Protein AF-A0AAV7JVF6-F1 (afdb_monomer_lite)

InterPro domains:
  IPR007255 Conserved oligomeric Golgi complex subunit 8 [PF04124] (149-486)
  IPR007255 Conserved oligomeric Golgi complex subunit 8 [PTHR21311] (121-719)
  IPR016159 Cullin repeat-like-containing domain superfamily [SSF74788] (249-475)

Secondary structure (DSSP, 8-state):
--------S-S-SS-PPPPTT-S-HHHHHHHHHHHHHHHHHHHHHHHHHHHHHHHHHHHHHHHHHHHHHHHHHHHHHHHHHTT---S-----TTTTS----------------S-S--GGG-HHHHHHHH-SS--TTTTT-HHHHHHHHHHTTS-HHHHHHHHHHHHHHHHHHHHHHHHHHHHSHHHHHHHHHHHHHHHHHHHHHHHHHHHHHHHHHHHHHHHHHHHHHHHHHHHHHHHHHHHHHTHHHHHHHHHHHHHHHHHHHHT-HHHHHHHHHHHHHHHHHHTT-HHHHHHHHHHHHHHHHHHHHHHHHHTSS--HHHHHHHHHHHHHTT-S-HHHHHHHHHHHHHHHHHHHHHTS--S-HHHHHHHHHHHHHHHHHHHHHHHHHH-GGG-HHHHTT---S-TTS---THHHHHHHHHHHHHHHHHHHHHHHHHS--S-HHHHHHHHHHHHHHHHTTT---HHHHHHHHHHHHHHHHHHHHHHHHHHHHHHHHT------S---S-GGGS-------SS-----GGGGGSHHHHHHHHHHHHHHHHHHHS--GGGHHHHHHHHHHHHHHHHHHHHHHHHHHTTT--HHHHHHHHHHHHHIIIIIHHHHHHHHHHHS-HHHHHHHHHT-GGGSS------TTGGGGS-----HHHHHHHHHGGGHHHHHHHHHHHHHHHHHTTS-------------------------------------------------

Organism: NCBI:txid111878

pLDDT: mean 71.83, std 20.31, range [23.53, 94.5]

Foldseek 3Di:
DPDPPQDQPPPDLQPDDDDPPDPCPPVVSVVSSVVRVLSRVLSVLVVVLVVLVVVLVVLVVVLVVLVVVLVVLVVVLVVLVVVDPPDPDDDPPPPPPPDDDDDDDDDDDDDDDPPDDDPVPDVVVVCVVPDVDDDPCCPPDPVSVVVVVVLVVDDPVVNVCVVVVVVVVVVVVVVVVVVVCVVCVVVVVVVVVVSVVVSVVSVVVSVVSVVSSVVSVVSSVVSVVSSVVSVVSVVVVVVVVVCVVCVVVVVVLVCLLVVLLVCLVVVVLVVNLVSLVVLVVVCVVVVVDVVSVVSNVSSVVSVVVSVVVLLVVLLDPDALVVLLVSLVSVVSVVPDDPLRSLVSSLVSLVVSLVVVLVPQDPPDLQSNLLCNLVSLLVSVVRSLVSSCSNPVVQDPVVVVPPPDDDPPPDPNSNCVVVVSVVVSVVVNLVVVLVSLVPDDDPLVLVSLVSNQVSLVSCVVVVRRPNVVSLVSSLVSLLVVLLVLLVVLLVQLLVCLVPDDLDFPPPPPDPPVVLLDPPPPDDDDLDARSVCVRPVSLVSSLVSVVVSLVRCLSPVDLVCLLVSVVSVLVSLLSSLVSLVVSCVVCVVPDDPVSVLSSLSVLLCSLPPVQVSVLVSSCVSPPQVVSQVVLVPDCPPPPDPDDDDPPPPVSGSDTRHSCVSSVSVCVVPVPSNVVVVVVSVVVVVVVVVPDDDDDDDDDDDDDDDDDDDDDDDDDDDDYDDDDDDDDDDDDDDDDDDD

Structure (mmCIF, N/CA/C/O backbone):
data_AF-A0AAV7JVF6-F1
#
_entry.id   AF-A0AAV7JVF6-F1
#
loop_
_atom_site.group_PDB
_atom_site.id
_atom_site.type_symbol
_atom_site.label_atom_id
_atom_site.label_alt_id
_atom_site.label_comp_id
_atom_site.label_asym_id
_atom_site.label_entity_id
_atom_site.label_seq_id
_atom_site.pdbx_PDB_ins_code
_atom_site.Cartn_x
_atom_site.Cartn_y
_atom_site.Cartn_z
_atom_site.occupancy
_atom_site.B_iso_or_equiv
_atom_site.auth_seq_id
_atom_site.auth_comp_id
_atom_site.auth_asym_id
_atom_site.auth_atom_id
_atom_site.pdbx_PDB_model_num
ATOM 1 N N . MET A 1 1 ? -54.254 -16.047 67.445 1.00 41.94 1 MET A N 1
ATOM 2 C CA . MET A 1 1 ? -53.057 -15.401 66.864 1.00 41.94 1 MET A CA 1
ATOM 3 C C . MET A 1 1 ? -52.682 -16.140 65.589 1.00 41.94 1 MET A C 1
ATOM 5 O O . MET A 1 1 ? -52.399 -17.329 65.693 1.00 41.94 1 MET A O 1
ATOM 9 N N . PRO A 1 2 ? -52.722 -15.524 64.397 1.00 50.47 2 PRO A N 1
ATOM 10 C CA . PRO A 1 2 ? -52.171 -16.166 63.213 1.00 50.47 2 PRO A CA 1
ATOM 11 C C . PRO A 1 2 ? -50.643 -16.109 63.317 1.00 50.47 2 PRO A C 1
ATOM 13 O O . PRO A 1 2 ? -50.061 -15.031 63.408 1.00 50.47 2 PRO A O 1
ATOM 16 N N . ILE A 1 3 ? -49.985 -17.266 63.356 1.00 51.94 3 ILE A N 1
ATOM 17 C CA . ILE A 1 3 ? -48.526 -17.342 63.250 1.00 51.94 3 ILE A CA 1
ATOM 18 C C . ILE A 1 3 ? -48.177 -16.854 61.841 1.00 51.94 3 ILE A C 1
ATOM 20 O O . ILE A 1 3 ? -48.548 -17.502 60.859 1.00 51.94 3 ILE A O 1
ATOM 24 N N . VAL A 1 4 ? -47.517 -15.700 61.729 1.00 61.78 4 VAL A N 1
ATOM 25 C CA . VAL A 1 4 ? -47.058 -15.161 60.442 1.00 61.78 4 VAL A CA 1
ATOM 26 C C . VAL A 1 4 ? -46.060 -16.159 59.852 1.00 61.78 4 VAL A C 1
ATOM 28 O O . VAL A 1 4 ? -44.928 -16.276 60.322 1.00 61.78 4 VAL A O 1
ATOM 31 N N . LYS A 1 5 ? -46.484 -16.928 58.842 1.00 59.25 5 LYS A N 1
ATOM 32 C CA . LYS A 1 5 ? -45.595 -17.830 58.101 1.00 59.25 5 LYS A CA 1
ATOM 33 C C . LYS A 1 5 ? -44.668 -16.980 57.233 1.00 59.25 5 LYS A C 1
ATOM 35 O O . LYS A 1 5 ? -45.056 -16.535 56.161 1.00 59.25 5 LYS A O 1
ATOM 40 N N . ARG A 1 6 ? -43.450 -16.745 57.718 1.00 68.62 6 ARG A N 1
ATOM 41 C CA . ARG A 1 6 ? -42.361 -16.121 56.958 1.00 68.62 6 ARG A CA 1
ATOM 42 C C . ARG A 1 6 ? -41.716 -17.181 56.060 1.00 68.62 6 ARG A C 1
ATOM 44 O O . ARG A 1 6 ? -41.157 -18.151 56.568 1.00 68.62 6 ARG A O 1
ATOM 51 N N . SER A 1 7 ? -41.842 -17.042 54.743 1.00 72.81 7 SER A N 1
ATOM 52 C CA . SER A 1 7 ? -41.213 -17.943 53.772 1.00 72.81 7 SER A CA 1
ATOM 53 C C . SER A 1 7 ? -39.757 -17.542 53.546 1.00 72.81 7 SER A C 1
ATOM 55 O O . SER A 1 7 ? -39.467 -16.401 53.197 1.00 72.81 7 SER A O 1
ATOM 57 N N . ILE A 1 8 ? -38.835 -18.484 53.743 1.00 77.25 8 ILE A N 1
ATOM 58 C CA . ILE A 1 8 ? -37.411 -18.280 53.468 1.00 77.25 8 ILE A CA 1
ATOM 59 C C . ILE A 1 8 ? -37.138 -18.740 52.033 1.00 77.25 8 ILE A C 1
ATOM 61 O O . ILE A 1 8 ? -37.405 -19.894 51.695 1.00 77.25 8 ILE A O 1
ATOM 65 N N . GLU A 1 9 ? -36.610 -17.848 51.199 1.00 75.69 9 GLU A N 1
ATOM 66 C CA . GLU A 1 9 ? -36.305 -18.133 49.795 1.00 75.69 9 GLU A CA 1
ATOM 67 C C . GLU A 1 9 ? -34.789 -18.187 49.552 1.00 75.69 9 GLU A C 1
ATOM 69 O O . GLU A 1 9 ? -34.070 -17.328 50.067 1.00 75.69 9 GLU A O 1
ATOM 74 N N . PRO A 1 10 ? -34.285 -19.141 48.744 1.00 74.25 10 PRO A N 1
ATOM 75 C CA . PRO A 1 10 ? -35.008 -20.213 48.054 1.00 74.25 10 PRO A CA 1
ATOM 76 C C . PRO A 1 10 ? -35.354 -21.399 48.975 1.00 74.25 10 PRO A C 1
ATOM 78 O O . PRO A 1 10 ? -34.589 -21.770 49.863 1.00 74.25 10 PRO A O 1
ATOM 81 N N . ILE A 1 11 ? -36.506 -22.032 48.727 1.00 74.31 11 ILE A N 1
ATOM 82 C CA . ILE A 1 11 ? -36.974 -23.218 49.476 1.00 74.31 11 ILE A CA 1
ATOM 83 C C . ILE A 1 11 ? -36.131 -24.455 49.126 1.00 74.31 11 ILE A C 1
ATOM 85 O O . ILE A 1 11 ? -35.854 -25.295 49.982 1.00 74.31 11 ILE A O 1
ATOM 89 N N . TYR A 1 12 ? -35.702 -24.560 47.866 1.00 77.25 12 TYR A N 1
ATOM 90 C CA . TYR A 1 12 ? -34.869 -25.652 47.376 1.00 77.25 12 TYR A CA 1
ATOM 91 C C . TYR A 1 12 ? -33.472 -25.145 47.050 1.00 77.25 12 TYR A C 1
ATOM 93 O O . TYR A 1 12 ? -33.264 -24.414 46.088 1.00 77.25 12 TYR A O 1
ATOM 101 N N . VAL A 1 13 ? -32.512 -25.576 47.856 1.00 74.94 13 VAL A N 1
ATOM 102 C CA . VAL A 1 13 ? -31.123 -25.131 47.750 1.00 74.94 13 VAL A CA 1
ATOM 103 C C . VAL A 1 13 ? -30.351 -25.912 46.677 1.00 74.94 13 VAL A C 1
ATOM 105 O O . VAL A 1 13 ? -29.579 -25.322 45.934 1.00 74.94 13 VAL A O 1
ATOM 108 N N . SER A 1 14 ? -30.603 -27.218 46.537 1.00 73.25 14 SER A N 1
ATOM 109 C CA . SER A 1 14 ? -29.859 -28.116 45.633 1.00 73.25 14 SER A CA 1
ATOM 110 C C . SER A 1 14 ? -30.665 -28.675 44.453 1.00 73.25 14 SER A C 1
ATOM 112 O O . SER A 1 14 ? -30.100 -29.323 43.579 1.00 73.25 14 SER A O 1
ATOM 114 N N . ARG A 1 15 ? -31.988 -28.460 44.399 1.00 68.62 15 ARG A N 1
ATOM 115 C CA . ARG A 1 15 ? -32.883 -29.099 43.403 1.00 68.62 15 ARG A CA 1
ATOM 116 C C . ARG A 1 15 ? -33.174 -28.227 42.176 1.00 68.62 15 ARG A C 1
ATOM 118 O O . ARG A 1 15 ? -34.242 -28.342 41.575 1.00 68.62 15 ARG A O 1
ATOM 125 N N . ASN A 1 16 ? -32.247 -27.347 41.814 1.00 69.06 16 ASN A N 1
ATOM 126 C CA . ASN A 1 16 ? -32.392 -26.477 40.648 1.00 69.06 16 ASN A CA 1
ATOM 127 C C . ASN A 1 16 ? -31.996 -27.230 39.366 1.00 69.06 16 ASN A C 1
ATOM 129 O O . ASN A 1 16 ? -31.076 -28.046 39.382 1.00 69.06 16 ASN A O 1
ATOM 133 N N . LYS A 1 17 ? -32.710 -26.989 38.256 1.00 71.75 17 LYS A N 1
ATOM 134 C CA . LYS A 1 17 ? -32.409 -27.631 36.964 1.00 71.75 17 LYS A CA 1
ATOM 135 C C . LYS A 1 17 ? -31.035 -27.177 36.465 1.00 71.75 17 LYS A C 1
ATOM 137 O O . LYS A 1 17 ? -30.795 -25.978 36.357 1.00 71.75 17 LYS A O 1
ATOM 142 N N . LEU A 1 18 ? -30.175 -28.137 36.131 1.00 73.56 18 LEU A N 1
ATOM 143 C CA . LEU A 1 18 ? -28.871 -27.876 35.525 1.00 73.56 18 LEU A CA 1
ATOM 144 C C . LEU A 1 18 ? -29.030 -27.499 34.037 1.00 73.56 18 LEU A C 1
ATOM 146 O O . LEU A 1 18 ? -29.903 -28.057 33.361 1.00 73.56 18 LEU A O 1
ATOM 150 N N . PRO A 1 19 ? -28.205 -26.578 33.507 1.00 75.06 19 PRO A N 1
ATOM 151 C CA . PRO A 1 19 ? -28.120 -26.312 32.073 1.00 75.06 19 PRO A CA 1
ATOM 152 C C . PRO A 1 19 ? -27.712 -27.571 31.295 1.00 75.06 19 PRO A C 1
ATOM 154 O O . PRO A 1 19 ? -26.908 -28.374 31.774 1.00 75.06 19 PRO A O 1
ATOM 157 N N . LYS A 1 20 ? -28.244 -27.737 30.077 1.00 67.12 20 LYS A N 1
ATOM 158 C CA . LYS A 1 20 ? -28.090 -28.964 29.272 1.00 67.12 20 LYS A CA 1
ATOM 159 C C . LYS A 1 20 ? -26.652 -29.245 28.786 1.00 67.12 20 LYS A C 1
ATOM 161 O O . LYS A 1 20 ? -26.395 -30.371 28.384 1.00 67.12 20 LYS A O 1
ATOM 166 N N . ASP A 1 21 ? -25.731 -28.282 28.896 1.00 66.81 21 ASP A N 1
ATOM 167 C CA . ASP A 1 21 ? -24.351 -28.362 28.373 1.00 66.81 21 ASP A CA 1
ATOM 168 C C . ASP A 1 21 ? -23.256 -28.439 29.463 1.00 66.81 21 ASP A C 1
ATOM 170 O O . ASP A 1 21 ? -22.098 -28.071 29.249 1.00 66.81 21 ASP A O 1
ATOM 174 N N . THR A 1 22 ? -23.594 -28.904 30.668 1.00 66.31 22 THR A N 1
ATOM 175 C CA . THR A 1 22 ? -22.672 -28.857 31.817 1.00 66.31 22 THR A CA 1
ATOM 176 C C . THR A 1 22 ? -21.709 -30.057 31.837 1.00 66.31 22 THR A C 1
ATOM 178 O O . THR A 1 22 ? -22.118 -31.172 32.137 1.00 66.31 22 THR A O 1
ATOM 181 N N . LYS A 1 23 ? -20.409 -29.847 31.569 1.00 70.44 23 LYS A N 1
ATOM 182 C CA . LYS A 1 23 ? -19.385 -30.925 31.560 1.00 70.44 23 LYS A CA 1
ATOM 183 C C . LYS A 1 23 ? -18.998 -31.455 32.954 1.00 70.44 23 LYS A C 1
ATOM 185 O O . LYS A 1 23 ? -18.592 -32.605 33.071 1.00 70.44 23 LYS A O 1
ATOM 190 N N . LEU A 1 24 ? -19.100 -30.622 33.995 1.00 79.00 24 LEU A N 1
ATOM 191 C CA . LEU A 1 24 ? -18.809 -30.961 35.397 1.00 79.00 24 LEU A CA 1
ATOM 192 C C . LEU A 1 24 ? -20.053 -30.731 36.262 1.00 79.00 24 LEU A C 1
ATOM 194 O O . LEU A 1 24 ? -20.211 -29.706 36.925 1.00 79.00 24 LEU A O 1
ATOM 198 N N . GLU A 1 25 ? -20.959 -31.706 36.249 1.00 80.12 25 GLU A N 1
ATOM 199 C CA . GLU A 1 25 ? -22.236 -31.636 36.970 1.00 80.12 25 GLU A CA 1
ATOM 200 C C . GLU A 1 25 ? -22.055 -31.514 38.494 1.00 80.12 25 GLU A C 1
ATOM 202 O O . GLU A 1 25 ? -22.796 -30.782 39.150 1.00 80.12 25 GLU A O 1
ATOM 207 N N . LEU A 1 26 ? -21.045 -32.180 39.069 1.00 82.38 26 LEU A N 1
ATOM 208 C CA . LEU A 1 26 ? -20.788 -32.167 40.517 1.00 82.38 26 LEU A CA 1
ATOM 209 C C . LEU A 1 26 ? -20.314 -30.793 41.016 1.00 82.38 26 LEU A C 1
ATOM 211 O O . LEU A 1 26 ? -20.716 -30.328 42.080 1.00 82.38 26 LEU A O 1
ATOM 215 N N . GLU A 1 27 ? -19.466 -30.129 40.234 1.00 78.94 27 GLU A N 1
ATOM 216 C CA . GLU A 1 27 ? -18.975 -28.792 40.563 1.00 78.94 27 GLU A CA 1
ATOM 217 C C . GLU A 1 27 ? -20.107 -27.771 40.424 1.00 78.94 27 GLU A C 1
ATOM 219 O O . GLU A 1 27 ? -20.388 -27.034 41.364 1.00 78.94 27 GLU A O 1
ATOM 224 N N . CYS A 1 28 ? -20.851 -27.820 39.313 1.00 78.00 28 CYS A N 1
ATOM 225 C CA . CYS A 1 28 ? -21.987 -26.933 39.074 1.00 78.00 28 CYS A CA 1
ATOM 226 C C . CYS A 1 28 ? -23.076 -27.076 40.149 1.00 78.00 28 CYS A C 1
ATOM 228 O O . CYS A 1 28 ? -23.564 -26.074 40.674 1.00 78.00 28 CYS A O 1
ATOM 230 N N . THR A 1 29 ? -23.421 -28.310 40.538 1.00 80.44 29 THR A N 1
ATOM 231 C CA . THR A 1 29 ? -24.366 -28.558 41.638 1.00 80.44 29 THR A CA 1
ATOM 232 C C . THR A 1 29 ? -23.836 -28.049 42.972 1.00 80.44 29 THR A C 1
ATOM 234 O O . THR A 1 29 ? -24.604 -27.439 43.713 1.00 80.44 29 THR A O 1
ATOM 237 N N . SER A 1 30 ? -22.548 -28.226 43.278 1.00 82.00 30 SER A N 1
ATOM 238 C CA . SER A 1 30 ? -21.943 -27.699 44.507 1.00 82.00 30 SER A CA 1
ATOM 239 C C . SER A 1 30 ? -22.001 -26.168 44.559 1.00 82.00 30 SER A C 1
ATOM 241 O O . SER A 1 30 ? -22.476 -25.600 45.545 1.00 82.00 30 SER A O 1
ATOM 243 N N . THR A 1 31 ? -21.638 -25.485 43.470 1.00 81.25 31 THR A N 1
ATOM 244 C CA . THR A 1 31 ? -21.677 -24.018 43.380 1.00 81.25 31 THR A CA 1
ATOM 245 C C . THR A 1 31 ? -23.105 -23.470 43.444 1.00 81.25 31 THR A C 1
ATOM 247 O O . THR A 1 31 ? -23.359 -22.507 44.167 1.00 81.25 31 THR A O 1
ATOM 250 N N . LEU A 1 32 ? -24.064 -24.099 42.752 1.00 79.81 32 LEU A N 1
ATOM 251 C CA . LEU A 1 32 ? -25.489 -23.743 42.823 1.00 79.81 32 LEU A CA 1
ATOM 252 C C . LEU A 1 32 ? -26.064 -23.957 44.224 1.00 79.81 32 LEU A C 1
ATOM 254 O O . LEU A 1 32 ? -26.825 -23.121 44.708 1.00 79.81 32 LEU A O 1
ATOM 258 N N . THR A 1 33 ? -25.678 -25.049 44.884 1.00 83.00 33 THR A N 1
ATOM 259 C CA . THR A 1 33 ? -26.092 -25.344 46.260 1.00 83.00 33 THR A CA 1
ATOM 260 C C . THR A 1 33 ? -25.524 -24.297 47.212 1.00 83.00 33 THR A C 1
ATOM 262 O O . THR A 1 33 ? -26.268 -23.746 48.018 1.00 83.00 33 THR A O 1
ATOM 265 N N . LEU A 1 34 ? -24.243 -23.938 47.081 1.00 82.00 34 LEU A N 1
ATOM 266 C CA . LEU A 1 34 ? -23.619 -22.878 47.874 1.00 82.00 34 LEU A CA 1
ATOM 267 C C . LEU A 1 34 ? -24.322 -21.527 47.665 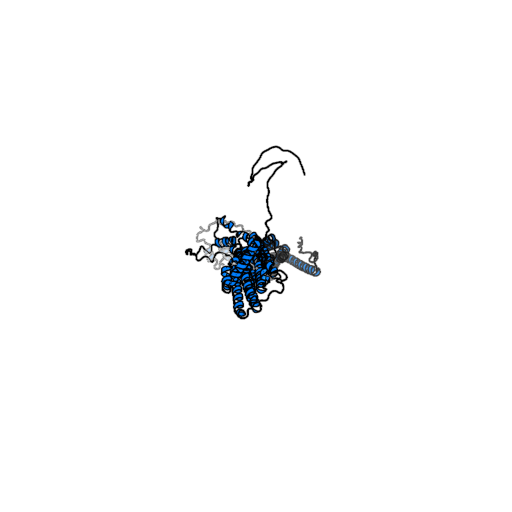1.00 82.00 34 LEU A C 1
ATOM 269 O O . LEU A 1 34 ? -24.669 -20.857 48.638 1.00 82.00 34 LEU A O 1
ATOM 273 N N . ALA A 1 35 ? -24.597 -21.149 46.414 1.00 78.69 35 ALA A N 1
ATOM 274 C CA . ALA A 1 35 ? -25.338 -19.931 46.092 1.00 78.69 35 ALA A CA 1
ATOM 275 C C . ALA A 1 35 ? -26.759 -19.951 46.685 1.00 78.69 35 ALA A C 1
ATOM 277 O O . ALA A 1 35 ? -27.207 -18.959 47.261 1.00 78.69 35 ALA A O 1
ATOM 278 N N . GLY A 1 36 ? -27.445 -21.096 46.617 1.00 80.25 36 GLY A N 1
ATOM 279 C CA . GLY A 1 36 ? -28.752 -21.299 47.236 1.00 80.25 36 GLY A CA 1
ATOM 280 C C . GLY A 1 36 ? -28.722 -21.156 48.762 1.00 80.25 36 GLY A C 1
ATOM 281 O O . GLY A 1 36 ? -29.598 -20.491 49.312 1.00 80.25 36 GLY A O 1
ATOM 282 N N . VAL A 1 37 ? -27.705 -21.706 49.445 1.00 81.62 37 VAL A N 1
ATOM 283 C CA . VAL A 1 37 ? -27.516 -21.554 50.903 1.00 81.62 37 VAL A CA 1
ATOM 284 C C . VAL A 1 37 ? -27.312 -20.083 51.253 1.00 81.62 37 VAL A C 1
ATOM 286 O O . VAL A 1 37 ? -27.944 -19.578 52.177 1.00 81.62 37 VAL A O 1
ATOM 289 N N . ILE A 1 38 ? -26.458 -19.376 50.508 1.00 77.69 38 ILE A N 1
ATOM 290 C CA . ILE A 1 38 ? -26.168 -17.956 50.750 1.00 77.69 38 ILE A CA 1
ATOM 291 C C . ILE A 1 38 ? -27.439 -17.109 50.601 1.00 77.69 38 ILE A C 1
ATOM 293 O O . ILE A 1 38 ? -27.721 -16.265 51.454 1.00 77.69 38 ILE A O 1
ATOM 297 N N . LEU A 1 39 ? -28.243 -17.356 49.562 1.00 76.12 39 LEU A N 1
ATOM 298 C CA . LEU A 1 39 ? -29.520 -16.664 49.365 1.00 76.12 39 LEU A CA 1
ATOM 299 C C . LEU A 1 39 ? -30.516 -16.968 50.492 1.00 76.12 39 LEU A C 1
ATOM 301 O O . LEU A 1 39 ? -31.176 -16.054 50.986 1.00 76.12 39 LEU A O 1
ATOM 305 N N . GLN A 1 40 ? -30.573 -18.222 50.943 1.00 81.88 40 GLN A N 1
ATOM 306 C CA . GLN A 1 40 ? -31.464 -18.652 52.017 1.00 81.88 40 GLN A CA 1
ATOM 307 C C . GLN A 1 40 ? -31.079 -18.014 53.362 1.00 81.88 40 GLN A C 1
ATOM 309 O O . GLN A 1 40 ? -31.944 -17.499 54.073 1.00 81.88 40 GLN A O 1
ATOM 314 N N . LEU A 1 41 ? -29.782 -17.980 53.688 1.00 76.81 41 LEU A N 1
ATOM 315 C CA . LEU A 1 41 ? -29.247 -17.302 54.874 1.00 76.81 41 LEU A CA 1
ATOM 316 C C . LEU A 1 41 ? -29.497 -15.791 54.827 1.00 76.81 41 LEU A C 1
ATOM 318 O O . LEU A 1 41 ? -29.842 -15.194 55.843 1.00 76.81 41 LEU A O 1
ATOM 322 N N . SER A 1 42 ? -29.389 -15.172 53.652 1.00 72.31 42 SER A N 1
ATOM 323 C CA . SER A 1 42 ? -29.708 -13.754 53.470 1.00 72.31 42 SER A CA 1
ATOM 324 C C . SER A 1 42 ? -31.207 -13.474 53.637 1.00 72.31 42 SER A C 1
ATOM 326 O O . SER A 1 42 ? -31.587 -12.536 54.336 1.00 72.31 42 SER A O 1
ATOM 328 N N . SER A 1 43 ? -32.081 -14.319 53.080 1.00 78.69 43 SER A N 1
ATOM 329 C CA . SER A 1 43 ? -33.524 -14.234 53.322 1.00 78.69 43 SER A CA 1
ATOM 330 C C . SER A 1 43 ? -33.847 -14.385 54.809 1.00 78.69 43 SER A C 1
ATOM 332 O O . SER A 1 43 ? -34.693 -13.661 55.329 1.00 78.69 43 SER A O 1
ATOM 334 N N . LEU A 1 44 ? -33.176 -15.297 55.515 1.00 80.38 44 LEU A N 1
ATOM 335 C CA . LEU A 1 44 ? -33.310 -15.442 56.963 1.00 80.38 44 LEU A CA 1
ATOM 336 C C . LEU A 1 44 ? -32.828 -14.187 57.708 1.00 80.38 44 LEU A C 1
ATOM 338 O O . LEU A 1 44 ? -33.528 -13.733 58.610 1.00 80.38 44 LEU A O 1
ATOM 342 N N . SER A 1 45 ? -31.700 -13.593 57.298 1.00 75.94 45 SER A N 1
ATOM 343 C CA . SER A 1 45 ? -31.173 -12.342 57.866 1.00 75.94 45 SER A CA 1
ATOM 344 C C . SER A 1 45 ? -32.189 -11.207 57.772 1.00 75.94 45 SER A C 1
ATOM 346 O O . SER A 1 45 ? -32.466 -10.567 58.777 1.00 75.94 45 SER A O 1
ATOM 348 N N . LYS A 1 46 ? -32.841 -11.024 56.618 1.00 74.56 46 LYS A N 1
ATOM 349 C CA . LYS A 1 46 ? -33.880 -9.996 56.435 1.00 74.56 46 LYS A CA 1
ATOM 350 C C . LYS A 1 46 ? -35.083 -10.186 57.367 1.00 74.56 46 LYS A C 1
ATOM 352 O O . LYS A 1 46 ? -35.616 -9.236 57.943 1.00 74.56 46 LYS A O 1
ATOM 357 N N . HIS A 1 47 ? -35.533 -11.430 57.531 1.00 78.50 47 HIS A N 1
ATOM 358 C CA . HIS A 1 47 ? -36.617 -11.738 58.466 1.00 78.50 47 HIS A CA 1
ATOM 359 C C . HIS A 1 47 ? -36.191 -11.520 59.920 1.00 78.50 47 HIS A C 1
ATOM 361 O O . HIS A 1 47 ? -36.992 -11.033 60.720 1.00 78.50 47 HIS A O 1
ATOM 367 N N . ALA A 1 48 ? -34.944 -11.857 60.251 1.00 77.94 48 ALA A N 1
ATOM 368 C CA . ALA A 1 48 ? -34.353 -11.575 61.546 1.00 77.94 48 ALA A CA 1
ATOM 369 C C . ALA A 1 48 ? -34.234 -10.061 61.782 1.00 77.94 48 ALA A C 1
ATOM 371 O O . ALA A 1 48 ? -34.562 -9.611 62.867 1.00 77.94 48 ALA A O 1
ATOM 372 N N . GLU A 1 49 ? -33.874 -9.258 60.782 1.00 77.44 49 GLU A N 1
ATOM 373 C CA . GLU A 1 49 ? -33.814 -7.794 60.894 1.00 77.44 49 GLU A CA 1
ATOM 374 C C . GLU A 1 49 ? -35.174 -7.193 61.211 1.00 77.44 49 GLU A C 1
ATOM 376 O O . GLU A 1 49 ? -35.291 -6.386 62.126 1.00 77.44 49 GLU A O 1
ATOM 381 N N . THR A 1 50 ? -36.216 -7.650 60.514 1.00 79.56 50 THR A N 1
ATOM 382 C CA . THR A 1 50 ? -37.589 -7.204 60.785 1.00 79.56 50 THR A CA 1
ATOM 383 C C . THR A 1 50 ? -37.994 -7.564 62.219 1.00 79.56 50 THR A C 1
ATOM 385 O O . THR A 1 50 ? -38.494 -6.723 62.958 1.00 79.56 50 THR A O 1
ATOM 388 N N . LEU A 1 51 ? -37.712 -8.800 62.646 1.00 80.25 51 LEU A N 1
ATOM 389 C CA . LEU A 1 51 ? -37.994 -9.287 64.000 1.00 80.25 51 LEU A CA 1
ATOM 390 C C . LEU A 1 51 ? -37.229 -8.537 65.092 1.00 80.25 51 LEU A C 1
ATOM 392 O O . LEU A 1 51 ? -37.815 -8.129 66.090 1.00 80.25 51 LEU A O 1
ATOM 396 N N . PHE A 1 52 ? -35.917 -8.388 64.938 1.00 78.38 52 PHE A N 1
ATOM 397 C CA . PHE A 1 52 ? -35.064 -7.728 65.921 1.00 78.38 52 PHE A CA 1
ATOM 398 C C . PHE A 1 52 ? -35.257 -6.210 65.908 1.00 78.38 52 PHE A C 1
ATOM 400 O O . PHE A 1 52 ? -35.097 -5.581 66.950 1.00 78.38 52 PHE A O 1
ATOM 407 N N . GLY A 1 53 ? -35.672 -5.629 64.780 1.00 77.69 53 GLY A N 1
ATOM 408 C CA . GLY A 1 53 ? -36.149 -4.252 64.692 1.00 77.69 53 GLY A CA 1
ATOM 409 C C . GLY A 1 53 ? -37.438 -4.043 65.488 1.00 77.69 53 GLY A C 1
ATOM 410 O O . GLY A 1 53 ? -37.497 -3.146 66.327 1.00 77.69 53 GLY A O 1
ATOM 411 N N . GLU A 1 54 ? -38.437 -4.914 65.311 1.00 81.50 54 GLU A N 1
ATOM 412 C CA . GLU A 1 54 ? -39.666 -4.909 66.122 1.00 81.50 54 GLU A CA 1
ATOM 413 C C . GLU A 1 54 ? -39.342 -5.087 67.620 1.00 81.50 54 GLU A C 1
ATOM 415 O O . GLU A 1 54 ? -39.775 -4.289 68.455 1.00 81.50 54 GLU A O 1
ATOM 420 N N . LEU A 1 55 ? -38.496 -6.062 67.973 1.00 81.12 55 LEU A N 1
ATOM 421 C CA . LEU A 1 55 ? -38.051 -6.286 69.355 1.00 81.12 55 LEU A CA 1
ATOM 422 C C . LEU A 1 55 ? -37.283 -5.095 69.934 1.00 81.12 55 LEU A C 1
ATOM 424 O O . LEU A 1 55 ? -37.441 -4.791 71.112 1.00 81.12 55 LEU A O 1
ATOM 428 N N . PHE A 1 56 ? -36.473 -4.402 69.133 1.00 77.88 56 PHE A N 1
ATOM 429 C CA . PHE A 1 56 ? -35.788 -3.182 69.556 1.00 77.88 56 PHE A CA 1
ATOM 430 C C . PHE A 1 56 ? -36.787 -2.076 69.896 1.00 77.88 56 PHE A C 1
ATOM 432 O O . PHE A 1 56 ? -36.638 -1.414 70.926 1.00 77.88 56 PHE A O 1
ATOM 439 N N . THR A 1 57 ? -37.806 -1.879 69.052 1.00 80.25 57 THR A N 1
ATOM 440 C CA . THR A 1 57 ? -38.840 -0.869 69.307 1.00 80.25 57 THR A CA 1
ATOM 441 C C . THR A 1 57 ? -39.623 -1.181 70.578 1.00 80.25 57 THR A C 1
ATOM 443 O O . THR A 1 57 ? -39.769 -0.300 71.427 1.00 80.25 57 THR A O 1
ATOM 446 N N . GLU A 1 58 ? -40.010 -2.443 70.774 1.00 82.38 58 GLU A N 1
ATOM 447 C CA . GLU A 1 58 ? -40.741 -2.884 71.962 1.00 82.38 58 GLU A CA 1
ATOM 448 C C . GLU A 1 58 ? -39.873 -2.790 73.228 1.00 82.38 58 GLU A C 1
ATOM 450 O O . GLU A 1 58 ? -40.308 -2.244 74.238 1.00 82.38 58 GLU A O 1
ATOM 455 N N . ALA A 1 59 ? -38.609 -3.229 73.176 1.00 79.06 59 ALA A N 1
ATOM 456 C CA . ALA A 1 59 ? -37.669 -3.105 74.292 1.00 79.06 59 ALA A CA 1
ATOM 457 C C . ALA A 1 59 ? -37.381 -1.637 74.649 1.00 79.06 59 ALA A C 1
ATOM 459 O O . ALA A 1 59 ? -37.183 -1.305 75.819 1.00 79.06 59 ALA A O 1
ATOM 460 N N . SER A 1 60 ? -37.373 -0.738 73.660 1.00 78.69 60 SER A N 1
ATOM 461 C CA . SER A 1 60 ? -37.210 0.692 73.915 1.00 78.69 60 SER A CA 1
ATOM 462 C C . SER A 1 60 ? -38.449 1.303 74.575 1.00 78.69 60 SER A C 1
ATOM 464 O O . SER A 1 60 ? -38.285 2.129 75.472 1.00 78.69 60 SER A O 1
ATOM 466 N N . ASP A 1 61 ? -39.664 0.911 74.180 1.00 82.62 61 ASP A N 1
ATOM 467 C CA . ASP A 1 61 ? -40.896 1.366 74.844 1.00 82.62 61 ASP A CA 1
ATOM 468 C C . ASP A 1 61 ? -40.997 0.813 76.274 1.00 82.62 61 ASP A C 1
ATOM 470 O O . ASP A 1 61 ? -41.290 1.547 77.220 1.00 82.62 61 ASP A O 1
ATOM 474 N N . LEU A 1 62 ? -40.646 -0.462 76.459 1.00 80.81 62 LEU A N 1
ATOM 475 C CA . LEU A 1 62 ? -40.573 -1.118 77.761 1.00 80.81 62 LEU A CA 1
ATOM 476 C C . LEU A 1 62 ? -39.594 -0.394 78.702 1.00 80.81 62 LEU A C 1
ATOM 478 O O . LEU A 1 62 ? -39.942 -0.103 79.846 1.00 80.81 62 LEU A O 1
ATOM 482 N N . GLY A 1 63 ? -38.409 -0.023 78.208 1.00 77.38 63 GLY A N 1
ATOM 483 C CA . GLY A 1 63 ? -37.433 0.765 78.964 1.00 77.38 63 GLY A CA 1
ATOM 484 C C . GLY A 1 63 ? -37.970 2.134 79.399 1.00 77.38 63 GLY A C 1
ATOM 485 O O . GLY A 1 63 ? -37.784 2.530 80.548 1.00 77.38 63 GLY A O 1
ATOM 486 N N . VAL A 1 64 ? -38.707 2.837 78.529 1.00 81.75 64 VAL A N 1
ATOM 487 C CA . VAL A 1 64 ? -39.358 4.117 78.876 1.00 81.75 64 VAL A CA 1
ATOM 488 C C . VAL A 1 64 ? -40.442 3.921 79.938 1.00 81.75 64 VAL A C 1
ATOM 490 O O . VAL A 1 64 ? -40.574 4.740 80.851 1.00 81.75 64 VAL A O 1
ATOM 493 N N . ARG A 1 65 ? -41.224 2.840 79.849 1.00 83.81 65 ARG A N 1
ATOM 494 C CA . ARG A 1 65 ? -42.244 2.506 80.854 1.00 83.81 65 ARG A CA 1
ATOM 495 C C . ARG A 1 65 ? -41.621 2.171 82.208 1.00 83.81 65 ARG A C 1
ATOM 497 O O . ARG A 1 65 ? -42.135 2.642 83.220 1.00 83.81 65 ARG A O 1
ATOM 504 N N . PHE A 1 66 ? -40.519 1.420 82.234 1.00 81.50 66 PHE A N 1
ATOM 505 C CA . PHE A 1 66 ? -39.797 1.124 83.472 1.00 81.50 66 PHE A CA 1
ATOM 506 C C . PHE A 1 66 ? -39.164 2.368 84.086 1.00 81.50 66 PHE A C 1
ATOM 508 O O . PHE A 1 66 ? -39.319 2.558 85.286 1.00 81.50 66 PHE A O 1
ATOM 515 N N . GLY A 1 67 ? -38.579 3.265 83.287 1.00 79.38 67 GLY A N 1
ATOM 516 C CA . GLY A 1 67 ? -38.088 4.556 83.783 1.00 79.38 67 GLY A CA 1
ATOM 517 C C . GLY A 1 67 ? -39.190 5.364 84.477 1.00 79.38 67 GLY A C 1
ATOM 518 O O . GLY A 1 67 ? -39.048 5.748 85.631 1.00 79.38 67 GLY A O 1
ATOM 519 N N . LYS A 1 68 ? -40.366 5.488 83.844 1.00 82.94 68 LYS A N 1
ATOM 520 C CA . LYS A 1 68 ? -41.535 6.136 84.472 1.00 82.94 68 LYS A CA 1
ATOM 521 C C . LYS A 1 68 ? -41.999 5.430 85.750 1.00 82.94 68 LYS A C 1
ATOM 523 O O . LYS A 1 68 ? -42.551 6.072 86.641 1.00 82.94 68 LYS A O 1
ATOM 528 N N . MET A 1 69 ? -41.863 4.105 85.822 1.00 81.12 69 MET A N 1
ATOM 529 C CA . MET A 1 69 ? -42.219 3.335 87.013 1.00 81.12 69 MET A CA 1
ATOM 530 C C . MET A 1 69 ? -41.216 3.572 88.145 1.00 81.12 69 MET A C 1
ATOM 532 O O . MET A 1 69 ? -41.654 3.762 89.276 1.00 81.12 69 MET A O 1
ATOM 536 N N . LYS A 1 70 ? -39.918 3.664 87.828 1.00 80.56 70 LYS A N 1
ATOM 537 C CA . LYS A 1 70 ? -38.857 4.052 88.763 1.00 80.56 70 LYS A CA 1
ATOM 538 C C . LYS A 1 70 ? -39.107 5.441 89.346 1.00 80.56 70 LYS A C 1
ATOM 540 O O . LYS A 1 70 ? -39.204 5.571 90.559 1.00 80.56 70 LYS A O 1
ATOM 545 N N . ASP A 1 71 ? -39.372 6.435 88.496 1.00 81.56 71 ASP A N 1
ATOM 546 C CA . ASP A 1 71 ? -39.660 7.808 88.936 1.00 81.56 71 ASP A CA 1
ATOM 547 C C . ASP A 1 71 ? -40.865 7.860 89.889 1.00 81.56 71 ASP A C 1
ATOM 549 O O . ASP A 1 71 ? -40.887 8.581 90.889 1.00 81.56 71 ASP A O 1
ATOM 553 N N . ARG A 1 72 ? -41.918 7.087 89.589 1.00 82.56 72 ARG A N 1
ATOM 554 C CA . ARG A 1 72 ? -43.102 6.992 90.456 1.00 82.56 72 ARG A CA 1
ATOM 555 C C . ARG A 1 72 ? -42.786 6.316 91.784 1.00 82.56 72 ARG A C 1
ATOM 557 O O . ARG A 1 72 ? -43.393 6.678 92.788 1.00 82.56 72 ARG A O 1
ATOM 564 N N . MET A 1 73 ? -41.884 5.347 91.775 1.00 79.75 73 MET A N 1
ATOM 565 C CA . MET A 1 73 ? -41.501 4.578 92.946 1.00 79.75 73 MET A CA 1
ATOM 566 C C . MET A 1 73 ? -40.580 5.371 93.877 1.00 79.75 73 MET A C 1
ATOM 568 O O . MET A 1 73 ? -40.827 5.394 95.077 1.00 79.75 73 MET A O 1
ATOM 572 N N . GLU A 1 74 ? -39.633 6.140 93.340 1.00 78.94 74 GLU A N 1
ATOM 573 C CA . GLU A 1 74 ? -38.805 7.093 94.099 1.00 78.94 74 GLU A CA 1
ATOM 574 C C . GLU A 1 74 ? -39.652 8.211 94.738 1.00 78.94 74 GLU A C 1
ATOM 576 O O . GLU A 1 74 ? -39.475 8.576 95.905 1.00 78.94 74 GLU A O 1
ATOM 581 N N . ASN A 1 75 ? -40.654 8.718 94.012 1.00 80.75 75 ASN A N 1
ATOM 582 C CA . ASN A 1 75 ? -41.623 9.672 94.560 1.00 80.75 75 ASN A CA 1
ATOM 583 C C . ASN A 1 75 ? -42.485 9.070 95.680 1.00 80.75 75 ASN A C 1
ATOM 585 O O . ASN A 1 75 ? -42.910 9.788 96.585 1.00 80.75 75 ASN A O 1
ATOM 589 N N . LEU A 1 76 ? -42.782 7.770 95.612 1.00 77.25 76 LEU A N 1
ATOM 590 C CA . LEU A 1 76 ? -43.531 7.089 96.662 1.00 77.25 76 LEU A CA 1
ATOM 591 C C . LEU A 1 76 ? -42.648 6.835 97.890 1.00 77.25 76 LEU A C 1
ATOM 593 O O . LEU A 1 76 ? -43.094 7.108 99.002 1.00 77.25 76 LEU A O 1
ATOM 597 N N . ASN A 1 77 ? -41.397 6.414 97.681 1.00 75.94 77 ASN A N 1
ATOM 598 C CA . ASN A 1 77 ? -40.414 6.201 98.741 1.00 75.94 77 ASN A CA 1
ATOM 599 C C . ASN A 1 77 ? -40.151 7.494 99.526 1.00 75.94 77 ASN A C 1
ATOM 601 O O . ASN A 1 77 ? -40.366 7.546 100.730 1.00 75.94 77 ASN A O 1
ATOM 605 N N . SER A 1 78 ? -39.855 8.596 98.829 1.00 74.75 78 SER A N 1
ATOM 606 C CA . SER A 1 78 ? -39.641 9.910 99.463 1.00 74.75 78 SER A CA 1
ATOM 607 C C . SER A 1 78 ? -40.870 10.459 100.197 1.00 74.75 78 SER A C 1
ATOM 609 O O . SER A 1 78 ? -40.752 11.313 101.076 1.00 74.75 78 SER A O 1
ATOM 611 N N . ARG A 1 79 ? -42.079 10.016 99.835 1.00 72.38 79 ARG A N 1
ATOM 612 C CA . ARG A 1 79 ? -43.317 10.394 100.527 1.00 72.38 79 ARG A CA 1
ATOM 613 C C . ARG A 1 79 ? -43.589 9.510 101.742 1.00 72.38 79 ARG A C 1
ATOM 615 O O . ARG A 1 79 ? -44.198 9.999 102.687 1.00 72.38 79 ARG A O 1
ATOM 622 N N . MET A 1 80 ? -43.148 8.256 101.713 1.00 66.50 80 MET A N 1
ATOM 623 C CA . MET A 1 80 ? -43.208 7.330 102.841 1.00 66.50 80 MET A CA 1
ATOM 624 C C . MET A 1 80 ? -42.156 7.668 103.902 1.00 66.50 80 MET A C 1
ATOM 626 O O . MET A 1 80 ? -42.507 7.740 105.072 1.00 66.50 80 MET A O 1
ATOM 630 N N . GLU A 1 81 ? -40.925 7.998 103.504 1.00 66.56 81 GLU A N 1
ATOM 631 C CA . GLU A 1 81 ? -39.880 8.494 104.416 1.00 66.56 81 GLU A CA 1
ATOM 632 C C . GLU A 1 81 ? -40.334 9.757 105.163 1.00 66.56 81 GLU A C 1
ATOM 634 O O . GLU A 1 81 ? -40.160 9.870 106.369 1.00 66.56 81 GLU A O 1
ATOM 639 N N . LYS A 1 82 ? -41.028 10.682 104.483 1.00 66.12 82 LYS A N 1
ATOM 640 C CA . LYS A 1 82 ? -41.622 11.873 105.125 1.00 66.12 82 LYS A CA 1
ATOM 641 C C . LYS A 1 82 ? -42.730 11.560 106.135 1.00 66.12 82 LYS A C 1
ATOM 643 O O . LYS A 1 82 ? -43.063 12.433 106.927 1.00 66.12 82 LYS A O 1
ATOM 648 N N . MET A 1 83 ? -43.338 10.375 106.074 1.00 58.34 83 MET A N 1
ATOM 649 C CA . MET A 1 83 ? -44.352 9.930 107.036 1.00 58.34 83 MET A CA 1
ATOM 650 C C . MET A 1 83 ? -43.748 9.172 108.224 1.00 58.34 83 MET A C 1
ATOM 652 O O . MET A 1 83 ? -44.487 8.861 109.153 1.00 58.34 83 MET A O 1
ATOM 656 N N . ASN A 1 84 ? -42.442 8.894 108.215 1.00 57.16 84 ASN A N 1
ATOM 657 C CA . ASN A 1 84 ? -41.759 8.166 109.277 1.00 57.16 84 ASN A CA 1
ATOM 658 C C . ASN A 1 84 ? -40.632 9.035 109.872 1.00 57.16 84 ASN A C 1
ATOM 660 O O . ASN A 1 84 ? -39.489 8.946 109.424 1.00 57.16 84 ASN A O 1
ATOM 664 N N . PRO A 1 85 ? -40.920 9.931 110.836 1.00 51.41 85 PRO A N 1
ATOM 665 C CA . PRO A 1 85 ? -39.874 10.684 111.512 1.00 51.41 85 PRO A CA 1
ATOM 666 C C . PRO A 1 85 ? -39.183 9.790 112.554 1.00 51.41 85 PRO A C 1
ATOM 668 O O . PRO A 1 85 ? -39.674 9.623 113.664 1.00 51.41 85 PRO A O 1
ATOM 671 N N . GLU A 1 86 ? -38.013 9.238 112.226 1.00 46.94 86 GLU A N 1
ATOM 672 C CA . GLU A 1 86 ? -37.086 8.620 113.199 1.00 46.94 86 GLU A CA 1
ATOM 673 C C . GLU A 1 86 ? -36.344 9.671 114.064 1.00 46.94 86 GLU A C 1
ATOM 675 O O . GLU A 1 86 ? -35.177 9.506 114.414 1.00 46.94 86 GLU A O 1
ATOM 680 N N . GLY A 1 87 ? -36.988 10.789 114.406 1.00 41.50 87 GLY A N 1
ATOM 681 C CA . GLY A 1 87 ? -36.391 11.856 115.209 1.00 41.50 87 GLY A CA 1
ATOM 682 C C . GLY A 1 87 ? -37.312 12.267 116.348 1.00 41.50 87 GLY A C 1
ATOM 683 O O . GLY A 1 87 ? -38.466 12.595 116.094 1.00 41.50 87 GLY A O 1
ATOM 684 N N . ASP A 1 88 ? -36.778 12.247 117.572 1.00 37.62 88 ASP A N 1
ATOM 685 C CA . ASP A 1 88 ? -37.387 12.630 118.856 1.00 37.62 88 ASP A CA 1
ATOM 686 C C . ASP A 1 88 ? -37.938 14.078 118.893 1.00 37.62 88 ASP A C 1
ATOM 688 O O . ASP A 1 88 ? -37.458 14.928 119.644 1.00 37.62 88 ASP A O 1
ATOM 692 N N . GLU A 1 89 ? -38.976 14.379 118.119 1.00 37.47 89 GLU A N 1
ATOM 693 C CA . GLU A 1 89 ? -39.841 15.534 118.357 1.00 37.47 89 GLU A CA 1
ATOM 694 C C . GLU A 1 89 ? -41.255 15.038 118.679 1.00 37.47 89 GLU A C 1
ATOM 696 O O . GLU A 1 89 ? -41.885 14.325 117.897 1.00 37.47 89 GLU A O 1
ATOM 701 N N . GLU A 1 90 ? -41.744 15.389 119.872 1.00 38.81 90 GLU A N 1
ATOM 702 C CA . GLU A 1 90 ? -43.108 15.121 120.331 1.00 38.81 90 GLU A CA 1
ATOM 703 C C . GLU A 1 90 ? -44.124 15.742 119.359 1.00 38.81 90 GLU A C 1
ATOM 705 O O . GLU A 1 90 ? -44.451 16.926 119.443 1.00 38.81 90 GLU A O 1
ATOM 710 N N . VAL A 1 91 ? -44.660 14.942 118.436 1.00 41.78 91 VAL A N 1
ATOM 711 C CA . VAL A 1 91 ? -45.780 15.363 117.589 1.00 41.78 91 VAL A CA 1
ATOM 712 C C . VAL A 1 91 ? -47.067 14.774 118.151 1.00 41.78 91 VAL A C 1
ATOM 714 O O . VAL A 1 91 ? -47.296 13.564 118.134 1.00 41.78 91 VAL A O 1
ATOM 717 N N . GLY A 1 92 ? -47.921 15.661 118.668 1.00 39.59 92 GLY A N 1
ATOM 718 C CA . GLY A 1 92 ? -49.257 15.328 119.144 1.00 39.59 92 GLY A CA 1
ATOM 719 C C . GLY A 1 92 ? -50.067 14.582 118.082 1.00 39.59 92 GLY A C 1
ATOM 720 O O . GLY A 1 92 ? -50.008 14.891 116.893 1.00 39.59 92 GLY A O 1
ATOM 721 N N . ALA A 1 93 ? -50.866 13.613 118.528 1.00 43.41 93 ALA A N 1
ATOM 722 C CA . ALA A 1 93 ? -51.688 12.710 117.720 1.00 43.41 93 ALA A CA 1
ATOM 723 C C . ALA A 1 93 ? -52.841 13.389 116.932 1.00 43.41 93 ALA A C 1
ATOM 725 O O . ALA A 1 93 ? -53.896 12.791 116.729 1.00 43.41 93 ALA A O 1
ATOM 726 N N . HIS A 1 94 ? -52.675 14.636 116.484 1.00 45.28 94 HIS A N 1
ATOM 727 C CA . HIS A 1 94 ? -53.658 15.382 115.698 1.00 45.28 94 HIS A CA 1
ATOM 728 C C . HIS A 1 94 ? -53.527 15.186 114.178 1.00 45.28 94 HIS A C 1
ATOM 730 O O . HIS A 1 94 ? -54.484 15.462 113.457 1.00 45.28 94 HIS A O 1
ATOM 736 N N . GLU A 1 95 ? -52.422 14.635 113.662 1.00 39.47 95 GLU A N 1
ATOM 737 C CA . GLU A 1 95 ? -52.250 14.455 112.206 1.00 39.47 95 GLU A CA 1
ATOM 738 C C . GLU A 1 95 ? -52.710 13.093 111.647 1.00 39.47 95 GLU A C 1
ATOM 740 O O . GLU A 1 95 ? -52.739 12.904 110.431 1.00 39.47 95 GLU A O 1
ATOM 745 N N . ILE A 1 96 ? -53.188 12.165 112.488 1.00 43.38 96 ILE A N 1
ATOM 746 C CA . ILE A 1 96 ? -53.693 10.842 112.045 1.00 43.38 96 ILE A CA 1
ATOM 747 C C . ILE A 1 96 ? -55.185 10.894 111.629 1.00 43.38 96 ILE A C 1
ATOM 749 O O . ILE A 1 96 ? -55.792 9.889 111.254 1.00 43.38 96 ILE A O 1
ATOM 753 N N . THR A 1 97 ? -55.811 12.076 111.583 1.00 40.00 97 THR A N 1
ATOM 754 C CA . THR A 1 97 ? -57.116 12.225 110.916 1.00 40.00 97 THR A CA 1
ATOM 755 C C . THR A 1 97 ? -56.938 12.297 109.398 1.00 40.00 97 THR A C 1
ATOM 757 O O . THR A 1 97 ? -56.795 13.357 108.790 1.00 40.00 97 THR A O 1
ATOM 760 N N . LEU A 1 98 ? -56.992 11.122 108.765 1.00 39.31 98 LEU A N 1
ATOM 761 C CA . LEU A 1 98 ? -57.135 10.924 107.321 1.00 39.31 98 LEU A CA 1
ATOM 762 C C . LEU A 1 98 ? -58.088 11.965 106.697 1.00 39.31 98 LEU A C 1
ATOM 764 O O . LEU A 1 98 ? -59.312 11.891 106.850 1.00 39.31 98 LEU A O 1
ATOM 768 N N . LYS A 1 99 ? -57.539 12.921 105.933 1.00 35.72 99 LYS A N 1
ATOM 769 C CA . LYS A 1 99 ? -58.332 13.827 105.089 1.00 35.72 99 LYS A CA 1
ATOM 770 C C . LYS A 1 99 ? -59.083 13.002 104.041 1.00 35.72 99 LYS A C 1
ATOM 772 O O . LYS A 1 99 ? -58.507 12.563 103.047 1.00 35.72 99 LYS A O 1
ATOM 777 N N . LYS A 1 100 ? -60.394 12.826 104.241 1.00 35.62 100 LYS A N 1
ATOM 778 C CA . LYS A 1 100 ? -61.320 12.331 103.210 1.00 35.62 100 LYS A CA 1
ATOM 779 C C . LYS A 1 100 ? -61.205 13.212 101.961 1.00 35.62 100 LYS A C 1
ATOM 781 O O . LYS A 1 100 ? -61.221 14.440 102.050 1.00 35.62 100 LYS A O 1
ATOM 786 N N . PHE A 1 101 ? -61.096 12.566 100.802 1.00 31.42 101 PHE A N 1
ATOM 787 C CA . PHE A 1 101 ? -61.041 13.186 99.479 1.00 31.42 101 PHE A CA 1
ATOM 788 C C . PHE A 1 101 ? -62.154 14.238 99.321 1.00 31.42 101 PHE A C 1
ATOM 790 O O . PHE A 1 101 ? -63.338 13.910 99.405 1.00 31.42 101 PHE A O 1
ATOM 797 N N . ARG A 1 102 ? -61.784 15.509 99.110 1.00 33.78 102 ARG A N 1
ATOM 798 C CA . ARG A 1 102 ? -62.730 16.618 98.901 1.00 33.78 102 ARG A CA 1
ATOM 799 C C . ARG A 1 102 ? -62.462 17.263 97.543 1.00 33.78 102 ARG A C 1
ATOM 801 O O . ARG A 1 102 ? -61.393 17.822 97.311 1.00 33.78 102 ARG A O 1
ATOM 808 N N . SER A 1 103 ? -63.449 17.171 96.654 1.00 31.17 103 SER A N 1
ATOM 809 C CA . SER A 1 103 ? -63.486 17.877 95.371 1.00 31.17 103 SER A CA 1
ATOM 810 C C . SER A 1 103 ? -63.464 19.391 95.611 1.00 31.17 103 SER A C 1
ATOM 812 O O . SER A 1 103 ? -64.279 19.909 96.377 1.00 31.17 103 SER A O 1
ATOM 814 N N . ARG A 1 104 ? -62.515 20.108 94.995 1.00 31.17 104 ARG A N 1
ATOM 815 C CA . ARG A 1 104 ? -62.453 21.577 95.030 1.00 31.17 104 ARG A CA 1
ATOM 816 C C . ARG A 1 104 ? -63.369 22.151 93.947 1.00 31.17 104 ARG A C 1
ATOM 818 O O . ARG A 1 104 ? -63.048 22.063 92.767 1.00 31.17 104 ARG A O 1
ATOM 825 N N . GLN A 1 105 ? -64.439 22.826 94.359 1.00 31.88 105 GLN A N 1
ATOM 826 C CA . GLN A 1 105 ? -65.049 23.904 93.579 1.00 31.88 105 GLN A CA 1
ATOM 827 C C . GLN A 1 105 ? -64.771 25.229 94.293 1.00 31.88 105 GLN A C 1
ATOM 829 O O . GLN A 1 105 ? -65.126 25.409 95.455 1.00 31.88 105 GLN A O 1
ATOM 834 N N . ASN A 1 106 ? -64.089 26.142 93.601 1.00 29.91 106 ASN A N 1
ATOM 835 C CA . ASN A 1 106 ? -63.839 27.496 94.082 1.00 29.91 106 ASN A CA 1
ATOM 836 C C . ASN A 1 106 ? -65.085 28.356 93.844 1.00 29.91 106 ASN A C 1
ATOM 838 O O . ASN A 1 106 ? -65.432 28.612 92.692 1.00 29.91 106 ASN A O 1
ATOM 842 N N . ALA A 1 107 ? -65.687 28.877 94.911 1.00 29.64 107 ALA A N 1
ATOM 843 C CA . ALA A 1 107 ? -66.617 29.998 94.834 1.00 29.64 107 ALA A CA 1
ATOM 844 C C . ALA A 1 107 ? -66.161 31.102 95.799 1.00 29.64 107 ALA A C 1
ATOM 846 O O . ALA A 1 107 ? -66.026 30.891 97.001 1.00 29.64 107 ALA A O 1
ATOM 847 N N . LYS A 1 108 ? -65.866 32.276 95.231 1.00 37.53 108 LYS A N 1
ATOM 848 C CA . LYS A 1 108 ? -65.551 33.522 95.938 1.00 37.53 108 LYS A CA 1
ATOM 849 C C . LYS A 1 108 ? -66.833 34.102 96.528 1.00 37.53 108 LYS A C 1
ATOM 851 O O . LYS A 1 108 ? -67.789 34.232 95.775 1.00 37.53 108 LYS A O 1
ATOM 856 N N . GLN A 1 109 ? -66.795 34.563 97.779 1.00 38.31 109 GLN A N 1
ATOM 857 C CA . GLN A 1 109 ? -67.528 35.750 98.250 1.00 38.31 109 GLN A CA 1
ATOM 858 C C . GLN A 1 109 ? -67.092 36.100 99.685 1.00 38.31 109 GLN A C 1
ATOM 860 O O . GLN A 1 109 ? -67.425 35.407 100.638 1.00 38.31 109 GLN A O 1
ATOM 865 N N . GLN A 1 110 ? -66.315 37.178 99.821 1.00 40.25 110 GLN A N 1
ATOM 866 C CA . GLN A 1 110 ? -66.093 37.890 101.082 1.00 40.25 110 GLN A CA 1
ATOM 867 C C . GLN A 1 110 ? -67.061 39.074 101.128 1.00 40.25 110 GLN A C 1
ATOM 869 O O . GLN A 1 110 ? -67.034 39.903 100.220 1.00 40.25 110 GLN A O 1
ATOM 874 N N . ILE A 1 111 ? -67.869 39.183 102.183 1.00 34.06 111 ILE A N 1
ATOM 875 C CA . ILE A 1 111 ? -68.623 40.396 102.519 1.00 34.06 111 ILE A CA 1
ATOM 876 C C . ILE A 1 111 ? -68.611 40.507 104.043 1.00 34.06 111 ILE A C 1
ATOM 878 O O . ILE A 1 111 ? -69.276 39.721 104.703 1.00 34.06 111 ILE A O 1
ATOM 882 N N . LEU A 1 112 ? -67.787 41.417 104.572 1.00 37.00 112 LEU A N 1
ATOM 883 C CA . LEU A 1 112 ? -68.032 42.311 105.719 1.00 37.00 112 LEU A CA 1
ATOM 884 C C . LEU A 1 112 ? -66.683 42.947 106.112 1.00 37.00 112 LEU A C 1
ATOM 886 O O . LEU A 1 112 ? -65.770 42.303 106.622 1.00 37.00 112 LEU A O 1
ATOM 890 N N . SER A 1 113 ? -66.528 44.224 105.767 1.00 40.09 113 SER A N 1
ATOM 891 C CA . SER A 1 113 ? -65.291 45.004 105.847 1.00 40.09 113 SER A CA 1
ATOM 892 C C . SER A 1 113 ? -64.901 45.378 107.283 1.00 40.09 113 SER A C 1
ATOM 894 O O . SER A 1 113 ? -65.646 46.055 107.983 1.00 40.09 113 SER A O 1
ATOM 896 N N . ARG A 1 114 ? -63.665 45.031 107.661 1.00 48.56 114 ARG A N 1
ATOM 897 C CA . ARG A 1 114 ? -62.972 45.258 108.949 1.00 48.56 114 ARG A CA 1
ATOM 898 C C . ARG A 1 114 ? -62.555 46.727 109.209 1.00 48.56 114 ARG A C 1
ATOM 900 O O . ARG A 1 114 ? -61.661 46.982 110.005 1.00 48.56 114 ARG A O 1
ATOM 907 N N . ALA A 1 115 ? -63.158 47.698 108.521 1.00 43.16 115 ALA A N 1
ATOM 908 C CA . ALA A 1 115 ? -62.632 49.066 108.410 1.00 43.16 115 ALA A CA 1
ATOM 909 C C . ALA A 1 115 ? -63.335 50.122 109.290 1.00 43.16 115 ALA A C 1
ATOM 911 O O . ALA A 1 115 ? -63.097 51.311 109.104 1.00 43.16 115 ALA A O 1
ATOM 912 N N . THR A 1 116 ? -64.200 49.734 110.234 1.00 41.97 116 THR A N 1
ATOM 913 C CA . THR A 1 116 ? -65.017 50.711 110.993 1.00 41.97 116 THR A CA 1
ATOM 914 C C . THR A 1 116 ? -65.151 50.437 112.497 1.00 41.97 116 THR A C 1
ATOM 916 O O . THR A 1 116 ? -66.036 50.992 113.140 1.00 41.97 116 THR A O 1
ATOM 919 N N . LEU A 1 117 ? -64.272 49.621 113.093 1.00 42.88 117 LEU A N 1
ATOM 920 C CA . LEU A 1 117 ? -64.294 49.335 114.537 1.00 42.88 117 LEU A CA 1
ATOM 921 C C . LEU A 1 117 ? -63.280 50.206 115.322 1.00 42.88 117 LEU A C 1
ATOM 923 O O . LEU A 1 117 ? -62.123 50.286 114.902 1.00 42.88 117 LEU A O 1
ATOM 927 N N . PRO A 1 118 ? -63.679 50.857 116.442 1.00 43.84 118 PRO A N 1
ATOM 928 C CA . PRO A 1 118 ? -62.822 51.771 117.210 1.00 43.84 118 PRO A CA 1
ATOM 929 C C . PRO A 1 118 ? -61.555 51.118 117.815 1.00 43.84 118 PRO A C 1
ATOM 931 O O . PRO A 1 118 ? -61.614 49.958 118.228 1.00 43.84 118 PRO A O 1
ATOM 934 N N . PRO A 1 119 ? -60.425 51.851 117.960 1.00 47.00 119 PRO A N 1
ATOM 935 C CA . PRO A 1 119 ? -59.120 51.289 118.357 1.00 47.00 119 PRO A CA 1
ATOM 936 C C . PRO A 1 119 ? -59.031 50.722 119.784 1.00 47.00 119 PRO A C 1
ATOM 938 O O . PRO A 1 119 ? -58.122 49.956 120.082 1.00 47.00 119 PRO A O 1
ATOM 941 N N . THR A 1 120 ? -59.957 51.067 120.680 1.00 46.22 120 THR A N 1
ATOM 942 C CA . THR A 1 120 ? -59.963 50.600 122.080 1.00 46.22 120 THR A CA 1
ATOM 943 C C . THR A 1 120 ? -60.553 49.197 122.271 1.00 46.22 120 THR A C 1
ATOM 945 O O . THR A 1 120 ? -60.470 48.659 123.369 1.00 46.22 120 THR A O 1
ATOM 948 N N . LEU A 1 121 ? -61.113 48.584 121.219 1.00 47.59 121 LEU A N 1
ATOM 949 C CA . LEU A 1 121 ? -61.715 47.240 121.233 1.00 47.59 121 LEU A CA 1
ATOM 950 C C . LEU A 1 121 ? -60.958 46.232 120.340 1.00 47.59 121 LEU A C 1
ATOM 952 O O . LEU A 1 121 ? -61.526 45.242 119.880 1.00 47.59 121 LEU A O 1
ATOM 956 N N . GLN A 1 122 ? -59.672 46.473 120.064 1.00 52.75 122 GLN A N 1
ATOM 957 C CA . GLN A 1 122 ? -58.833 45.538 119.308 1.00 52.75 122 GLN A CA 1
ATOM 958 C C . GLN A 1 122 ? -58.311 44.413 120.226 1.00 52.75 122 GLN A C 1
ATOM 960 O O . GLN A 1 122 ? -57.547 44.661 121.158 1.00 52.75 122 GLN A O 1
ATOM 965 N N . LEU A 1 123 ? -58.727 43.169 119.936 1.00 53.06 123 LEU A N 1
ATOM 966 C CA . LEU A 1 123 ? -58.413 41.924 120.670 1.00 53.06 123 LEU A CA 1
ATOM 967 C C . LEU A 1 123 ? -56.912 41.672 120.917 1.00 53.06 123 LEU A C 1
ATOM 969 O O . LEU A 1 123 ? -56.562 40.924 121.827 1.00 53.06 123 LEU A O 1
ATOM 973 N N . GLU A 1 124 ? -56.017 42.298 120.151 1.00 52.97 124 GLU A N 1
ATOM 974 C CA . GLU A 1 124 ? -54.568 42.163 120.338 1.00 52.97 124 GLU A CA 1
ATOM 975 C C . GLU A 1 124 ? -54.094 42.733 121.684 1.00 52.97 124 GLU A C 1
ATOM 977 O O . GLU A 1 124 ? -53.291 42.093 122.364 1.00 52.97 124 GLU A O 1
ATOM 982 N N . SER A 1 125 ? -54.648 43.863 122.133 1.00 51.94 125 SER A N 1
ATOM 983 C CA . SER A 1 125 ? -54.247 44.497 123.398 1.00 51.94 125 SER A CA 1
ATOM 984 C C . SER A 1 125 ? -54.711 43.708 124.630 1.00 51.94 125 SER A C 1
ATOM 986 O O . SER A 1 125 ? -54.007 43.670 125.635 1.00 51.94 125 SER A O 1
ATOM 988 N N . ILE A 1 126 ? -55.865 43.034 124.542 1.00 53.56 126 ILE A N 1
ATOM 989 C CA . ILE A 1 126 ? -56.407 42.178 125.614 1.00 53.56 126 ILE A CA 1
ATOM 990 C C . ILE A 1 126 ? -55.635 40.846 125.669 1.00 53.56 126 ILE A C 1
ATOM 992 O O . ILE A 1 126 ? -55.298 40.376 126.755 1.00 53.56 126 ILE A O 1
ATOM 996 N N . SER A 1 127 ? -55.255 40.282 124.512 1.00 53.38 127 SER A N 1
ATOM 997 C CA . SER A 1 127 ? -54.462 39.042 124.439 1.00 53.38 127 SER A CA 1
ATOM 998 C C . SER A 1 127 ? -53.062 39.170 125.058 1.00 53.38 127 SER A C 1
ATOM 1000 O O . SER A 1 127 ? -52.574 38.230 125.678 1.00 53.38 127 SER A O 1
ATOM 1002 N N . SER A 1 128 ? -52.440 40.353 124.962 1.00 52.22 128 SER A N 1
ATOM 1003 C CA . SER A 1 128 ? -51.102 40.611 125.512 1.00 52.22 128 SER A CA 1
ATOM 1004 C C . SER A 1 128 ? -51.065 40.703 127.041 1.00 52.22 128 SER A C 1
ATOM 1006 O O . SER A 1 128 ? -49.984 40.594 127.613 1.00 52.22 128 SER A O 1
ATOM 1008 N N . TRP A 1 129 ? -52.204 40.945 127.697 1.00 51.12 129 TRP A N 1
ATOM 1009 C CA . TRP A 1 129 ? -52.290 41.049 129.159 1.00 51.12 129 TRP A CA 1
ATOM 1010 C C . TRP A 1 129 ? -52.707 39.724 129.813 1.00 51.12 129 TRP A C 1
ATOM 1012 O O . TRP A 1 129 ? -52.340 39.463 130.954 1.00 51.12 129 TRP A O 1
ATOM 1022 N N . LEU A 1 130 ? -53.451 38.880 129.087 1.00 56.84 130 LEU A N 1
ATOM 1023 C CA . LEU A 1 130 ? -54.011 37.629 129.607 1.00 56.84 130 LEU A CA 1
ATOM 1024 C C . LEU A 1 130 ? -53.098 36.402 129.387 1.00 56.84 130 LEU A C 1
ATOM 1026 O O . LEU A 1 130 ? -53.227 35.430 130.126 1.00 56.84 130 LEU A O 1
ATOM 1030 N N . MET A 1 131 ? -52.183 36.423 128.403 1.00 57.72 131 MET A N 1
ATOM 1031 C CA . MET A 1 131 ? -51.312 35.279 128.066 1.00 57.72 131 MET A CA 1
ATOM 1032 C C . MET A 1 131 ? -49.881 35.711 127.668 1.00 57.72 131 MET A C 1
ATOM 1034 O O . MET A 1 131 ? -49.671 36.141 126.531 1.00 57.72 131 MET A O 1
ATOM 1038 N N . PRO A 1 132 ? -48.884 35.603 128.570 1.00 50.50 132 PRO A N 1
ATOM 1039 C CA . PRO A 1 132 ? -47.509 36.037 128.295 1.00 50.50 132 PRO A CA 1
ATOM 1040 C C . PRO A 1 132 ? -46.704 35.118 127.349 1.00 50.50 132 PRO A C 1
ATOM 1042 O O . PRO A 1 132 ? -45.817 35.627 126.669 1.00 50.50 132 PRO A O 1
ATOM 1045 N N . ASP A 1 133 ? -47.048 33.829 127.213 1.00 52.62 133 ASP A N 1
ATOM 1046 C CA . ASP A 1 133 ? -46.388 32.887 126.288 1.00 52.62 133 ASP A CA 1
ATOM 1047 C C . ASP A 1 133 ? -47.345 32.453 125.165 1.00 52.62 133 ASP A C 1
ATOM 1049 O O . ASP A 1 133 ? -48.217 31.607 125.368 1.00 52.62 133 ASP A O 1
ATOM 1053 N N . LYS A 1 134 ? -47.206 33.034 123.964 1.00 52.62 134 LYS A N 1
ATOM 1054 C CA . LYS A 1 134 ? -48.076 32.733 122.808 1.00 52.62 134 LYS A CA 1
ATOM 1055 C C . LYS A 1 134 ? -47.338 31.988 121.679 1.00 52.62 134 LYS A C 1
ATOM 1057 O O . LYS A 1 134 ? -46.290 32.470 121.244 1.00 52.62 134 LYS A O 1
ATOM 1062 N N . PRO A 1 135 ? -47.881 30.876 121.136 1.00 55.47 135 PRO A N 1
ATOM 1063 C CA . PRO A 1 135 ? -47.353 30.239 119.929 1.00 55.47 135 PRO A CA 1
ATOM 1064 C C . PRO A 1 135 ? -47.633 31.096 118.684 1.00 55.47 135 PRO A C 1
ATOM 1066 O O . PRO A 1 135 ? -48.680 31.732 118.559 1.00 55.47 135 PRO A O 1
ATOM 1069 N N . THR A 1 136 ? -46.691 31.120 117.740 1.00 50.66 136 THR A N 1
ATOM 1070 C CA . THR A 1 136 ? -46.625 32.072 116.610 1.00 50.66 136 THR A CA 1
ATOM 1071 C C . THR A 1 136 ? -47.808 31.996 115.627 1.00 50.66 136 THR A C 1
ATOM 1073 O O . THR A 1 136 ? -47.991 32.899 114.813 1.00 50.66 136 THR A O 1
ATOM 1076 N N . SER A 1 137 ? -48.631 30.948 115.703 1.00 53.41 137 SER A N 1
ATOM 1077 C CA . SER A 1 137 ? -49.715 30.612 114.767 1.00 53.41 137 SER A CA 1
ATOM 1078 C C . SER A 1 137 ? -51.131 30.680 115.364 1.00 53.41 137 SER A C 1
ATOM 1080 O O . SER A 1 137 ? -52.069 30.181 114.747 1.00 53.41 137 SER A O 1
ATOM 1082 N N . TRP A 1 138 ? -51.338 31.333 116.513 1.00 54.94 138 TRP A N 1
ATOM 1083 C CA . TRP A 1 138 ? -52.661 31.409 117.167 1.00 54.94 138 TRP A CA 1
ATOM 1084 C C . TRP A 1 138 ? -53.769 32.075 116.324 1.00 54.94 138 TRP A C 1
ATOM 1086 O O . TRP A 1 138 ? -54.953 31.864 116.564 1.00 54.94 138 TRP A O 1
ATOM 1096 N N . HIS A 1 139 ? -53.405 32.870 115.313 1.00 54.88 139 HIS A N 1
ATOM 1097 C CA . HIS A 1 139 ? -54.355 33.553 114.427 1.00 54.88 139 HIS A CA 1
ATOM 1098 C C . HIS A 1 139 ? -54.954 32.665 113.321 1.00 54.88 139 HIS A C 1
ATOM 1100 O O . HIS A 1 139 ? -55.837 33.126 112.596 1.00 54.88 139 HIS A O 1
ATOM 1106 N N . VAL A 1 140 ? -54.429 31.451 113.113 1.00 54.53 140 VAL A N 1
ATOM 1107 C CA . VAL A 1 140 ? -54.734 30.636 111.921 1.00 54.53 140 VAL A CA 1
ATOM 1108 C C . VAL A 1 140 ? -55.819 29.591 112.190 1.00 54.53 140 VAL A C 1
ATOM 1110 O O . VAL A 1 140 ? -56.531 29.208 111.262 1.00 54.53 140 VAL A O 1
ATOM 1113 N N . GLU A 1 141 ? -56.008 29.175 113.441 1.00 57.53 141 GLU A N 1
ATOM 1114 C CA . GLU A 1 141 ? -57.037 28.201 113.808 1.00 57.53 141 GLU A CA 1
ATOM 1115 C C . GLU A 1 141 ? -58.330 28.892 114.288 1.00 57.53 141 GLU A C 1
ATOM 1117 O O . GLU A 1 141 ? -58.311 29.618 115.285 1.00 57.53 141 GLU A O 1
ATOM 1122 N N . PRO A 1 142 ? -59.472 28.695 113.594 1.00 59.72 142 PRO A N 1
ATOM 1123 C CA . PRO A 1 142 ? -60.740 29.360 113.918 1.00 59.72 142 PRO A CA 1
ATOM 1124 C C . PRO A 1 142 ? -61.305 28.966 115.293 1.00 59.72 142 PRO A C 1
ATOM 1126 O O . PRO A 1 142 ? -62.048 29.743 115.903 1.00 59.72 142 PRO A O 1
ATOM 1129 N N . ASP A 1 143 ? -60.911 27.803 115.807 1.00 59.16 143 ASP A N 1
ATOM 1130 C CA . ASP A 1 143 ? -61.362 27.282 117.098 1.00 59.16 143 ASP A CA 1
ATOM 1131 C C . ASP A 1 143 ? -60.742 28.069 118.267 1.00 59.16 143 ASP A C 1
ATOM 1133 O O . ASP A 1 143 ? -61.425 28.376 119.244 1.00 59.16 143 ASP A O 1
ATOM 1137 N N . TYR A 1 144 ? -59.495 28.534 118.114 1.00 63.06 144 TYR A N 1
ATOM 1138 C CA . TYR A 1 144 ? -58.805 29.367 119.108 1.00 63.06 144 TYR A CA 1
ATOM 1139 C C . TYR A 1 144 ? -59.481 30.733 119.307 1.00 63.06 144 TYR A C 1
ATOM 1141 O O . TYR A 1 144 ? -59.598 31.227 120.428 1.00 63.06 144 TYR A O 1
ATOM 1149 N N . ILE A 1 145 ? -59.955 31.350 118.220 1.00 63.09 145 ILE A N 1
ATOM 1150 C CA . ILE A 1 145 ? -60.633 32.657 118.260 1.00 63.09 145 ILE A CA 1
ATOM 1151 C C . ILE A 1 145 ? -62.019 32.530 118.905 1.00 63.09 145 ILE A C 1
ATOM 1153 O O . ILE A 1 145 ? -62.431 33.418 119.652 1.00 63.09 145 ILE A O 1
ATOM 1157 N N . SER A 1 146 ? -62.711 31.420 118.644 1.00 62.62 146 SER A N 1
ATOM 1158 C CA . SER A 1 146 ? -64.025 31.124 119.225 1.00 62.62 146 SER A CA 1
ATOM 1159 C C . SER A 1 146 ? -63.924 30.917 120.740 1.00 62.62 146 SER A C 1
ATOM 1161 O O . SER A 1 146 ? -64.704 31.493 121.495 1.00 62.62 146 SER A O 1
ATOM 1163 N N . TYR A 1 147 ? -62.888 30.208 121.195 1.00 67.81 147 TYR A N 1
ATOM 1164 C CA . TYR A 1 147 ? -62.636 29.990 122.619 1.00 67.81 147 TYR A CA 1
ATOM 1165 C C . TYR A 1 147 ? -62.294 31.288 123.375 1.00 67.81 147 TYR A C 1
ATOM 1167 O O . TYR A 1 147 ? -62.796 31.529 124.471 1.00 67.81 147 TYR A O 1
ATOM 1175 N N . LEU A 1 148 ? -61.506 32.189 122.773 1.00 65.38 148 LEU A N 1
ATOM 1176 C CA . LEU A 1 148 ? -61.219 33.508 123.360 1.00 65.38 148 LEU A CA 1
ATOM 1177 C C . LEU A 1 148 ? -62.470 34.398 123.480 1.00 65.38 148 LEU A C 1
ATOM 1179 O O . LEU A 1 148 ? -62.556 35.211 124.402 1.00 65.38 148 LEU A O 1
ATOM 1183 N N . GLN A 1 149 ? -63.439 34.253 122.569 1.00 64.56 149 GLN A N 1
ATOM 1184 C CA . GLN A 1 149 ? -64.730 34.943 122.657 1.00 64.56 149 GLN A CA 1
ATOM 1185 C C . GLN A 1 149 ? -65.613 34.378 123.777 1.00 64.56 149 GLN A C 1
ATOM 1187 O O . GLN A 1 149 ? -66.259 35.159 124.475 1.00 64.56 149 GLN A O 1
ATOM 1192 N N . GLU A 1 150 ? -65.605 33.059 123.992 1.00 66.25 150 GLU A N 1
ATOM 1193 C CA . GLU A 1 150 ? -66.282 32.436 125.136 1.00 66.25 150 GLU A CA 1
ATOM 1194 C C . GLU A 1 150 ? -65.663 32.887 126.466 1.00 66.25 150 GLU A C 1
ATOM 1196 O O . GLU A 1 150 ? -66.392 33.302 127.368 1.00 66.25 150 GLU A O 1
ATOM 1201 N N . LEU A 1 151 ? -64.332 32.947 126.558 1.00 64.44 151 LEU A N 1
ATOM 1202 C CA . LEU A 1 151 ? -63.614 33.402 127.757 1.00 64.44 151 LEU A CA 1
ATOM 1203 C C . LEU A 1 151 ? -63.950 34.852 128.139 1.00 64.44 151 LEU A C 1
ATOM 1205 O O . LEU A 1 151 ? -64.092 35.175 129.317 1.00 64.44 151 LEU A O 1
ATOM 1209 N N . ALA A 1 152 ? -64.131 35.725 127.143 1.00 61.16 152 ALA A N 1
ATOM 1210 C CA . ALA A 1 152 ? -64.527 37.118 127.349 1.00 61.16 152 ALA A CA 1
ATOM 1211 C C . ALA A 1 152 ? -65.977 37.283 127.856 1.00 61.16 152 ALA A C 1
ATOM 1213 O O . ALA A 1 152 ? -66.349 38.375 128.287 1.00 61.16 152 ALA A O 1
ATOM 1214 N N . SER A 1 153 ? -66.795 36.225 127.805 1.00 66.88 153 SER A N 1
ATOM 1215 C CA . SER A 1 153 ? -68.194 36.230 128.255 1.00 66.88 153 SER A CA 1
ATOM 1216 C C . SER A 1 153 ? -68.399 35.708 129.686 1.00 66.88 153 SER A C 1
ATOM 1218 O O . SER A 1 153 ? -69.515 35.771 130.205 1.00 66.88 153 SER A O 1
ATOM 1220 N N . TYR A 1 154 ? -67.344 35.216 130.346 1.00 69.38 154 TYR A N 1
ATOM 1221 C CA . TYR A 1 154 ? -67.434 34.600 131.673 1.00 69.38 154 TYR A CA 1
ATOM 1222 C C . TYR A 1 154 ? -67.432 35.624 132.816 1.00 69.38 154 TYR A C 1
ATOM 1224 O O . TYR A 1 154 ? -66.802 36.679 132.754 1.00 69.38 154 TYR A O 1
ATOM 1232 N N . SER A 1 155 ? -68.136 35.298 133.905 1.00 63.19 155 SER A N 1
ATOM 1233 C CA . SER A 1 155 ? -68.107 36.103 135.135 1.00 63.19 155 SER A CA 1
ATOM 1234 C C . SER A 1 155 ? -66.822 35.844 135.941 1.00 63.19 155 SER A C 1
ATOM 1236 O O . SER A 1 155 ? -66.226 34.773 135.832 1.00 63.19 155 SER A O 1
ATOM 1238 N N . LEU A 1 156 ? -66.378 36.807 136.765 1.00 60.88 156 LEU A N 1
ATOM 1239 C CA . LEU A 1 156 ? -65.076 36.760 137.464 1.00 60.88 156 LEU A CA 1
ATOM 1240 C C . LEU A 1 156 ? -64.865 35.471 138.287 1.00 60.88 156 LEU A C 1
ATOM 1242 O O . LEU A 1 156 ? -63.749 34.972 138.370 1.00 60.88 156 LEU A O 1
ATOM 1246 N N . SER A 1 157 ? -65.938 34.910 138.852 1.00 62.44 157 SER A N 1
ATOM 1247 C CA . SER A 1 157 ? -65.918 33.644 139.596 1.00 62.44 157 SER A CA 1
ATOM 1248 C C . SER A 1 157 ? -65.630 32.437 138.694 1.00 62.44 157 SER A C 1
ATOM 1250 O O . SER A 1 157 ? -64.865 31.559 139.071 1.00 62.44 157 SER A O 1
ATOM 1252 N N . GLN A 1 158 ? -66.196 32.417 137.482 1.00 60.06 158 GLN A N 1
ATOM 1253 C CA . GLN A 1 158 ? -66.012 31.336 136.504 1.00 60.06 158 GLN A CA 1
ATOM 1254 C C . GLN A 1 158 ? -64.628 31.384 135.849 1.00 60.06 158 GLN A C 1
ATOM 1256 O O . GLN A 1 158 ? -64.016 30.348 135.616 1.00 60.06 158 GLN A O 1
ATOM 1261 N N . MET A 1 159 ? -64.086 32.583 135.618 1.00 62.66 159 MET A N 1
ATOM 1262 C CA . MET A 1 159 ? -62.739 32.741 135.057 1.00 62.66 159 MET A CA 1
ATOM 1263 C C . MET A 1 159 ? -61.635 32.262 136.018 1.00 62.66 159 MET A C 1
ATOM 1265 O O . MET A 1 159 ? -60.534 31.942 135.578 1.00 62.66 159 MET A O 1
ATOM 1269 N N . GLN A 1 160 ? -61.920 32.205 137.324 1.00 65.75 160 GLN A N 1
ATOM 1270 C CA . GLN A 1 160 ? -60.977 31.739 138.342 1.00 65.75 160 GLN A CA 1
ATOM 1271 C C . GLN A 1 160 ? -60.904 30.202 138.431 1.00 65.75 160 GLN A C 1
ATOM 1273 O O . GLN A 1 160 ? -59.852 29.675 138.784 1.00 65.75 160 GLN A O 1
ATOM 1278 N N . GLU A 1 161 ? -61.982 29.488 138.079 1.00 68.25 161 GLU A N 1
ATOM 1279 C CA . GLU A 1 161 ? -62.036 28.014 138.048 1.00 68.25 161 GLU A CA 1
ATOM 1280 C C . GLU A 1 161 ? -61.605 27.417 136.692 1.00 68.25 161 GLU A C 1
ATOM 1282 O O . GLU A 1 161 ? -61.162 26.268 136.633 1.00 68.25 161 GLU A O 1
ATOM 1287 N N . GLU A 1 162 ? -61.663 28.193 135.603 1.00 71.88 162 GLU A N 1
ATOM 1288 C CA . GLU A 1 162 ? -61.350 27.719 134.244 1.00 71.88 162 GLU A CA 1
ATOM 1289 C C . GLU A 1 162 ? -59.918 27.166 134.046 1.00 71.88 162 GLU A C 1
ATOM 1291 O O . GLU A 1 162 ? -59.777 26.147 133.366 1.00 71.88 162 GLU A O 1
ATOM 1296 N N . PRO A 1 163 ? -58.840 27.730 134.638 1.00 71.88 163 PRO A N 1
ATOM 1297 C CA . PRO A 1 163 ? -57.496 27.155 134.523 1.00 71.88 163 PRO A CA 1
ATOM 1298 C C . PRO A 1 163 ? -57.407 25.750 135.122 1.00 71.88 163 PRO A C 1
ATOM 1300 O O . PRO A 1 163 ? -56.680 24.895 134.614 1.00 71.88 163 PRO A O 1
ATOM 1303 N N . GLU A 1 164 ? -58.160 25.510 136.192 1.00 71.38 164 GLU A N 1
ATOM 1304 C CA . GLU A 1 164 ? -58.164 24.239 136.907 1.00 71.38 164 GLU A CA 1
ATOM 1305 C C . GLU A 1 164 ? -58.998 23.199 136.162 1.00 71.38 164 GLU A C 1
ATOM 1307 O O . GLU A 1 164 ? -58.572 2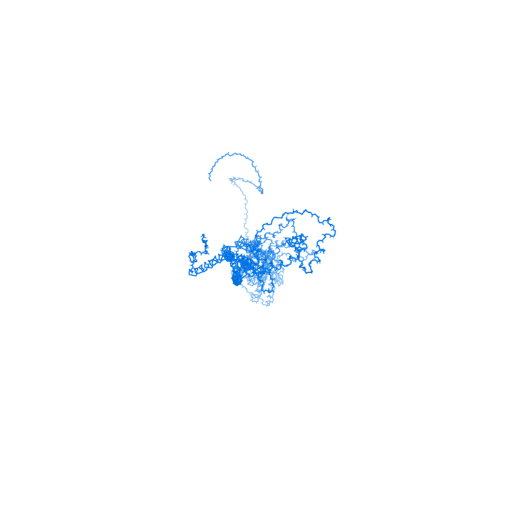2.048 136.045 1.00 71.38 164 GLU A O 1
ATOM 1312 N N . ARG A 1 165 ? -60.106 23.629 135.546 1.00 77.50 165 ARG A N 1
ATOM 1313 C CA . ARG A 1 165 ? -60.882 22.806 134.614 1.00 77.50 165 ARG A CA 1
ATOM 1314 C C . ARG A 1 165 ? -60.063 22.420 133.382 1.00 77.50 165 ARG A C 1
ATOM 1316 O O . ARG A 1 165 ? -60.013 21.246 133.047 1.00 77.50 165 ARG A O 1
ATOM 1323 N N . LEU A 1 166 ? -59.357 23.363 132.753 1.00 74.12 166 LEU A N 1
ATOM 1324 C CA . LEU A 1 166 ? -58.478 23.071 131.612 1.00 74.12 166 LEU A CA 1
ATOM 1325 C C . LEU A 1 166 ? -57.328 22.134 131.984 1.00 74.12 166 LEU A C 1
ATOM 1327 O O . LEU A 1 166 ? -56.932 21.292 131.181 1.00 74.12 166 LEU A O 1
ATOM 1331 N N . ARG A 1 167 ? -56.778 22.262 133.197 1.00 75.00 167 ARG A N 1
ATOM 1332 C CA . ARG A 1 167 ? -55.734 21.347 133.672 1.00 75.00 167 ARG A CA 1
ATOM 1333 C C . ARG A 1 167 ? -56.294 19.942 133.906 1.00 75.00 167 ARG A C 1
ATOM 1335 O O . ARG A 1 167 ? -55.605 18.977 133.587 1.00 75.00 167 ARG A O 1
ATOM 1342 N N . GLN A 1 168 ? -57.527 19.825 134.406 1.00 77.44 168 GLN A N 1
ATOM 1343 C CA . GLN A 1 168 ? -58.235 18.545 134.508 1.00 77.44 168 GLN A CA 1
ATOM 1344 C C . GLN A 1 168 ? -58.563 17.951 133.136 1.00 77.44 168 GLN A C 1
ATOM 1346 O O . GLN A 1 168 ? -58.231 16.792 132.914 1.00 77.44 168 GLN A O 1
ATOM 1351 N N . ASP A 1 169 ? -59.114 18.730 132.204 1.00 76.62 169 ASP A N 1
ATOM 1352 C CA . ASP A 1 169 ? -59.423 18.271 130.844 1.00 76.62 169 ASP A CA 1
ATOM 1353 C C . ASP A 1 169 ? -58.155 17.845 130.101 1.00 76.62 169 ASP A C 1
ATOM 1355 O O . ASP A 1 169 ? -58.153 16.809 129.444 1.00 76.62 169 ASP A O 1
ATOM 1359 N N . ARG A 1 170 ? -57.043 18.581 130.246 1.00 76.62 170 ARG A N 1
ATOM 1360 C CA . ARG A 1 170 ? -55.751 18.179 129.675 1.00 76.62 170 ARG A CA 1
ATOM 1361 C C . ARG A 1 170 ? -55.242 16.884 130.294 1.00 76.62 170 ARG A C 1
ATOM 1363 O O . ARG A 1 170 ? -54.864 15.984 129.559 1.00 76.62 170 ARG A O 1
ATOM 1370 N N . ALA A 1 171 ? -55.254 16.767 131.621 1.00 76.19 171 ALA A N 1
ATOM 1371 C CA . ALA A 1 171 ? -54.830 15.539 132.288 1.00 76.19 171 ALA A CA 1
ATOM 1372 C C . ALA A 1 171 ? -55.720 14.345 131.903 1.00 76.19 171 ALA A C 1
ATOM 1374 O O . ALA A 1 171 ? -55.228 13.225 131.787 1.00 76.19 171 ALA A O 1
ATOM 1375 N N . GLN A 1 172 ? -57.012 14.582 131.671 1.00 76.50 172 GLN A N 1
ATOM 1376 C CA . GLN A 1 172 ? -57.952 13.567 131.217 1.00 76.50 172 GLN A CA 1
ATOM 1377 C C . GLN A 1 172 ? -57.727 13.193 129.749 1.00 76.50 172 GLN A C 1
ATOM 1379 O O . GLN A 1 172 ? -57.680 12.010 129.440 1.00 76.50 172 GLN A O 1
ATOM 1384 N N . LEU A 1 173 ? -57.480 14.160 128.865 1.00 77.38 173 LEU A N 1
ATOM 1385 C CA . LEU A 1 173 ? -57.088 13.918 127.474 1.00 77.38 173 LEU A CA 1
ATOM 1386 C C . LEU A 1 173 ? -55.753 13.182 127.368 1.00 77.38 173 LEU A C 1
ATOM 1388 O O . LEU A 1 173 ? -55.629 12.280 126.543 1.00 77.38 173 LEU A O 1
ATOM 1392 N N . ASP A 1 174 ? -54.777 13.522 128.207 1.00 75.81 174 ASP A N 1
ATOM 1393 C CA . ASP A 1 174 ? -53.490 12.829 128.278 1.00 75.81 174 ASP A CA 1
ATOM 1394 C C . ASP A 1 174 ? -53.691 11.394 128.787 1.00 75.81 174 ASP A C 1
ATOM 1396 O O . ASP A 1 174 ? -53.149 10.450 128.217 1.00 75.81 174 ASP A O 1
ATOM 1400 N N . ALA A 1 175 ? -54.542 11.189 129.798 1.00 74.56 175 ALA A N 1
ATOM 1401 C CA . ALA A 1 175 ? -54.893 9.854 130.277 1.00 74.56 175 ALA A CA 1
ATOM 1402 C C . ALA A 1 175 ? -55.677 9.039 129.233 1.00 74.56 175 ALA A C 1
ATOM 1404 O O . ALA A 1 175 ? -55.446 7.836 129.105 1.00 74.56 175 ALA A O 1
ATOM 1405 N N . ASP A 1 176 ? -56.565 9.671 128.464 1.00 76.12 176 ASP A N 1
ATOM 1406 C CA . ASP A 1 176 ? -57.371 9.039 127.416 1.00 76.12 176 ASP A CA 1
ATOM 1407 C C . ASP A 1 176 ? -56.527 8.708 126.181 1.00 76.12 176 ASP A C 1
ATOM 1409 O O . ASP A 1 176 ? -56.663 7.622 125.619 1.00 76.12 176 ASP A O 1
ATOM 1413 N N . THR A 1 177 ? -55.601 9.582 125.780 1.00 71.62 177 THR A N 1
ATOM 1414 C CA . THR A 1 177 ? -54.645 9.294 124.698 1.00 71.62 177 THR A CA 1
ATOM 1415 C C . THR A 1 177 ? -53.623 8.250 125.118 1.00 71.62 177 THR A C 1
ATOM 1417 O O . THR A 1 177 ? -53.333 7.357 124.324 1.00 71.62 177 THR A O 1
ATOM 1420 N N . GLN A 1 178 ? -53.142 8.271 126.365 1.00 72.56 178 GLN A N 1
ATOM 1421 C CA . GLN A 1 178 ? -52.314 7.193 126.904 1.00 72.56 178 GLN A CA 1
ATOM 1422 C C . GLN A 1 178 ? -53.087 5.876 126.962 1.00 72.56 178 GLN A C 1
ATOM 1424 O O . GLN A 1 178 ? -52.543 4.856 126.552 1.00 72.56 178 GLN A O 1
ATOM 1429 N N . ASN A 1 179 ? -54.356 5.873 127.383 1.00 76.06 179 ASN A N 1
ATOM 1430 C CA . ASN A 1 179 ? -55.201 4.678 127.337 1.00 76.06 179 ASN A CA 1
ATOM 1431 C C . ASN A 1 179 ? -55.434 4.198 125.904 1.00 76.06 179 ASN A C 1
ATOM 1433 O O . ASN A 1 179 ? -55.372 3.000 125.655 1.00 76.06 179 ASN A O 1
ATOM 1437 N N . LEU A 1 180 ? -55.666 5.096 124.946 1.00 72.62 180 LEU A N 1
ATOM 1438 C CA . LEU A 1 180 ? -55.867 4.738 123.544 1.00 72.62 180 LEU A CA 1
ATOM 1439 C C . LEU A 1 180 ? -54.585 4.170 122.923 1.00 72.62 180 LEU A C 1
ATOM 1441 O O . LEU A 1 180 ? -54.647 3.162 122.213 1.00 72.62 180 LEU A O 1
ATOM 1445 N N . ALA A 1 181 ? -53.435 4.773 123.232 1.00 68.62 181 ALA A N 1
ATOM 1446 C CA . ALA A 1 181 ? -52.116 4.292 122.850 1.00 68.62 181 ALA A CA 1
ATOM 1447 C C . ALA A 1 181 ? -51.808 2.940 123.508 1.00 68.62 181 ALA A C 1
ATOM 1449 O O . ALA A 1 181 ? -51.344 2.046 122.816 1.00 68.62 181 ALA A O 1
ATOM 1450 N N . TYR A 1 182 ? -52.142 2.732 124.787 1.00 70.50 182 TYR A N 1
ATOM 1451 C CA . TYR A 1 182 ? -51.963 1.452 125.487 1.00 70.50 182 TYR A CA 1
ATOM 1452 C C . TYR A 1 182 ? -52.943 0.366 125.036 1.00 70.50 182 TYR A C 1
ATOM 1454 O O . TYR A 1 182 ? -52.571 -0.801 124.980 1.00 70.50 182 TYR A O 1
ATOM 1462 N N . GLN A 1 183 ? -54.188 0.703 124.704 1.00 72.00 183 GLN A N 1
ATOM 1463 C CA . GLN A 1 183 ? -55.171 -0.267 124.213 1.00 72.00 183 GLN A CA 1
ATOM 1464 C C . GLN A 1 183 ? -54.857 -0.692 122.776 1.00 72.00 183 GLN A C 1
ATOM 1466 O O . GLN A 1 183 ? -55.050 -1.854 122.420 1.00 72.00 183 GLN A O 1
ATOM 1471 N N . ASN A 1 184 ? -54.320 0.225 121.966 1.00 71.75 184 ASN A N 1
ATOM 1472 C CA . ASN A 1 184 ? -54.024 -0.005 120.553 1.00 71.75 184 ASN A CA 1
ATOM 1473 C C . ASN A 1 184 ? -52.521 -0.036 120.235 1.00 71.75 184 ASN A C 1
ATOM 1475 O O . ASN A 1 184 ? -52.152 0.065 119.065 1.00 71.75 184 ASN A O 1
ATOM 1479 N N . TYR A 1 185 ? -51.645 -0.231 121.230 1.00 76.56 185 TYR A N 1
ATOM 1480 C CA . TYR A 1 185 ? -50.188 -0.234 121.018 1.00 76.56 185 TYR A CA 1
ATOM 1481 C C . TYR A 1 185 ? -49.767 -1.308 120.010 1.00 76.56 185 TYR A C 1
ATOM 1483 O O . TYR A 1 185 ? -48.880 -1.084 119.193 1.00 76.56 185 TYR A O 1
ATOM 1491 N N . ARG A 1 186 ? -50.467 -2.454 120.000 1.00 73.81 186 ARG A N 1
ATOM 1492 C CA . ARG A 1 186 ? -50.278 -3.503 118.991 1.00 73.81 186 ARG A CA 1
ATOM 1493 C C . ARG A 1 186 ? -50.541 -2.999 117.579 1.00 73.81 186 ARG A C 1
ATOM 1495 O O . ARG A 1 186 ? -49.806 -3.374 116.684 1.00 73.81 186 ARG A O 1
ATOM 1502 N N . THR A 1 187 ? -51.551 -2.161 117.370 1.00 73.44 187 THR A N 1
ATOM 1503 C CA . THR A 1 187 ? -51.861 -1.603 116.048 1.00 73.44 187 THR A CA 1
ATOM 1504 C C . THR A 1 187 ? -50.775 -0.629 115.603 1.00 73.44 187 THR A C 1
ATOM 1506 O O . THR A 1 187 ? -50.404 -0.645 114.436 1.00 73.44 187 THR A O 1
ATOM 1509 N N . PHE A 1 188 ? -50.212 0.166 116.518 1.00 71.00 188 PHE A N 1
ATOM 1510 C CA . PHE A 1 188 ? -49.090 1.057 116.212 1.00 71.00 188 PHE A CA 1
ATOM 1511 C C . PHE A 1 188 ? -47.800 0.294 115.905 1.00 71.00 188 PHE A C 1
ATOM 1513 O O . PHE A 1 188 ? -47.179 0.577 114.887 1.00 71.00 188 PHE A O 1
ATOM 1520 N N . ILE A 1 189 ? -47.450 -0.717 116.710 1.00 74.00 189 ILE A N 1
ATOM 1521 C CA . ILE A 1 189 ? -46.295 -1.589 116.445 1.00 74.00 189 ILE A CA 1
ATOM 1522 C C . ILE A 1 189 ? -46.488 -2.323 115.118 1.00 74.00 189 ILE A C 1
ATOM 1524 O O . ILE A 1 189 ? -45.618 -2.255 114.267 1.00 74.00 189 ILE A O 1
ATOM 1528 N N . LEU A 1 190 ? -47.661 -2.917 114.874 1.00 75.25 190 LEU A N 1
ATOM 1529 C CA . LEU A 1 190 ? -47.955 -3.572 113.596 1.00 75.25 190 LEU A CA 1
ATOM 1530 C C . LEU A 1 190 ? -47.911 -2.596 112.414 1.00 75.25 190 LEU A C 1
ATOM 1532 O O . LEU A 1 190 ? -47.516 -2.998 111.328 1.00 75.25 190 LEU A O 1
ATOM 1536 N N . THR A 1 191 ? -48.303 -1.332 112.591 1.00 76.88 191 THR A N 1
ATOM 1537 C CA . THR A 1 191 ? -48.230 -0.312 111.529 1.00 76.88 191 THR A CA 1
ATOM 1538 C C . THR A 1 191 ? -46.785 0.113 111.265 1.00 76.88 191 THR A C 1
ATOM 1540 O O . THR A 1 191 ? -46.416 0.277 110.106 1.00 76.88 191 THR A O 1
ATOM 1543 N N . ALA A 1 192 ? -45.962 0.247 112.307 1.00 71.69 192 ALA A N 1
ATOM 1544 C CA . ALA A 1 192 ? -44.536 0.542 112.188 1.00 71.69 192 ALA A CA 1
ATOM 1545 C C . ALA A 1 192 ? -43.761 -0.638 111.574 1.00 71.69 192 ALA A C 1
ATOM 1547 O O . ALA A 1 192 ? -43.006 -0.436 110.625 1.00 71.69 192 ALA A O 1
ATOM 1548 N N . ASP A 1 193 ? -44.030 -1.865 112.029 1.00 75.25 193 ASP A N 1
ATOM 1549 C CA . ASP A 1 193 ? -43.480 -3.105 111.472 1.00 75.25 193 ASP A CA 1
ATOM 1550 C C . ASP A 1 193 ? -43.900 -3.261 110.004 1.00 75.25 193 ASP A C 1
ATOM 1552 O O . ASP A 1 193 ? -43.051 -3.462 109.143 1.00 75.25 193 ASP A O 1
ATOM 1556 N N . CYS A 1 194 ? -45.185 -3.056 109.678 1.00 75.25 194 CYS A N 1
ATOM 1557 C CA . CYS A 1 194 ? -45.651 -3.061 108.289 1.00 75.25 194 CYS A CA 1
ATOM 1558 C C . CYS A 1 194 ? -45.000 -1.948 107.458 1.00 75.25 194 CYS A C 1
ATOM 1560 O O . CYS A 1 194 ? -44.717 -2.167 106.287 1.00 75.25 194 CYS A O 1
ATOM 1562 N N . SER A 1 195 ? -44.765 -0.756 108.013 1.00 73.81 195 SER A N 1
ATOM 1563 C CA . SER A 1 195 ? -44.087 0.333 107.296 1.00 73.81 195 SER A CA 1
ATOM 1564 C C . SER A 1 195 ? -42.625 -0.013 107.006 1.00 73.81 195 SER A C 1
ATOM 1566 O O . SER A 1 195 ? -42.150 0.234 105.899 1.00 73.81 195 SER A O 1
ATOM 1568 N N . SER A 1 196 ? -41.931 -0.624 107.967 1.00 74.88 196 SER A N 1
ATOM 1569 C CA . SER A 1 196 ? -40.562 -1.120 107.806 1.00 74.88 196 SER A CA 1
ATOM 1570 C C . SER A 1 196 ? -40.494 -2.255 106.776 1.00 74.88 196 SER A C 1
ATOM 1572 O O . SER A 1 196 ? -39.712 -2.198 105.827 1.00 74.88 196 SER A O 1
ATOM 1574 N N . ASP A 1 197 ? -41.400 -3.232 106.869 1.00 78.62 197 ASP A N 1
ATOM 1575 C CA . ASP A 1 197 ? -41.530 -4.320 105.896 1.00 78.62 197 ASP A CA 1
ATOM 1576 C C . ASP A 1 197 ? -41.829 -3.784 104.491 1.00 78.62 197 ASP A C 1
ATOM 1578 O O . ASP A 1 197 ? -41.260 -4.252 103.505 1.00 78.62 197 ASP A O 1
ATOM 1582 N N . ILE A 1 198 ? -42.684 -2.767 104.373 1.00 79.56 198 ILE A N 1
ATOM 1583 C CA . ILE A 1 198 ? -42.978 -2.133 103.090 1.00 79.56 198 ILE A CA 1
ATOM 1584 C C . ILE A 1 198 ? -41.733 -1.427 102.535 1.00 79.56 198 ILE A C 1
ATOM 1586 O O . ILE A 1 198 ? -41.445 -1.612 101.354 1.00 79.56 198 ILE A O 1
ATOM 1590 N N . LEU A 1 199 ? -40.969 -0.683 103.345 1.00 77.12 199 LEU A N 1
ATOM 1591 C CA . LEU A 1 199 ? -39.713 -0.050 102.911 1.00 77.12 199 LEU A CA 1
ATOM 1592 C C . LEU A 1 199 ? -38.704 -1.090 102.394 1.00 77.12 199 LEU A C 1
ATOM 1594 O O . LEU A 1 199 ? -38.175 -0.937 101.294 1.00 77.12 199 LEU A O 1
ATOM 1598 N N . THR A 1 200 ? -38.531 -2.215 103.097 1.00 79.44 200 THR A N 1
ATOM 1599 C CA . THR A 1 200 ? -37.642 -3.295 102.623 1.00 79.44 200 THR A CA 1
ATOM 1600 C C . THR A 1 200 ? -38.138 -3.955 101.329 1.00 79.44 200 THR A C 1
ATOM 1602 O O . THR A 1 200 ? -37.340 -4.297 100.451 1.00 79.44 200 THR A O 1
ATOM 1605 N N . GLN A 1 201 ? -39.456 -4.106 101.149 1.00 81.69 201 GLN A N 1
ATOM 1606 C CA . GLN A 1 201 ? -40.027 -4.578 99.884 1.00 81.69 201 GLN A CA 1
ATOM 1607 C C . GLN A 1 201 ? -39.869 -3.550 98.753 1.00 81.69 201 GLN A C 1
ATOM 1609 O O . GLN A 1 201 ? -39.644 -3.949 97.607 1.00 81.69 201 GLN A O 1
ATOM 1614 N N . PHE A 1 202 ? -39.937 -2.246 99.049 1.00 81.25 202 PHE A N 1
ATOM 1615 C CA . PHE A 1 202 ? -39.647 -1.180 98.085 1.00 81.25 202 PHE A CA 1
ATOM 1616 C C . PHE A 1 202 ? -38.205 -1.256 97.588 1.00 81.25 202 PHE A C 1
ATOM 1618 O O . PHE A 1 202 ? -37.984 -1.196 96.376 1.00 81.25 202 PHE A O 1
ATOM 1625 N N . ASP A 1 203 ? -37.246 -1.489 98.481 1.00 78.69 203 ASP A N 1
ATOM 1626 C CA . ASP A 1 203 ? -35.843 -1.688 98.111 1.00 78.69 203 ASP A CA 1
ATOM 1627 C C . ASP A 1 203 ? -35.654 -2.921 97.217 1.00 78.69 203 ASP A C 1
ATOM 1629 O O . ASP A 1 203 ? -34.967 -2.859 96.192 1.00 78.69 203 ASP A O 1
ATOM 1633 N N . GLY A 1 204 ? -36.331 -4.031 97.532 1.00 83.56 204 GLY A N 1
ATOM 1634 C CA . GLY A 1 204 ? -36.313 -5.239 96.703 1.00 83.56 204 GLY A CA 1
ATOM 1635 C C . GLY A 1 204 ? -36.874 -5.013 95.294 1.00 83.56 204 GLY A C 1
ATOM 1636 O O . GLY A 1 204 ? -36.287 -5.451 94.299 1.00 83.56 204 GLY A O 1
ATOM 1637 N N . VAL A 1 205 ? -37.993 -4.293 95.173 1.00 81.69 205 VAL A N 1
ATOM 1638 C CA . VAL A 1 205 ? -38.577 -3.967 93.864 1.00 81.69 205 VAL A CA 1
ATOM 1639 C C . VAL A 1 205 ? -37.697 -2.967 93.104 1.00 81.69 205 VAL A C 1
ATOM 1641 O O . VAL A 1 205 ? -37.546 -3.131 91.895 1.00 81.69 205 VAL A O 1
ATOM 1644 N N . ASN A 1 206 ? -37.054 -2.001 93.772 1.00 82.12 206 ASN A N 1
ATOM 1645 C CA . ASN A 1 206 ? -36.106 -1.073 93.141 1.00 82.12 206 ASN A CA 1
ATOM 1646 C C . ASN A 1 206 ? -34.908 -1.827 92.558 1.00 82.12 206 ASN A C 1
ATOM 1648 O O . ASN A 1 206 ? -34.558 -1.621 91.398 1.00 82.12 206 ASN A O 1
ATOM 1652 N N . PHE A 1 207 ? -34.356 -2.785 93.307 1.00 83.56 207 PHE A N 1
ATOM 1653 C CA . PHE A 1 207 ? -33.272 -3.640 92.829 1.00 83.56 207 PHE A CA 1
ATOM 1654 C C . PHE A 1 207 ? -33.665 -4.445 91.577 1.00 83.56 207 PHE A C 1
ATOM 1656 O O . PHE A 1 207 ? -32.909 -4.525 90.604 1.00 83.56 207 PHE A O 1
ATOM 1663 N N . HIS A 1 208 ? -34.867 -5.029 91.559 1.00 84.44 208 HIS A N 1
ATOM 1664 C CA . HIS A 1 208 ? -35.360 -5.750 90.383 1.00 84.44 208 HIS A CA 1
ATOM 1665 C C . HIS A 1 208 ? -35.626 -4.829 89.189 1.00 84.44 208 HIS A C 1
ATOM 1667 O O . HIS A 1 208 ? -35.360 -5.216 88.048 1.00 84.44 208 HIS A O 1
ATOM 1673 N N . LEU A 1 209 ? -36.125 -3.619 89.436 1.00 84.50 209 LEU A N 1
ATOM 1674 C CA . LEU A 1 209 ? -36.402 -2.623 88.407 1.00 84.50 209 LEU A CA 1
ATOM 1675 C C . LEU A 1 209 ? -35.094 -2.117 87.777 1.00 84.50 209 LEU A C 1
ATOM 1677 O O . LEU A 1 209 ? -34.995 -2.076 86.550 1.00 84.50 209 LEU A O 1
ATOM 1681 N N . ASP A 1 210 ? -34.059 -1.882 88.584 1.00 82.50 210 ASP A N 1
ATOM 1682 C CA . ASP A 1 210 ? -32.707 -1.552 88.118 1.00 82.50 210 ASP A CA 1
ATOM 1683 C C . ASP A 1 210 ? -32.088 -2.686 87.298 1.00 82.50 210 ASP A C 1
ATOM 1685 O O . ASP A 1 210 ? -31.626 -2.467 86.177 1.00 82.50 210 ASP A O 1
ATOM 1689 N N . SER A 1 211 ? -32.188 -3.931 87.775 1.00 85.56 211 SER A N 1
ATOM 1690 C CA . SER A 1 211 ? -31.698 -5.097 87.031 1.00 85.56 211 SER A CA 1
ATOM 1691 C C . SER A 1 211 ? -32.386 -5.261 85.668 1.00 85.56 211 SER A C 1
ATOM 1693 O O . SER A 1 211 ? -31.751 -5.634 84.675 1.00 85.56 211 SER A O 1
ATOM 1695 N N . ILE A 1 212 ? -33.690 -4.979 85.588 1.00 83.25 212 ILE A N 1
ATOM 1696 C CA . ILE A 1 212 ? -34.441 -5.032 84.331 1.00 83.25 212 ILE A CA 1
ATOM 1697 C C . ILE A 1 212 ? -34.053 -3.874 83.406 1.00 83.25 212 ILE A C 1
ATOM 1699 O O . ILE A 1 212 ? -33.904 -4.107 82.204 1.00 83.25 212 ILE A O 1
ATOM 1703 N N . MET A 1 213 ? -33.839 -2.661 83.922 1.00 81.75 213 MET A N 1
ATOM 1704 C CA . MET A 1 213 ? -33.350 -1.542 83.110 1.00 81.75 213 MET A CA 1
ATOM 1705 C C . MET A 1 213 ? -31.964 -1.835 82.515 1.00 81.75 213 MET A C 1
ATOM 1707 O O . MET A 1 213 ? -31.767 -1.640 81.312 1.00 81.75 213 MET A O 1
ATOM 1711 N N . ASP A 1 214 ? -31.042 -2.400 83.294 1.00 83.56 214 ASP A N 1
ATOM 1712 C CA . ASP A 1 214 ? -29.704 -2.790 82.823 1.00 83.56 214 ASP A CA 1
ATOM 1713 C C . ASP A 1 214 ? -29.756 -3.886 81.746 1.00 83.56 214 ASP A C 1
ATOM 1715 O O . ASP A 1 214 ? -29.057 -3.850 80.725 1.00 83.56 214 ASP A O 1
ATOM 1719 N N . ARG A 1 215 ? -30.644 -4.871 81.913 1.00 84.38 215 ARG A N 1
ATOM 1720 C CA . ARG A 1 215 ? -30.858 -5.906 80.890 1.00 84.38 215 ARG A CA 1
ATOM 1721 C C . ARG A 1 215 ? -31.527 -5.336 79.638 1.00 84.38 215 ARG A C 1
ATOM 1723 O O . ARG A 1 215 ? -31.148 -5.705 78.526 1.00 84.38 215 ARG A O 1
ATOM 1730 N N . SER A 1 216 ? -32.466 -4.405 79.794 1.00 79.62 216 SER A N 1
ATOM 1731 C CA . SER A 1 216 ? -33.157 -3.737 78.687 1.00 79.62 216 SER A CA 1
ATOM 1732 C C . SER A 1 216 ? -32.198 -2.909 77.827 1.00 79.62 216 SER A C 1
ATOM 1734 O O . SER A 1 216 ? -32.305 -2.929 76.599 1.00 79.62 216 SER A O 1
ATOM 1736 N N . THR A 1 217 ? -31.226 -2.217 78.430 1.00 81.38 217 THR A N 1
ATOM 1737 C CA . THR A 1 217 ? -30.197 -1.474 77.677 1.00 81.38 217 THR A CA 1
ATOM 1738 C C . THR A 1 217 ? -29.266 -2.413 76.907 1.00 81.38 217 THR A C 1
ATOM 1740 O O . THR A 1 217 ? -28.930 -2.139 75.752 1.00 81.38 217 THR A O 1
ATOM 1743 N N . THR A 1 218 ? -28.923 -3.568 77.484 1.00 83.06 218 THR A N 1
ATOM 1744 C CA . THR A 1 218 ? -28.123 -4.602 76.811 1.00 83.06 218 THR A CA 1
ATOM 1745 C C . THR A 1 218 ? -28.843 -5.174 75.586 1.00 83.06 218 THR A C 1
ATOM 1747 O O . THR A 1 218 ? -28.247 -5.265 74.510 1.00 83.06 218 THR A O 1
ATOM 1750 N N . VAL A 1 219 ? -30.135 -5.503 75.711 1.00 81.12 219 VAL A N 1
ATOM 1751 C CA . VAL A 1 219 ? -30.966 -5.980 74.588 1.00 81.12 219 VAL A CA 1
ATOM 1752 C C . VAL A 1 219 ? -31.078 -4.912 73.501 1.00 81.12 219 VAL A C 1
ATOM 1754 O O . VAL A 1 219 ? -30.891 -5.216 72.321 1.00 81.12 219 VAL A O 1
ATOM 1757 N N . LYS A 1 220 ? -31.298 -3.649 73.888 1.00 78.44 220 LYS A N 1
ATOM 1758 C CA . LYS A 1 220 ? -31.350 -2.512 72.961 1.00 78.44 220 LYS A CA 1
ATOM 1759 C C . LYS A 1 220 ? -30.050 -2.373 72.160 1.00 78.44 220 LYS A C 1
ATOM 1761 O O . LYS A 1 220 ? -30.095 -2.222 70.941 1.00 78.44 220 LYS A O 1
ATOM 1766 N N . ARG A 1 221 ? -28.892 -2.482 72.820 1.00 84.00 221 ARG A N 1
ATOM 1767 C CA . ARG A 1 221 ? -27.577 -2.415 72.165 1.00 84.00 221 ARG A CA 1
ATOM 1768 C C . ARG A 1 221 ? -27.375 -3.553 71.161 1.00 84.00 221 ARG A C 1
ATOM 1770 O O . ARG A 1 221 ? -26.988 -3.289 70.027 1.00 84.00 221 ARG A O 1
ATOM 1777 N N . LEU A 1 222 ? -27.656 -4.796 71.558 1.00 84.94 222 LEU A N 1
ATOM 1778 C CA . LEU A 1 222 ? -27.477 -5.968 70.691 1.00 84.94 222 LEU A CA 1
ATOM 1779 C C . LEU A 1 222 ? -28.399 -5.934 69.467 1.00 84.94 222 LEU A C 1
ATOM 1781 O O . LEU A 1 222 ? -27.955 -6.245 68.365 1.00 84.94 222 LEU A O 1
ATOM 1785 N N . CYS A 1 223 ? -29.656 -5.509 69.631 1.00 81.88 223 CYS A N 1
ATOM 1786 C CA . CYS A 1 223 ? -30.570 -5.374 68.497 1.00 81.88 223 CYS A CA 1
ATOM 1787 C C . CYS A 1 223 ? -30.127 -4.249 67.546 1.00 81.88 223 CYS A C 1
ATOM 1789 O O . CYS A 1 223 ? -30.203 -4.421 66.334 1.00 81.88 223 CYS A O 1
ATOM 1791 N N . SER A 1 224 ? -29.590 -3.137 68.065 1.00 80.38 224 SER A N 1
ATOM 1792 C CA . SER A 1 224 ? -29.030 -2.065 67.228 1.00 80.38 224 SER A CA 1
ATOM 1793 C C . SER A 1 224 ? -27.814 -2.527 66.417 1.00 80.38 224 SER A C 1
ATOM 1795 O O . SER A 1 224 ? -27.714 -2.212 65.234 1.00 80.38 224 SER A O 1
ATOM 1797 N N . GLU A 1 225 ? -26.898 -3.281 67.033 1.00 84.50 225 GLU A N 1
ATOM 1798 C CA . GLU A 1 225 ? -25.726 -3.848 66.349 1.00 84.50 225 GLU A CA 1
ATOM 1799 C C . GLU A 1 225 ? -26.150 -4.848 65.261 1.00 84.50 225 GLU A C 1
ATOM 1801 O O . GLU A 1 225 ? -25.592 -4.864 64.162 1.00 84.50 225 GLU A O 1
ATOM 1806 N N . PHE A 1 226 ? -27.177 -5.654 65.545 1.00 80.94 226 PHE A N 1
ATOM 1807 C CA . PHE A 1 226 ? -27.736 -6.601 64.587 1.00 80.94 226 PHE A CA 1
ATOM 1808 C C . PHE A 1 226 ? -28.377 -5.902 63.380 1.00 80.94 226 PHE A C 1
ATOM 1810 O O . PHE A 1 226 ? -28.079 -6.267 62.244 1.00 80.94 226 PHE A O 1
ATOM 1817 N N . VAL A 1 227 ? -29.213 -4.881 63.606 1.00 79.38 227 VAL A N 1
ATOM 1818 C CA . VAL A 1 227 ? -29.856 -4.104 62.528 1.00 79.38 227 VAL A CA 1
ATOM 1819 C C . VAL A 1 227 ? -28.805 -3.445 61.630 1.00 79.38 227 VAL A C 1
ATOM 1821 O O . VAL A 1 227 ? -28.912 -3.523 60.409 1.00 79.38 227 VAL A O 1
ATOM 1824 N N . GLN A 1 228 ? -27.739 -2.881 62.208 1.00 81.88 228 GLN A N 1
ATOM 1825 C CA . GLN A 1 228 ? -26.650 -2.282 61.431 1.00 81.88 228 GLN A CA 1
ATOM 1826 C C . GLN A 1 228 ? -25.931 -3.312 60.545 1.00 81.88 228 GLN A C 1
ATOM 1828 O O . GLN A 1 228 ? -25.737 -3.070 59.354 1.00 81.88 228 GLN A O 1
ATOM 1833 N N . ARG A 1 229 ? -25.567 -4.480 61.095 1.00 80.56 229 ARG A N 1
ATOM 1834 C CA . ARG A 1 229 ? -24.914 -5.542 60.310 1.00 80.56 229 ARG A CA 1
ATOM 1835 C C . ARG A 1 229 ? -25.827 -6.128 59.236 1.00 80.56 229 ARG A C 1
ATOM 1837 O O . ARG A 1 229 ? -25.341 -6.474 58.162 1.00 80.56 229 ARG A O 1
ATOM 1844 N N . SER A 1 230 ? -27.125 -6.250 59.508 1.00 74.69 230 SER A N 1
ATOM 1845 C CA . SER A 1 230 ? -28.080 -6.756 58.519 1.00 74.69 230 SER A CA 1
ATOM 1846 C C . SER A 1 230 ? -28.227 -5.796 57.335 1.00 74.69 230 SER A C 1
ATOM 1848 O O . SER A 1 230 ? -28.178 -6.246 56.192 1.00 74.69 230 SER A O 1
ATOM 1850 N N . ALA A 1 231 ? -28.256 -4.482 57.579 1.00 77.25 231 ALA A N 1
ATOM 1851 C CA . ALA A 1 231 ? -28.314 -3.477 56.516 1.00 77.25 231 ALA A CA 1
ATOM 1852 C C . ALA A 1 231 ? -27.121 -3.563 55.539 1.00 77.25 231 ALA A C 1
ATOM 1854 O O . ALA A 1 231 ? -27.304 -3.474 54.324 1.00 77.25 231 ALA A O 1
ATOM 1855 N N . GLU A 1 232 ? -25.901 -3.808 56.036 1.00 80.31 232 GLU A N 1
ATOM 1856 C CA . GLU A 1 232 ? -24.716 -4.015 55.183 1.00 80.31 232 GLU A CA 1
ATOM 1857 C C . GLU A 1 232 ? -24.832 -5.272 54.302 1.00 80.31 232 GLU A C 1
ATOM 1859 O O . GLU A 1 232 ? -24.360 -5.301 53.158 1.00 80.31 232 GLU A O 1
ATOM 1864 N N . VAL A 1 233 ? -25.431 -6.339 54.839 1.00 75.81 233 VAL A N 1
ATOM 1865 C CA . VAL A 1 233 ? -25.677 -7.589 54.104 1.00 75.81 233 VAL A CA 1
ATOM 1866 C C . VAL A 1 233 ? -26.757 -7.379 53.044 1.00 75.81 233 VAL A C 1
ATOM 1868 O O . VAL A 1 233 ? -26.594 -7.847 51.914 1.00 75.81 233 VAL A O 1
ATOM 1871 N N . ASP A 1 234 ? -27.813 -6.638 53.370 1.00 72.38 234 ASP A N 1
ATOM 1872 C CA . ASP A 1 234 ? -28.892 -6.314 52.441 1.00 72.38 234 ASP A CA 1
ATOM 1873 C C . ASP A 1 234 ? -28.412 -5.415 51.291 1.00 72.38 234 ASP A C 1
ATOM 1875 O O . ASP A 1 234 ? -28.750 -5.681 50.134 1.00 72.38 234 ASP A O 1
ATOM 1879 N N . GLU A 1 235 ? -27.529 -4.443 51.543 1.00 80.44 235 GLU A N 1
ATOM 1880 C CA . GLU A 1 235 ? -26.916 -3.630 50.482 1.00 80.44 235 GLU A CA 1
ATOM 1881 C C . GLU A 1 235 ? -26.081 -4.495 49.516 1.00 80.44 235 GLU A C 1
ATOM 1883 O O . GLU A 1 235 ? -26.191 -4.380 48.288 1.00 80.44 235 GLU A O 1
ATOM 1888 N N . LYS A 1 236 ? -25.271 -5.420 50.051 1.00 76.31 236 LYS A N 1
ATOM 1889 C CA . LYS A 1 236 ? -24.495 -6.376 49.241 1.00 76.31 236 LYS A CA 1
ATOM 1890 C C . LYS A 1 236 ? -25.407 -7.303 48.437 1.00 76.31 236 LYS A C 1
ATOM 1892 O O . LYS A 1 236 ? -25.132 -7.556 47.264 1.00 76.31 236 LYS A O 1
ATOM 1897 N N . ARG A 1 237 ? -26.510 -7.779 49.025 1.00 73.44 237 ARG A N 1
ATOM 1898 C CA . ARG A 1 237 ? -27.514 -8.597 48.330 1.00 73.44 237 ARG A CA 1
ATOM 1899 C C . ARG A 1 237 ? -28.176 -7.813 47.206 1.00 73.44 237 ARG A C 1
ATOM 1901 O O . ARG A 1 237 ? -28.337 -8.359 46.120 1.00 73.44 237 ARG A O 1
ATOM 1908 N N . GLN A 1 238 ? -28.543 -6.556 47.437 1.00 77.62 238 GLN A N 1
ATOM 1909 C CA . GLN A 1 238 ? -29.174 -5.718 46.423 1.00 77.62 238 GLN A CA 1
ATOM 1910 C C . GLN A 1 238 ? -28.246 -5.527 45.218 1.00 77.62 238 GLN A C 1
ATOM 1912 O O . GLN A 1 238 ? -28.677 -5.715 44.080 1.00 77.62 238 GLN A O 1
ATOM 1917 N N . LYS A 1 239 ? -26.954 -5.266 45.462 1.00 81.56 239 LYS A N 1
ATOM 1918 C CA . LYS A 1 239 ? -25.929 -5.204 44.408 1.00 81.56 239 LYS A CA 1
ATOM 1919 C C . LYS A 1 239 ? -25.771 -6.544 43.681 1.00 81.56 239 LYS A C 1
ATOM 1921 O O . LYS A 1 239 ? -25.847 -6.573 42.456 1.00 81.56 239 LYS A O 1
ATOM 1926 N N . ASN A 1 240 ? -25.634 -7.657 44.404 1.00 77.81 240 ASN A N 1
ATOM 1927 C CA . ASN A 1 240 ? -25.496 -8.988 43.796 1.00 77.81 240 ASN A CA 1
ATOM 1928 C C . ASN A 1 240 ? -26.738 -9.412 43.002 1.00 77.81 240 ASN A C 1
ATOM 1930 O O . ASN A 1 240 ? -26.613 -9.991 41.928 1.00 77.81 240 ASN A O 1
ATOM 1934 N N . SER A 1 241 ? -27.936 -9.107 43.498 1.00 77.75 241 SER A N 1
ATOM 1935 C CA . SER A 1 241 ? -29.192 -9.396 42.806 1.00 77.75 241 SER A CA 1
ATOM 1936 C C . SER A 1 241 ? -29.322 -8.566 41.532 1.00 77.75 241 SER A C 1
ATOM 1938 O O . SER A 1 241 ? -29.791 -9.083 40.519 1.00 77.75 241 SER A O 1
ATOM 1940 N N . LEU A 1 242 ? -28.889 -7.301 41.554 1.00 83.25 242 LEU A N 1
ATOM 1941 C CA . LEU A 1 242 ? -28.863 -6.450 40.367 1.00 83.25 242 LEU A CA 1
ATOM 1942 C C . LEU A 1 242 ? -27.887 -6.995 39.316 1.00 83.25 242 LEU A C 1
ATOM 1944 O O . LEU A 1 242 ? -28.267 -7.130 38.155 1.00 83.25 242 LEU A O 1
ATOM 1948 N N . VAL A 1 243 ? -26.673 -7.378 39.730 1.00 83.75 243 VAL A N 1
ATOM 1949 C CA . VAL A 1 243 ? -25.675 -8.008 38.849 1.00 83.75 243 VAL A CA 1
ATOM 1950 C C . VAL A 1 243 ? -26.206 -9.316 38.269 1.00 83.75 243 VAL A C 1
ATOM 1952 O O . VAL A 1 243 ? -26.091 -9.521 37.069 1.00 83.75 243 VAL A O 1
ATOM 1955 N N . LEU A 1 244 ? -26.843 -10.171 39.075 1.00 80.00 244 LEU A N 1
ATOM 1956 C CA . LEU A 1 244 ? -27.424 -11.431 38.601 1.00 80.00 244 LEU A CA 1
ATOM 1957 C C . LEU A 1 244 ? -28.540 -11.196 37.573 1.00 80.00 244 LEU A C 1
ATOM 1959 O O . LEU A 1 244 ? -28.607 -11.896 36.569 1.00 80.00 244 LEU A O 1
ATOM 1963 N N . THR A 1 245 ? -29.386 -10.188 37.799 1.00 86.06 245 THR A N 1
ATOM 1964 C CA . THR A 1 245 ? -30.484 -9.840 36.880 1.00 86.06 245 THR A CA 1
ATOM 1965 C C . THR A 1 245 ? -29.959 -9.293 35.552 1.00 86.06 245 THR A C 1
ATOM 1967 O O . THR A 1 245 ? -30.566 -9.517 34.510 1.00 86.06 245 THR A O 1
ATOM 1970 N N . LYS A 1 246 ? -28.831 -8.575 35.583 1.00 87.00 246 LYS A N 1
ATOM 1971 C CA . LYS A 1 246 ? -28.209 -7.928 34.419 1.00 87.00 246 LYS A CA 1
ATOM 1972 C C . LYS A 1 246 ? -26.973 -8.655 33.893 1.00 87.00 246 LYS A C 1
ATOM 1974 O O . LYS A 1 246 ? -26.243 -8.100 33.075 1.00 87.00 246 LYS A O 1
ATOM 1979 N N . HIS A 1 247 ? -26.729 -9.891 34.329 1.00 85.88 247 HIS A N 1
ATOM 1980 C CA . HIS A 1 247 ? -25.480 -10.578 34.009 1.00 85.88 247 HIS A CA 1
ATOM 1981 C C . HIS A 1 247 ? -25.343 -10.836 32.506 1.00 85.88 247 HIS A C 1
ATOM 1983 O O . HIS A 1 247 ? -24.222 -10.854 32.006 1.00 85.88 247 HIS A O 1
ATOM 1989 N N . SER A 1 248 ? -26.447 -11.100 31.798 1.00 87.19 248 SER A N 1
ATOM 1990 C CA . SER A 1 248 ? -26.416 -11.415 30.366 1.00 87.19 248 SER A CA 1
ATOM 1991 C C . SER A 1 248 ? -25.964 -10.204 29.556 1.00 87.19 248 SER A C 1
ATOM 1993 O O . SER A 1 248 ? -25.031 -10.308 28.773 1.00 87.19 248 SER A O 1
ATOM 1995 N N . GLU A 1 249 ? -26.540 -9.036 29.846 1.00 87.06 249 GLU A N 1
ATOM 1996 C CA . GLU A 1 249 ? -26.156 -7.757 29.234 1.00 87.06 249 GLU A CA 1
ATOM 1997 C C . GLU A 1 249 ? -24.689 -7.404 29.554 1.00 87.06 249 GLU A C 1
ATOM 1999 O O . GLU A 1 249 ? -23.970 -6.879 28.710 1.00 87.06 249 GLU A O 1
ATOM 2004 N N . LEU A 1 250 ? -24.210 -7.719 30.766 1.00 86.38 250 LEU A N 1
ATOM 2005 C CA . LEU A 1 250 ? -22.801 -7.530 31.133 1.00 86.38 250 LEU A CA 1
ATOM 2006 C C . LEU A 1 250 ? -21.867 -8.477 30.372 1.00 86.38 250 LEU A C 1
ATOM 2008 O O . LEU A 1 250 ? -20.782 -8.058 29.974 1.00 86.38 250 LEU A O 1
ATOM 2012 N N . LEU A 1 251 ? -22.276 -9.732 30.177 1.00 88.25 251 LEU A N 1
ATOM 2013 C CA . LEU A 1 251 ? -21.501 -10.719 29.432 1.00 88.25 251 LEU A CA 1
ATOM 2014 C C . LEU A 1 251 ? -21.356 -10.301 27.966 1.00 88.25 251 LEU A C 1
ATOM 2016 O O . LEU A 1 251 ? -20.242 -10.312 27.459 1.00 88.25 251 LEU A O 1
ATOM 2020 N N . GLU A 1 252 ? -22.434 -9.829 27.335 1.00 87.88 252 GLU A N 1
ATOM 2021 C CA . GLU A 1 252 ? -22.397 -9.316 25.959 1.00 87.88 252 GLU A CA 1
ATOM 2022 C C . GLU A 1 252 ? -21.346 -8.209 25.791 1.00 87.88 252 GLU A C 1
ATOM 2024 O O . GLU A 1 252 ? -20.585 -8.223 24.828 1.00 87.88 252 GLU A O 1
ATOM 2029 N N . VAL A 1 253 ? -21.242 -7.281 26.753 1.00 87.31 253 VAL A N 1
ATOM 2030 C CA . VAL A 1 253 ? -20.235 -6.206 26.713 1.00 87.31 253 VAL A CA 1
ATOM 2031 C C . VAL A 1 253 ? -18.814 -6.739 26.919 1.00 87.31 253 VAL A C 1
ATOM 2033 O O . VAL A 1 253 ? -17.877 -6.257 26.280 1.00 87.31 253 VAL A O 1
ATOM 2036 N N . LEU A 1 254 ? -18.643 -7.735 27.792 1.00 88.12 254 LEU A N 1
ATOM 2037 C CA . LEU A 1 254 ? -17.350 -8.381 28.042 1.00 88.12 254 LEU A CA 1
ATOM 2038 C C . LEU A 1 254 ? -16.882 -9.242 26.859 1.00 88.12 254 LEU A C 1
ATOM 2040 O O . LEU A 1 254 ? -15.679 -9.412 26.681 1.00 88.12 254 LEU A O 1
ATOM 2044 N N . GLU A 1 255 ? -17.805 -9.751 26.042 1.00 91.50 255 GLU A N 1
ATOM 2045 C CA . GLU A 1 255 ? -17.510 -10.551 24.850 1.00 91.50 255 GLU A CA 1
ATOM 2046 C C . GLU A 1 255 ? -17.152 -9.698 23.619 1.00 91.50 255 GLU A C 1
ATOM 2048 O O . GLU A 1 255 ? -16.582 -10.228 22.662 1.00 91.50 255 GLU A O 1
ATOM 2053 N N . ILE A 1 256 ? -17.403 -8.378 23.632 1.00 91.94 256 ILE A N 1
ATOM 2054 C CA . ILE A 1 256 ? -17.136 -7.490 22.482 1.00 91.94 256 ILE A CA 1
ATOM 2055 C C . ILE A 1 256 ? -15.703 -7.626 21.934 1.00 91.94 256 ILE A C 1
ATOM 2057 O O . ILE A 1 256 ? -15.574 -7.750 20.716 1.00 91.94 256 ILE A O 1
ATOM 2061 N N . PRO A 1 257 ? -14.623 -7.635 22.746 1.00 92.00 257 PRO A N 1
ATOM 2062 C CA . PRO A 1 257 ? -13.267 -7.815 22.222 1.00 92.00 257 PRO A CA 1
ATOM 2063 C C . PRO A 1 257 ? -13.088 -9.127 21.448 1.00 92.00 257 PRO A C 1
ATOM 2065 O O . PRO A 1 257 ? -12.478 -9.138 20.382 1.00 92.00 257 PRO A O 1
ATOM 2068 N N . GLN A 1 258 ? -13.673 -10.223 21.937 1.00 92.31 258 GLN A N 1
ATOM 2069 C CA . GLN A 1 258 ? -13.577 -11.533 21.292 1.00 92.31 258 GLN A CA 1
ATOM 2070 C C . GLN A 1 258 ? -14.378 -11.584 19.983 1.00 92.31 258 GLN A C 1
ATOM 2072 O O . GLN A 1 258 ? -13.922 -12.145 18.980 1.00 92.31 258 GLN A O 1
ATOM 2077 N N . VAL A 1 259 ? -15.565 -10.969 19.967 1.00 92.19 259 VAL A N 1
ATOM 2078 C CA . VAL A 1 259 ? -16.372 -10.818 18.748 1.00 92.19 259 VAL A CA 1
ATOM 2079 C C . VAL A 1 259 ? -15.629 -9.952 17.730 1.00 92.19 259 VAL A C 1
ATOM 2081 O O . VAL A 1 259 ? -15.527 -10.331 16.567 1.00 92.19 259 VAL A O 1
ATOM 2084 N N . MET A 1 260 ? -15.036 -8.842 18.171 1.00 92.62 260 MET A N 1
ATOM 2085 C CA . MET A 1 260 ? -14.243 -7.936 17.341 1.00 92.62 260 MET A CA 1
ATOM 2086 C C . MET A 1 260 ? -13.054 -8.650 16.685 1.00 92.62 260 MET A C 1
ATOM 2088 O O . MET A 1 260 ? -12.868 -8.549 15.472 1.00 92.62 260 MET A O 1
ATOM 2092 N N . GLU A 1 261 ? -12.286 -9.428 17.452 1.00 92.31 261 GLU A N 1
ATOM 2093 C CA . GLU A 1 261 ? -11.177 -10.233 16.924 1.00 92.31 261 GLU A CA 1
ATOM 2094 C C . GLU A 1 261 ? -11.664 -11.237 15.868 1.00 92.31 261 GLU A C 1
ATOM 2096 O O . GLU A 1 261 ? -11.063 -11.381 14.799 1.00 92.31 261 GLU A O 1
ATOM 2101 N N . THR A 1 262 ? -12.801 -11.885 16.128 1.00 92.56 262 THR A N 1
ATOM 2102 C CA . THR A 1 262 ? -13.414 -12.839 15.196 1.00 92.56 262 THR A CA 1
ATOM 2103 C C . THR A 1 262 ? -13.874 -12.157 13.903 1.00 92.56 262 THR A C 1
ATOM 2105 O O . THR A 1 262 ? -13.629 -12.688 12.817 1.00 92.56 262 THR A O 1
ATOM 2108 N N . CYS A 1 263 ? -14.487 -10.972 13.991 1.00 92.81 263 CYS A N 1
ATOM 2109 C CA . CYS A 1 263 ? -14.902 -10.181 12.831 1.00 92.81 263 CYS A CA 1
ATOM 2110 C C . CYS A 1 263 ? -13.702 -9.780 11.968 1.00 92.81 263 CYS A C 1
ATOM 2112 O O . CYS A 1 263 ? -13.707 -10.026 10.760 1.00 92.81 263 CYS A O 1
ATOM 2114 N N . VAL A 1 264 ? -12.643 -9.241 12.585 1.00 92.56 264 VAL A N 1
ATOM 2115 C CA . VAL A 1 264 ? -11.427 -8.820 11.872 1.00 92.56 264 VAL A CA 1
ATOM 2116 C C . VAL A 1 264 ? -10.735 -10.012 11.211 1.00 92.56 264 VAL A C 1
ATOM 2118 O O . VAL A 1 264 ? -10.383 -9.935 10.035 1.00 92.56 264 VAL A O 1
ATOM 2121 N N . ARG A 1 265 ? -10.601 -11.150 11.906 1.00 90.44 265 ARG A N 1
ATOM 2122 C CA . ARG A 1 265 ? -9.964 -12.356 11.350 1.00 90.44 265 ARG A CA 1
ATOM 2123 C C . ARG A 1 265 ? -10.727 -12.945 10.160 1.00 90.44 265 ARG A C 1
ATOM 2125 O O . ARG A 1 265 ? -10.103 -13.498 9.258 1.00 90.44 265 ARG A O 1
ATOM 2132 N N . ASN A 1 266 ? -12.053 -12.827 10.156 1.00 90.94 266 ASN A N 1
ATOM 2133 C CA . ASN A 1 266 ? -12.908 -13.335 9.083 1.00 90.94 266 ASN A CA 1
ATOM 2134 C C . ASN A 1 266 ? -13.126 -12.323 7.938 1.00 90.94 266 ASN A C 1
ATOM 2136 O O . ASN A 1 266 ? -13.747 -12.675 6.938 1.00 90.94 266 ASN A O 1
ATOM 2140 N N . GLY A 1 267 ? -12.627 -11.086 8.059 1.00 88.94 267 GLY A N 1
ATOM 2141 C CA . GLY A 1 267 ? -12.782 -10.038 7.042 1.00 88.94 267 GLY A CA 1
ATOM 2142 C C . GLY A 1 267 ? -14.124 -9.292 7.073 1.00 88.94 267 GLY A C 1
ATOM 2143 O O . GLY A 1 267 ? -14.437 -8.565 6.129 1.00 88.94 267 GLY A O 1
ATOM 2144 N N . TYR A 1 268 ? -14.904 -9.433 8.149 1.00 92.25 268 TYR A N 1
ATOM 2145 C CA . TYR A 1 268 ? -16.148 -8.691 8.402 1.00 92.25 268 TYR A CA 1
ATOM 2146 C C . TYR A 1 268 ? -15.830 -7.292 8.950 1.00 92.25 268 TYR A C 1
ATOM 2148 O O . TYR A 1 268 ? -15.996 -6.981 10.131 1.00 92.25 268 TYR A O 1
ATOM 2156 N N . TYR A 1 269 ? -15.248 -6.465 8.081 1.00 92.38 269 TYR A N 1
ATOM 2157 C CA . TYR A 1 269 ? -14.710 -5.152 8.436 1.00 92.38 269 TYR A CA 1
ATOM 2158 C C . TYR A 1 269 ? -15.787 -4.101 8.721 1.00 92.38 269 TYR A C 1
ATOM 2160 O O . TYR A 1 269 ? -15.529 -3.158 9.463 1.00 92.38 269 TYR A O 1
ATOM 2168 N N . GLU A 1 270 ? -16.980 -4.246 8.148 1.00 90.19 270 GLU A N 1
ATOM 2169 C CA . GLU A 1 270 ? -18.092 -3.319 8.370 1.00 90.19 270 GLU A CA 1
ATOM 2170 C C . GLU A 1 270 ? -18.608 -3.440 9.809 1.00 90.19 270 GLU A C 1
ATOM 2172 O O . GLU A 1 270 ? -18.663 -2.461 10.551 1.00 90.19 270 GLU A O 1
ATOM 2177 N N . GLU A 1 271 ? -18.871 -4.673 10.228 1.00 91.44 271 GLU A N 1
ATOM 2178 C CA . GLU A 1 271 ? -19.344 -5.041 11.555 1.00 91.44 271 GLU A CA 1
ATOM 2179 C C . GLU A 1 271 ? -18.302 -4.686 12.623 1.00 91.44 271 GLU A C 1
ATOM 2181 O O . GLU A 1 271 ? -18.638 -4.160 13.684 1.00 91.44 271 GLU A O 1
ATOM 2186 N N . ALA A 1 272 ? -17.014 -4.893 12.325 1.00 93.69 272 ALA A N 1
ATOM 2187 C CA . ALA A 1 272 ? -15.921 -4.467 13.197 1.00 93.69 272 ALA A CA 1
ATOM 2188 C C . ALA A 1 272 ? -15.923 -2.941 13.431 1.00 93.69 272 ALA A C 1
ATOM 2190 O O . ALA A 1 272 ? -15.757 -2.477 14.562 1.00 93.69 272 ALA A O 1
ATOM 2191 N N . LEU A 1 273 ? -16.164 -2.137 12.389 1.00 92.06 273 LEU A N 1
ATOM 2192 C CA . LEU A 1 273 ? -16.243 -0.676 12.518 1.00 92.06 273 LEU A CA 1
ATOM 2193 C C . LEU A 1 273 ? -17.445 -0.236 13.362 1.00 92.06 273 LEU A C 1
ATOM 2195 O O . LEU A 1 273 ? -17.317 0.681 14.179 1.00 92.06 273 LEU A O 1
ATOM 2199 N N . GLU A 1 274 ? -18.593 -0.892 13.203 1.00 91.56 274 GLU A N 1
ATOM 2200 C CA . GLU A 1 274 ? -19.780 -0.629 14.022 1.00 91.56 274 GLU A CA 1
ATOM 2201 C C . GLU A 1 274 ? -19.532 -0.944 15.503 1.00 91.56 274 GLU A C 1
ATOM 2203 O O . GLU A 1 274 ? -19.846 -0.119 16.370 1.00 91.56 274 GLU A O 1
ATOM 2208 N N . LEU A 1 275 ? -18.896 -2.085 15.796 1.00 91.19 275 LEU A N 1
ATOM 2209 C CA . LEU A 1 275 ? -18.496 -2.469 17.154 1.00 91.19 275 LEU A CA 1
ATOM 2210 C C . LEU A 1 275 ? -17.515 -1.461 17.761 1.00 91.19 275 LEU A C 1
ATOM 2212 O O . LEU A 1 275 ? -17.687 -1.046 18.908 1.00 91.19 275 LEU A O 1
ATOM 2216 N N . SER A 1 276 ? -16.527 -1.003 16.986 1.00 91.44 276 SER A N 1
ATOM 2217 C CA . SER A 1 276 ? -15.577 0.024 17.428 1.00 91.44 276 SER A CA 1
ATOM 2218 C C . SER A 1 276 ? -16.287 1.317 17.832 1.00 91.44 276 SER A C 1
ATOM 2220 O O . SER A 1 276 ? -16.077 1.836 18.932 1.00 91.44 276 SER A O 1
ATOM 2222 N N . HIS A 1 277 ? -17.198 1.807 16.988 1.00 90.75 277 HIS A N 1
ATOM 2223 C CA . HIS A 1 277 ? -17.963 3.018 17.270 1.00 90.75 277 HIS A CA 1
ATOM 2224 C C . HIS A 1 277 ? -18.887 2.848 18.489 1.00 90.75 277 HIS A C 1
ATOM 2226 O O . HIS A 1 277 ? -19.029 3.767 19.303 1.00 90.75 277 HIS A O 1
ATOM 2232 N N . HIS A 1 278 ? -19.488 1.666 18.662 1.00 90.44 278 HIS A N 1
ATOM 2233 C CA . HIS A 1 278 ? -20.277 1.351 19.850 1.00 90.44 278 HIS A CA 1
ATOM 2234 C C . HIS A 1 278 ? -19.429 1.425 21.130 1.00 90.44 278 HIS A C 1
ATOM 2236 O O . HIS A 1 278 ? -19.815 2.107 22.082 1.00 90.44 278 HIS A O 1
ATOM 2242 N N . VAL A 1 279 ? -18.244 0.806 21.134 1.00 90.50 279 VAL A N 1
ATOM 2243 C CA . VAL A 1 279 ? -17.329 0.805 22.288 1.00 90.50 279 VAL A CA 1
ATOM 2244 C C . VAL A 1 279 ? -16.784 2.200 22.583 1.00 90.50 279 VAL A C 1
ATOM 2246 O O . VAL A 1 279 ? -16.728 2.578 23.748 1.00 90.50 279 VAL A O 1
ATOM 2249 N N . GLN A 1 280 ? -16.463 3.011 21.570 1.00 87.81 280 GLN A N 1
ATOM 2250 C CA . GLN A 1 280 ? -16.055 4.412 21.765 1.00 87.81 280 GLN A CA 1
ATOM 2251 C C . GLN A 1 280 ? -17.166 5.261 22.406 1.00 87.81 280 GLN A C 1
ATOM 2253 O O . GLN A 1 280 ? -16.929 6.069 23.311 1.00 87.81 280 GLN A O 1
ATOM 2258 N N . ARG A 1 281 ? -18.419 5.059 21.983 1.00 88.56 281 ARG A N 1
ATOM 2259 C CA . ARG A 1 281 ? -19.576 5.710 22.614 1.00 88.56 281 ARG A CA 1
ATOM 2260 C C . ARG A 1 281 ? -19.796 5.236 24.048 1.00 88.56 281 ARG A C 1
ATOM 2262 O O . ARG A 1 281 ? -20.193 6.040 24.890 1.00 88.56 281 ARG A O 1
ATOM 2269 N N . LEU A 1 282 ? -19.562 3.959 24.327 1.00 86.75 282 LEU A N 1
ATOM 2270 C CA . LEU A 1 282 ? -19.713 3.387 25.661 1.00 86.75 282 LEU A CA 1
ATOM 2271 C C . LEU A 1 282 ? -18.602 3.870 26.608 1.00 86.75 282 LEU A C 1
ATOM 2273 O O . LEU A 1 282 ? -18.892 4.306 27.723 1.00 86.75 282 LEU A O 1
ATOM 2277 N N . SER A 1 283 ? -17.349 3.872 26.145 1.00 86.56 283 SER A N 1
ATOM 2278 C CA . SER A 1 283 ? -16.184 4.302 26.920 1.00 86.56 283 SER A CA 1
ATOM 2279 C C . SER A 1 283 ? -16.279 5.779 27.284 1.00 86.56 283 SER A C 1
ATOM 2281 O O . SER A 1 283 ? -16.176 6.107 28.461 1.00 86.56 283 SER A O 1
ATOM 2283 N N . SER A 1 284 ? -16.638 6.658 26.338 1.00 87.00 284 SER A N 1
ATOM 2284 C CA . SER A 1 284 ? -16.805 8.097 26.611 1.00 87.00 284 SER A CA 1
ATOM 2285 C C . SER A 1 284 ? -17.779 8.399 27.759 1.00 87.00 284 SER A C 1
ATOM 2287 O O . SER A 1 284 ? -17.569 9.350 28.511 1.00 87.00 284 SER A O 1
ATOM 2289 N N . ARG A 1 285 ? -18.814 7.566 27.942 1.00 86.62 285 ARG A N 1
ATOM 2290 C CA . ARG A 1 285 ? -19.787 7.682 29.042 1.00 86.62 285 ARG A CA 1
ATOM 2291 C C . ARG A 1 285 ? -19.320 7.008 30.334 1.00 86.62 285 ARG A C 1
ATOM 2293 O O . ARG A 1 285 ? -19.661 7.472 31.418 1.00 86.62 285 ARG A O 1
ATOM 2300 N N . LEU A 1 286 ? -18.559 5.918 30.235 1.00 86.00 286 LEU A N 1
ATOM 2301 C CA . LEU A 1 286 ? -18.171 5.049 31.355 1.00 86.00 286 LEU A CA 1
ATOM 2302 C C . LEU A 1 286 ? -16.668 5.095 31.678 1.00 86.00 286 LEU A C 1
ATOM 2304 O O . LEU A 1 286 ? -16.133 4.169 32.285 1.00 86.00 286 LEU A O 1
ATOM 2308 N N . ASN A 1 287 ? -15.997 6.200 31.346 1.00 79.81 287 ASN A N 1
ATOM 2309 C CA . ASN A 1 287 ? -14.548 6.390 31.505 1.00 79.81 287 ASN A CA 1
ATOM 2310 C C . ASN A 1 287 ? -14.009 6.176 32.932 1.00 79.81 287 ASN A C 1
ATOM 2312 O O . ASN A 1 287 ? -12.807 6.016 33.106 1.00 79.81 287 ASN A O 1
ATOM 2316 N N . HIS A 1 288 ? -14.861 6.173 33.955 1.00 84.50 288 HIS A N 1
ATOM 2317 C CA . HIS A 1 288 ? -14.473 5.955 35.350 1.00 84.50 288 HIS A CA 1
ATOM 2318 C C . HIS A 1 288 ? -14.242 4.472 35.703 1.00 84.50 288 HIS A C 1
ATOM 2320 O O . HIS A 1 288 ? -13.681 4.185 36.758 1.00 84.50 288 HIS A O 1
ATOM 2326 N N . ILE A 1 289 ? -14.664 3.527 34.852 1.00 88.50 289 ILE A N 1
ATOM 2327 C CA . ILE A 1 289 ? -14.574 2.086 35.125 1.00 88.50 289 ILE A CA 1
ATOM 2328 C C . ILE A 1 289 ? -13.330 1.495 34.432 1.00 88.50 289 ILE A C 1
ATOM 2330 O O . ILE A 1 289 ? -13.256 1.525 33.202 1.00 88.50 289 ILE A O 1
ATOM 2334 N N . PRO A 1 290 ? -12.383 0.877 35.167 1.00 87.38 290 PRO A N 1
ATOM 2335 C CA . PRO A 1 290 ? -11.139 0.349 34.592 1.00 87.38 290 PRO A CA 1
ATOM 2336 C C . PRO A 1 290 ? -11.363 -0.802 33.598 1.00 87.38 290 PRO A C 1
ATOM 2338 O O . PRO A 1 290 ? -10.627 -0.924 32.625 1.00 87.38 290 PRO A O 1
ATOM 2341 N N . ILE A 1 291 ? -12.408 -1.615 33.788 1.00 87.44 291 ILE A N 1
ATOM 2342 C CA . ILE A 1 291 ? -12.765 -2.701 32.857 1.00 87.44 291 ILE A CA 1
ATOM 2343 C C . ILE A 1 291 ? -13.141 -2.138 31.479 1.00 87.44 291 ILE A C 1
ATOM 2345 O O . ILE A 1 291 ? -12.692 -2.655 30.462 1.00 87.44 291 ILE A O 1
ATOM 2349 N N . MET A 1 292 ? -13.901 -1.039 31.433 1.00 88.25 292 MET A N 1
ATOM 2350 C CA . MET A 1 292 ? -14.291 -0.402 30.167 1.00 88.25 292 MET A CA 1
ATOM 2351 C C . MET A 1 292 ? -13.097 0.242 29.459 1.00 88.25 292 MET A C 1
ATOM 2353 O O . MET A 1 292 ? -13.028 0.219 28.233 1.00 88.25 292 MET A O 1
ATOM 2357 N N . GLN A 1 293 ? -12.127 0.761 30.218 1.00 87.12 293 GLN A N 1
ATOM 2358 C CA . GLN A 1 293 ? -10.852 1.217 29.657 1.00 87.12 293 GLN A CA 1
ATOM 2359 C C . GLN A 1 293 ? -10.044 0.048 29.068 1.00 87.12 293 GLN A C 1
ATOM 2361 O O . GLN A 1 293 ? -9.446 0.203 28.006 1.00 87.12 293 GLN A O 1
ATOM 2366 N N . GLY A 1 294 ? -10.064 -1.122 29.721 1.00 89.00 294 GLY A N 1
ATOM 2367 C CA . GLY A 1 294 ? -9.472 -2.360 29.203 1.00 89.00 294 GLY A CA 1
ATOM 2368 C C . GLY A 1 294 ? -10.098 -2.792 27.875 1.00 89.00 294 GLY A C 1
ATOM 2369 O O . GLY A 1 294 ? -9.392 -2.897 26.879 1.00 89.00 294 GLY A O 1
ATOM 2370 N N . ILE A 1 295 ? -11.429 -2.905 27.826 1.00 90.75 295 ILE A N 1
ATOM 2371 C CA . ILE A 1 295 ? -12.179 -3.262 26.607 1.00 90.75 295 ILE A CA 1
ATOM 2372 C C . ILE A 1 295 ? -11.889 -2.278 25.466 1.00 90.75 295 ILE A C 1
ATOM 2374 O O . ILE A 1 295 ? -11.625 -2.691 24.338 1.00 90.75 295 ILE A O 1
ATOM 2378 N N . ALA A 1 296 ? -11.900 -0.970 25.742 1.00 90.25 296 ALA A N 1
ATOM 2379 C CA . ALA A 1 296 ? -11.592 0.043 24.733 1.00 90.25 296 ALA A CA 1
ATOM 2380 C C . ALA A 1 296 ? -10.155 -0.083 24.196 1.00 90.25 296 ALA A C 1
ATOM 2382 O O . ALA A 1 296 ? -9.923 0.118 23.000 1.00 90.25 296 ALA A O 1
ATOM 2383 N N . ARG A 1 297 ? -9.196 -0.443 25.057 1.00 91.00 297 ARG A N 1
ATOM 2384 C CA . ARG A 1 297 ? -7.807 -0.700 24.664 1.00 91.00 297 ARG A CA 1
ATOM 2385 C C . ARG A 1 297 ? -7.692 -1.946 23.788 1.00 91.00 297 ARG A C 1
ATOM 2387 O O . ARG A 1 297 ? -7.058 -1.873 22.742 1.00 91.00 297 ARG A O 1
ATOM 2394 N N . ASP A 1 298 ? -8.335 -3.044 24.167 1.00 91.19 298 ASP A N 1
ATOM 2395 C CA . ASP A 1 298 ? -8.294 -4.298 23.406 1.00 91.19 298 ASP A CA 1
ATOM 2396 C C . ASP A 1 298 ? -8.926 -4.128 22.017 1.00 91.19 298 ASP A C 1
ATOM 2398 O O . ASP A 1 298 ? -8.358 -4.535 21.001 1.00 91.19 298 ASP A O 1
ATOM 2402 N N . VAL A 1 299 ? -10.054 -3.418 21.946 1.00 92.44 299 VAL A N 1
ATOM 2403 C CA . VAL A 1 299 ? -10.691 -3.040 20.678 1.00 92.44 299 VAL A CA 1
ATOM 2404 C C . VAL A 1 299 ? -9.775 -2.150 19.836 1.00 92.44 299 VAL A C 1
ATOM 2406 O O . VAL A 1 299 ? -9.675 -2.362 18.630 1.00 92.44 299 VAL A O 1
ATOM 2409 N N . SER A 1 300 ? -9.057 -1.202 20.445 1.00 90.62 300 SER A N 1
ATOM 2410 C CA . SER A 1 300 ? -8.090 -0.354 19.727 1.00 90.62 300 SER A CA 1
ATOM 2411 C C . SER A 1 300 ? -6.917 -1.167 19.163 1.00 90.62 300 SER A C 1
ATOM 2413 O O . SER A 1 300 ? -6.580 -1.010 17.993 1.00 90.62 300 SER A O 1
ATOM 2415 N N . ASN A 1 301 ? -6.368 -2.112 19.931 1.00 91.81 301 ASN A N 1
ATOM 2416 C CA . ASN A 1 301 ? -5.315 -3.019 19.454 1.00 91.81 301 ASN A CA 1
ATOM 2417 C C . ASN A 1 301 ? -5.803 -3.880 18.272 1.00 91.81 301 ASN A C 1
ATOM 2419 O O . ASN A 1 301 ? -5.088 -4.093 17.292 1.00 91.81 301 ASN A O 1
ATOM 2423 N N . THR A 1 302 ? -7.050 -4.352 18.334 1.00 92.25 302 THR A N 1
ATOM 2424 C CA . THR A 1 302 ? -7.658 -5.144 17.252 1.00 92.25 302 THR A CA 1
ATOM 2425 C C . THR A 1 302 ? -7.908 -4.288 16.001 1.00 92.25 302 THR A C 1
ATOM 2427 O O . THR A 1 302 ? -7.760 -4.761 14.874 1.00 92.25 302 THR A O 1
ATOM 2430 N N . MET A 1 303 ? -8.217 -2.999 16.179 1.00 91.44 303 MET A N 1
ATOM 2431 C CA . MET A 1 303 ? -8.321 -2.025 15.088 1.00 91.44 303 MET A CA 1
ATOM 2432 C C . MET A 1 303 ? -6.968 -1.750 14.419 1.00 91.44 303 MET A C 1
ATOM 2434 O O . MET A 1 303 ? -6.912 -1.635 13.196 1.00 91.44 303 MET A O 1
ATOM 2438 N N . GLU A 1 304 ? -5.865 -1.701 15.169 1.00 91.25 304 GLU A N 1
ATOM 2439 C CA . GLU A 1 304 ? -4.512 -1.611 14.592 1.00 91.25 304 GLU A CA 1
ATOM 2440 C C . GLU A 1 304 ? -4.173 -2.854 13.752 1.00 91.25 304 GLU A C 1
ATOM 2442 O O . GLU A 1 304 ? -3.641 -2.744 12.642 1.00 91.25 304 GLU A O 1
ATOM 2447 N N . LEU A 1 305 ? -4.562 -4.046 14.220 1.00 91.62 305 LEU A N 1
ATOM 2448 C CA . LEU A 1 305 ? -4.438 -5.272 13.431 1.00 91.62 305 LEU A CA 1
ATOM 2449 C C . LEU A 1 305 ? -5.254 -5.180 12.132 1.00 91.62 305 LEU A C 1
ATOM 2451 O O . LEU A 1 305 ? -4.716 -5.449 11.056 1.00 91.62 305 LEU A O 1
ATOM 2455 N N . MET A 1 306 ? -6.513 -4.739 12.202 1.00 92.94 306 MET A N 1
ATOM 2456 C CA . MET A 1 306 ? -7.354 -4.511 11.021 1.00 92.94 306 MET A CA 1
ATOM 2457 C C . MET A 1 306 ? -6.705 -3.522 10.043 1.00 92.94 306 MET A C 1
ATOM 2459 O O . MET A 1 306 ? -6.664 -3.782 8.840 1.00 92.94 306 MET A O 1
ATOM 2463 N N . GLN A 1 307 ? -6.137 -2.420 10.540 1.00 91.62 307 GLN A N 1
ATOM 2464 C CA . GLN A 1 307 ? -5.416 -1.448 9.718 1.00 91.62 307 GLN A CA 1
ATOM 2465 C C . GLN A 1 307 ? -4.264 -2.114 8.954 1.00 91.62 307 GLN A C 1
ATOM 2467 O O . GLN A 1 307 ? -4.123 -1.909 7.746 1.00 91.62 307 GLN A O 1
ATOM 2472 N N . SER A 1 308 ? -3.460 -2.935 9.636 1.00 91.50 308 SER A N 1
ATOM 2473 C CA . SER A 1 308 ? -2.341 -3.648 9.014 1.00 91.50 308 SER A CA 1
ATOM 2474 C C . SER A 1 308 ? -2.805 -4.622 7.921 1.00 91.50 308 SER A C 1
ATOM 2476 O O . SER A 1 308 ? -2.219 -4.642 6.838 1.00 91.50 308 SER A O 1
ATOM 2478 N N . GLN A 1 309 ? -3.910 -5.344 8.143 1.00 91.50 309 GLN A N 1
ATOM 2479 C CA . GLN A 1 309 ? -4.495 -6.266 7.166 1.00 91.50 309 GLN A CA 1
ATOM 2480 C C . GLN A 1 309 ? -5.056 -5.537 5.940 1.00 91.50 309 GLN A C 1
ATOM 2482 O O . GLN A 1 309 ? -4.802 -5.953 4.810 1.00 91.50 309 GLN A O 1
ATOM 2487 N N . LEU A 1 310 ? -5.774 -4.424 6.133 1.00 91.56 310 LEU A N 1
ATOM 2488 C CA . LEU A 1 310 ? -6.295 -3.618 5.023 1.00 91.56 310 LEU A CA 1
ATOM 2489 C C . LEU A 1 310 ? -5.153 -3.032 4.180 1.00 91.56 310 LEU A C 1
ATOM 2491 O O . LEU A 1 310 ? -5.219 -3.046 2.949 1.00 91.56 310 LEU A O 1
ATOM 2495 N N . LEU A 1 311 ? -4.078 -2.565 4.824 1.00 90.88 311 LEU A N 1
ATOM 2496 C CA . LEU A 1 311 ? -2.872 -2.105 4.133 1.00 90.88 311 LEU A CA 1
ATOM 2497 C C . LEU A 1 311 ? -2.158 -3.244 3.397 1.00 90.88 311 LEU A C 1
ATOM 2499 O O . LEU A 1 311 ? -1.679 -3.037 2.286 1.00 90.88 311 LEU A O 1
ATOM 2503 N N . GLN A 1 312 ? -2.119 -4.450 3.961 1.00 90.19 312 GLN A N 1
ATOM 2504 C CA . GLN A 1 312 ? -1.573 -5.617 3.274 1.00 90.19 312 GLN A CA 1
ATOM 2505 C C . GLN A 1 312 ? -2.420 -5.996 2.050 1.00 90.19 312 GLN A C 1
ATOM 2507 O O . GLN A 1 312 ? -1.859 -6.268 0.991 1.00 90.19 312 GLN A O 1
ATOM 2512 N N . LEU A 1 313 ? -3.753 -5.937 2.152 1.00 89.94 313 LEU A N 1
ATOM 2513 C CA . LEU A 1 313 ? -4.673 -6.197 1.040 1.00 89.94 313 LEU A CA 1
ATOM 2514 C C . LEU A 1 313 ? -4.457 -5.204 -0.117 1.00 89.94 313 LEU A C 1
ATOM 2516 O O . LEU A 1 313 ? -4.395 -5.606 -1.279 1.00 89.94 313 LEU A O 1
ATOM 2520 N N . LEU A 1 314 ? -4.264 -3.918 0.194 1.00 89.88 314 LEU A N 1
ATOM 2521 C CA . LEU A 1 314 ? -3.881 -2.878 -0.776 1.00 89.88 314 LEU A CA 1
ATOM 2522 C C . LEU A 1 314 ? -2.551 -3.186 -1.489 1.00 89.88 314 LEU A C 1
ATOM 2524 O O . LEU A 1 314 ? -2.349 -2.786 -2.640 1.00 89.88 314 LEU A O 1
ATOM 2528 N N . GLY A 1 315 ? -1.655 -3.906 -0.813 1.00 88.62 315 GLY A N 1
ATOM 2529 C CA . GLY A 1 315 ? -0.370 -4.378 -1.326 1.00 88.62 315 GLY A CA 1
ATOM 2530 C C . GLY A 1 315 ? -0.450 -5.645 -2.181 1.00 88.62 315 GLY A C 1
ATOM 2531 O O . GLY A 1 315 ? 0.586 -6.238 -2.451 1.00 88.62 315 GLY A O 1
ATOM 2532 N N . THR A 1 316 ? -1.640 -6.080 -2.601 1.00 89.44 316 THR A N 1
ATOM 2533 C CA . THR A 1 316 ? -1.833 -7.223 -3.513 1.00 89.44 316 THR A CA 1
ATOM 2534 C C . THR A 1 316 ? -2.344 -6.770 -4.885 1.00 89.44 316 THR A C 1
ATOM 2536 O O . THR A 1 316 ? -2.554 -5.579 -5.123 1.00 89.44 316 THR A O 1
ATOM 2539 N N . ASN A 1 317 ? -2.562 -7.697 -5.824 1.00 86.56 317 ASN A N 1
ATOM 2540 C CA . ASN A 1 317 ? -3.180 -7.371 -7.112 1.00 86.56 317 ASN A CA 1
ATOM 2541 C C . ASN A 1 317 ? -4.699 -7.143 -6.962 1.00 86.56 317 ASN A C 1
ATOM 2543 O O . ASN A 1 317 ? -5.514 -8.008 -7.282 1.00 86.56 317 ASN A O 1
ATOM 2547 N N . ILE A 1 318 ? -5.067 -5.986 -6.414 1.00 86.88 318 ILE A N 1
ATOM 2548 C CA . ILE A 1 318 ? -6.446 -5.603 -6.109 1.00 86.88 318 ILE A CA 1
ATOM 2549 C C . ILE A 1 318 ? -7.095 -4.845 -7.276 1.00 86.88 318 ILE A C 1
ATOM 2551 O O . ILE A 1 318 ? -6.481 -3.969 -7.886 1.00 86.88 318 ILE A O 1
ATOM 2555 N N . GLN A 1 319 ? -8.362 -5.152 -7.564 1.00 90.00 319 GLN A N 1
ATOM 2556 C CA . GLN A 1 319 ? -9.170 -4.424 -8.548 1.00 90.00 319 GLN A CA 1
ATOM 2557 C C . GLN A 1 319 ? -9.761 -3.133 -7.959 1.00 90.00 319 GLN A C 1
ATOM 2559 O O . GLN A 1 319 ? -9.966 -3.026 -6.748 1.00 90.00 319 GLN A O 1
ATOM 2564 N N . LEU A 1 320 ? -10.118 -2.174 -8.822 1.00 88.25 320 LEU A N 1
ATOM 2565 C CA . LEU A 1 320 ? -10.663 -0.871 -8.417 1.00 88.25 320 LEU A CA 1
ATOM 2566 C C . LEU A 1 320 ? -11.845 -0.955 -7.420 1.00 88.25 320 LEU A C 1
ATOM 2568 O O . LEU A 1 320 ? -11.785 -0.251 -6.412 1.00 88.25 320 LEU A O 1
ATOM 2572 N N . PRO A 1 321 ? -12.877 -1.810 -7.603 1.00 90.06 321 PRO A N 1
ATOM 2573 C CA . PRO A 1 321 ? -14.015 -1.853 -6.677 1.00 90.06 321 PRO A CA 1
ATOM 2574 C C . PRO A 1 321 ? -13.632 -2.308 -5.265 1.00 90.06 321 PRO A C 1
ATOM 2576 O O . PRO A 1 321 ? -14.094 -1.740 -4.278 1.00 90.06 321 PRO A O 1
ATOM 2579 N N . ALA A 1 322 ? -12.763 -3.316 -5.160 1.00 88.25 322 ALA A N 1
ATOM 2580 C CA . ALA A 1 322 ? -12.253 -3.782 -3.876 1.00 88.25 322 ALA A CA 1
ATOM 2581 C C . ALA A 1 322 ? -11.354 -2.717 -3.231 1.00 88.25 322 ALA A C 1
ATOM 2583 O O . ALA A 1 322 ? -11.480 -2.448 -2.042 1.00 88.25 322 ALA A O 1
ATOM 2584 N N . CYS A 1 323 ? -10.529 -2.035 -4.029 1.00 91.50 323 CYS A N 1
ATOM 2585 C CA . CYS A 1 323 ? -9.674 -0.952 -3.557 1.00 91.50 323 CYS A CA 1
ATOM 2586 C C . CYS A 1 323 ? -10.475 0.234 -2.992 1.00 91.50 323 CYS A C 1
ATOM 2588 O O . CYS A 1 323 ? -10.113 0.777 -1.947 1.00 91.50 323 CYS A O 1
ATOM 2590 N N . LEU A 1 324 ? -11.584 0.607 -3.643 1.00 90.44 324 LEU A N 1
ATOM 2591 C CA . LEU A 1 324 ? -12.512 1.631 -3.154 1.00 90.44 324 LEU A CA 1
ATOM 2592 C C . LEU A 1 324 ? -13.124 1.238 -1.807 1.00 90.44 324 LEU A C 1
ATOM 2594 O O . LEU A 1 324 ? -13.173 2.069 -0.903 1.00 90.44 324 LEU A O 1
ATOM 2598 N N . LYS A 1 325 ? -13.535 -0.028 -1.642 1.00 90.94 325 LYS A N 1
ATOM 2599 C CA . LYS A 1 325 ? -14.047 -0.538 -0.360 1.00 90.94 325 LYS A CA 1
ATOM 2600 C C . LYS A 1 325 ? -12.983 -0.485 0.736 1.00 90.94 325 LYS A C 1
ATOM 2602 O O . LYS A 1 325 ? -13.247 0.053 1.805 1.00 90.94 325 LYS A O 1
ATOM 2607 N N . THR A 1 326 ? -11.770 -0.967 0.465 1.00 91.19 326 THR A N 1
ATOM 2608 C CA . THR A 1 326 ? -10.665 -0.980 1.438 1.00 91.19 326 THR A CA 1
ATOM 2609 C C . THR A 1 326 ? -10.267 0.424 1.885 1.00 91.19 326 THR A C 1
ATOM 2611 O O . THR A 1 326 ? -10.116 0.668 3.081 1.00 91.19 326 THR A O 1
ATOM 2614 N N . ILE A 1 327 ? -10.146 1.370 0.948 1.00 90.94 327 ILE A N 1
ATOM 2615 C CA . ILE A 1 327 ? -9.893 2.776 1.286 1.00 90.94 327 ILE A CA 1
ATOM 2616 C C . ILE A 1 327 ? -11.097 3.395 2.006 1.00 90.94 327 ILE A C 1
ATOM 2618 O O . ILE A 1 327 ? -10.909 4.184 2.928 1.00 90.94 327 ILE A O 1
ATOM 2622 N N . GLY A 1 328 ? -12.322 3.005 1.647 1.00 90.00 328 GLY A N 1
ATOM 2623 C CA . GLY A 1 328 ? -13.539 3.384 2.362 1.00 90.00 328 GLY A CA 1
ATOM 2624 C C . GLY A 1 328 ? -13.514 2.964 3.834 1.00 90.00 328 GLY A C 1
ATOM 2625 O O . GLY A 1 328 ? -13.801 3.790 4.699 1.00 90.00 328 GLY A O 1
ATOM 2626 N N . TYR A 1 329 ? -13.098 1.729 4.132 1.00 91.75 329 TYR A N 1
ATOM 2627 C CA . TYR A 1 329 ? -12.906 1.260 5.508 1.00 91.75 329 TYR A CA 1
ATOM 2628 C C . TYR A 1 329 ? -11.826 2.068 6.232 1.00 91.75 329 TYR A C 1
ATOM 2630 O O . TYR A 1 329 ? -12.092 2.591 7.309 1.00 91.75 329 TYR A O 1
ATOM 2638 N N . LEU A 1 330 ? -10.654 2.271 5.618 1.00 90.62 330 LEU A N 1
ATOM 2639 C CA . LEU A 1 330 ? -9.573 3.074 6.208 1.00 90.62 330 LEU A CA 1
ATOM 2640 C C . LEU A 1 330 ? -9.991 4.527 6.488 1.00 90.62 330 LEU A C 1
ATOM 2642 O O . LEU A 1 330 ? -9.619 5.080 7.521 1.00 90.62 330 LEU A O 1
ATOM 2646 N N . ARG A 1 331 ? -10.801 5.133 5.610 1.00 89.88 331 ARG A N 1
ATOM 2647 C CA . ARG A 1 331 ? -11.352 6.482 5.812 1.00 89.88 331 ARG A CA 1
ATOM 2648 C C . ARG A 1 331 ? -12.325 6.516 6.996 1.00 89.88 331 ARG A C 1
ATOM 2650 O O . ARG A 1 331 ? -12.297 7.461 7.776 1.00 89.88 331 ARG A O 1
ATOM 2657 N N . ARG A 1 332 ? -13.151 5.478 7.165 1.00 89.19 332 ARG A N 1
ATOM 2658 C CA . ARG A 1 332 ? -14.107 5.353 8.282 1.00 89.19 332 ARG A CA 1
ATOM 2659 C C . ARG A 1 332 ? -13.455 5.037 9.623 1.00 89.19 332 ARG A C 1
ATOM 2661 O O . ARG A 1 332 ? -14.018 5.402 10.647 1.00 89.19 332 ARG A O 1
ATOM 2668 N N . MET A 1 333 ? -12.278 4.410 9.627 1.00 86.81 333 MET A N 1
ATOM 2669 C CA . MET A 1 333 ? -11.483 4.238 10.849 1.00 86.81 333 MET A CA 1
ATOM 2670 C C . MET A 1 333 ? -11.024 5.582 11.434 1.00 86.81 333 MET A C 1
ATOM 2672 O O . MET A 1 333 ? -10.725 5.646 12.621 1.00 86.81 333 MET A O 1
ATOM 2676 N N . GLY A 1 334 ? -10.945 6.644 10.620 1.00 82.88 334 GLY A N 1
ATOM 2677 C CA . GLY A 1 334 ? -10.579 7.989 11.075 1.00 82.88 334 GLY A CA 1
ATOM 2678 C C . GLY A 1 334 ? -9.127 8.134 11.544 1.00 82.88 334 GLY A C 1
ATOM 2679 O O . GLY A 1 334 ? -8.803 9.121 12.193 1.00 82.88 334 GLY A O 1
ATOM 2680 N N . VAL A 1 335 ? -8.259 7.160 11.237 1.00 83.19 335 VAL A N 1
ATOM 2681 C CA . VAL A 1 335 ? -6.853 7.146 11.687 1.00 83.19 335 VAL A CA 1
ATOM 2682 C C . VAL A 1 335 ? -5.940 7.982 10.784 1.00 83.19 335 VAL A C 1
ATOM 2684 O O . VAL A 1 335 ? -4.923 8.478 11.250 1.00 83.19 335 VAL A O 1
ATOM 2687 N N . PHE A 1 336 ? -6.283 8.129 9.502 1.00 85.25 336 PHE A N 1
ATOM 2688 C CA . PHE A 1 336 ? -5.472 8.856 8.523 1.00 85.25 336 PHE A CA 1
ATOM 2689 C C . PHE A 1 336 ? -6.190 10.106 8.035 1.00 85.25 336 PHE A C 1
ATOM 2691 O O . PHE A 1 336 ? -7.358 10.036 7.639 1.00 85.25 336 PHE A O 1
ATOM 2698 N N . GLU A 1 337 ? -5.468 11.221 7.960 1.00 84.44 337 GLU A N 1
ATOM 2699 C CA . GLU A 1 337 ? -5.934 12.368 7.184 1.00 84.44 337 GLU A CA 1
ATOM 2700 C C . GLU A 1 337 ? -5.944 12.041 5.681 1.00 84.44 337 GLU A C 1
ATOM 2702 O O . GLU A 1 337 ? -5.208 11.178 5.197 1.00 84.44 337 GLU A O 1
ATOM 2707 N N . GLU A 1 338 ? -6.742 12.768 4.894 1.00 84.00 338 GLU A N 1
ATOM 2708 C CA . GLU A 1 338 ? -6.879 12.522 3.449 1.00 84.00 338 GLU A CA 1
ATOM 2709 C C . GLU A 1 338 ? -5.523 12.593 2.710 1.00 84.00 338 GLU A C 1
ATOM 2711 O O . GLU A 1 338 ? -5.265 11.812 1.792 1.00 84.00 338 GLU A O 1
ATOM 2716 N N . GLY A 1 339 ? -4.619 13.482 3.139 1.00 84.00 339 GLY A N 1
ATOM 2717 C CA . GLY A 1 339 ? -3.255 13.561 2.607 1.00 84.00 339 GLY A CA 1
ATOM 2718 C C . GLY A 1 339 ? -2.391 12.347 2.959 1.00 84.00 339 GLY A C 1
ATOM 2719 O O . GLY A 1 339 ? -1.682 11.816 2.103 1.00 84.00 339 GLY A O 1
ATOM 2720 N N . GLU A 1 340 ? -2.476 11.871 4.200 1.00 88.31 340 GLU A N 1
ATOM 2721 C CA . GLU A 1 340 ? -1.738 10.696 4.671 1.00 88.31 340 GLU A CA 1
ATOM 2722 C C . GLU A 1 340 ? -2.239 9.419 4.000 1.00 88.31 340 GLU A C 1
ATOM 2724 O O . GLU A 1 340 ? -1.435 8.587 3.586 1.00 88.31 340 GLU A O 1
ATOM 2729 N N . LEU A 1 341 ? -3.554 9.293 3.811 1.00 90.12 341 LEU A N 1
ATOM 2730 C CA . LEU A 1 341 ? -4.184 8.166 3.128 1.00 90.12 341 LEU A CA 1
ATOM 2731 C C . LEU A 1 341 ? -3.702 8.049 1.676 1.00 90.12 341 LEU A C 1
ATOM 2733 O O . LEU A 1 341 ? -3.394 6.949 1.215 1.00 90.12 341 LEU A O 1
ATOM 2737 N N . ARG A 1 342 ? -3.558 9.180 0.971 1.00 89.88 342 ARG A N 1
ATOM 2738 C CA . ARG A 1 342 ? -2.985 9.235 -0.387 1.00 89.88 342 ARG A CA 1
ATOM 2739 C C . ARG A 1 342 ? -1.533 8.776 -0.410 1.00 89.88 342 ARG A C 1
ATOM 2741 O O . ARG A 1 342 ? -1.158 7.966 -1.258 1.00 89.88 342 ARG A O 1
ATOM 2748 N N . ILE A 1 343 ? -0.718 9.274 0.521 1.00 90.25 343 ILE A N 1
ATOM 2749 C CA . ILE A 1 343 ? 0.691 8.881 0.634 1.00 90.25 343 ILE A CA 1
ATOM 2750 C C . ILE A 1 343 ? 0.790 7.391 0.956 1.00 90.25 343 ILE A C 1
ATOM 2752 O O . ILE A 1 343 ? 1.546 6.675 0.302 1.00 90.25 343 ILE A O 1
ATOM 2756 N N . LYS A 1 344 ? -0.004 6.902 1.910 1.00 91.12 344 LYS A N 1
ATOM 2757 C CA . LYS A 1 344 ? -0.002 5.503 2.329 1.00 91.12 344 LYS A CA 1
ATOM 2758 C C . LYS A 1 344 ? -0.448 4.579 1.201 1.00 91.12 344 LYS A C 1
ATOM 2760 O O . LYS A 1 344 ? 0.201 3.563 0.968 1.00 91.12 344 LYS A O 1
ATOM 2765 N N . PHE A 1 345 ? -1.479 4.964 0.446 1.00 92.94 345 PHE A N 1
ATOM 2766 C CA . PHE A 1 345 ? -1.889 4.262 -0.768 1.00 92.94 345 PHE A CA 1
ATOM 2767 C C . PHE A 1 345 ? -0.721 4.147 -1.757 1.00 92.94 345 PHE A C 1
ATOM 2769 O O . PHE A 1 345 ? -0.353 3.038 -2.146 1.00 92.94 345 PHE A O 1
ATOM 2776 N N . LEU A 1 346 ? -0.088 5.269 -2.117 1.00 93.12 346 LEU A N 1
ATOM 2777 C CA . LEU A 1 346 ? 1.026 5.272 -3.069 1.00 93.12 346 LEU A CA 1
ATOM 2778 C C . LEU A 1 346 ? 2.232 4.475 -2.555 1.00 93.12 346 LEU A C 1
ATOM 2780 O O . LEU A 1 346 ? 2.852 3.757 -3.333 1.00 93.12 346 LEU A O 1
ATOM 2784 N N . GLN A 1 347 ? 2.552 4.546 -1.261 1.00 92.62 347 GLN A N 1
ATOM 2785 C CA . GLN A 1 347 ? 3.631 3.770 -0.640 1.00 92.62 347 GLN A CA 1
ATOM 2786 C C . GLN A 1 347 ? 3.375 2.266 -0.732 1.00 92.62 347 GLN A C 1
ATOM 2788 O O . GLN A 1 347 ? 4.246 1.520 -1.183 1.00 92.62 347 GLN A O 1
ATOM 2793 N N . THR A 1 348 ? 2.179 1.824 -0.344 1.00 93.12 348 THR A N 1
ATOM 2794 C CA . THR A 1 348 ? 1.794 0.412 -0.372 1.00 93.12 348 THR A CA 1
ATOM 2795 C C . THR A 1 348 ? 1.778 -0.126 -1.801 1.00 93.12 348 THR A C 1
ATOM 2797 O O . THR A 1 348 ? 2.394 -1.157 -2.080 1.00 93.12 348 THR A O 1
ATOM 2800 N N . ARG A 1 349 ? 1.152 0.597 -2.741 1.00 93.50 349 ARG A N 1
ATOM 2801 C CA . ARG A 1 349 ? 1.127 0.207 -4.161 1.00 93.50 349 ARG A CA 1
ATOM 2802 C C . ARG A 1 349 ? 2.521 0.224 -4.783 1.00 93.50 349 ARG A C 1
ATOM 2804 O O . ARG A 1 349 ? 2.839 -0.650 -5.582 1.00 93.50 349 ARG A O 1
ATOM 2811 N N . ASN A 1 350 ? 3.378 1.168 -4.392 1.00 93.50 350 ASN A N 1
ATOM 2812 C CA . ASN A 1 350 ? 4.768 1.204 -4.834 1.00 93.50 350 ASN A CA 1
ATOM 2813 C C . ASN A 1 350 ? 5.576 0.012 -4.308 1.00 93.50 350 ASN A C 1
ATOM 2815 O O . ASN A 1 350 ? 6.372 -0.544 -5.055 1.00 93.50 350 ASN A O 1
ATOM 2819 N N . CYS A 1 351 ? 5.377 -0.396 -3.052 1.00 92.88 351 CYS A N 1
ATOM 2820 C CA . CYS A 1 351 ? 6.032 -1.582 -2.499 1.00 92.88 351 CYS A CA 1
ATOM 2821 C C . CYS A 1 351 ? 5.645 -2.841 -3.289 1.00 92.88 351 CYS A C 1
ATOM 2823 O O . CYS A 1 351 ? 6.523 -3.578 -3.734 1.00 92.88 351 CYS A O 1
ATOM 2825 N N . TRP A 1 352 ? 4.349 -3.017 -3.559 1.00 94.06 352 TRP A N 1
ATOM 2826 C CA . TRP A 1 352 ? 3.848 -4.108 -4.396 1.00 94.06 352 TRP A CA 1
ATOM 2827 C C . TRP A 1 352 ? 4.413 -4.071 -5.825 1.00 94.06 352 TRP A C 1
ATOM 2829 O O . TRP A 1 352 ? 4.854 -5.096 -6.348 1.00 94.06 352 TRP A O 1
ATOM 2839 N N . LEU A 1 353 ? 4.462 -2.889 -6.450 1.00 93.38 353 LEU A N 1
ATOM 2840 C CA . LEU A 1 353 ? 5.053 -2.723 -7.777 1.00 93.38 353 LEU A CA 1
ATOM 2841 C C . LEU A 1 353 ? 6.525 -3.151 -7.779 1.00 93.38 353 LEU A C 1
ATOM 2843 O O . LEU A 1 353 ? 6.925 -3.932 -8.632 1.00 93.38 353 LEU A O 1
ATOM 2847 N N . GLN A 1 354 ? 7.323 -2.689 -6.814 1.00 92.62 354 GLN A N 1
ATOM 2848 C CA . GLN A 1 354 ? 8.742 -3.045 -6.722 1.00 92.62 354 GLN A CA 1
ATOM 2849 C C . GLN A 1 354 ? 8.949 -4.551 -6.521 1.00 92.62 354 GLN A C 1
ATOM 2851 O O . GLN A 1 354 ? 9.823 -5.124 -7.161 1.00 92.62 354 GLN A O 1
ATOM 2856 N N . GLN A 1 355 ? 8.117 -5.202 -5.700 1.00 93.00 355 GLN A N 1
ATOM 2857 C CA . GLN A 1 355 ? 8.127 -6.662 -5.537 1.00 93.00 355 GLN A CA 1
ATOM 2858 C C . GLN A 1 355 ? 7.771 -7.393 -6.839 1.00 93.00 355 GLN A C 1
ATOM 2860 O O . GLN A 1 355 ? 8.356 -8.423 -7.162 1.00 93.00 355 GLN A O 1
ATOM 2865 N N . THR A 1 356 ? 6.828 -6.851 -7.609 1.00 91.75 356 THR A N 1
ATOM 2866 C CA . THR A 1 356 ? 6.424 -7.426 -8.898 1.00 91.75 356 THR A CA 1
ATOM 2867 C C . THR A 1 356 ? 7.529 -7.268 -9.945 1.00 91.75 356 THR A C 1
ATOM 2869 O O . THR A 1 356 ? 7.805 -8.195 -10.701 1.00 91.75 356 THR A O 1
ATOM 2872 N N . LEU A 1 357 ? 8.208 -6.118 -9.962 1.00 91.62 357 LEU A N 1
ATOM 2873 C CA . LEU A 1 357 ? 9.330 -5.857 -10.864 1.00 91.62 357 LEU A CA 1
ATOM 2874 C C . LEU A 1 357 ? 10.574 -6.682 -10.505 1.00 91.62 357 LEU A C 1
ATOM 2876 O O . LEU A 1 357 ? 11.267 -7.148 -11.406 1.00 91.62 357 LEU A O 1
ATOM 2880 N N . SER A 1 358 ? 10.852 -6.905 -9.217 1.00 90.19 358 SER A N 1
ATOM 2881 C CA . SER A 1 358 ? 11.980 -7.740 -8.783 1.00 90.19 358 SER A CA 1
ATOM 2882 C C . SER A 1 358 ? 11.761 -9.236 -9.025 1.00 90.19 358 SER A C 1
ATOM 2884 O O . SER A 1 358 ? 12.732 -9.988 -9.068 1.00 90.19 358 SER A O 1
ATOM 2886 N N . ALA A 1 359 ? 10.512 -9.671 -9.213 1.00 91.50 359 ALA A N 1
ATOM 2887 C CA . ALA A 1 359 ? 10.167 -11.052 -9.542 1.00 91.50 359 ALA A CA 1
ATOM 2888 C C . ALA A 1 359 ? 10.374 -11.408 -11.029 1.00 91.50 359 ALA A C 1
ATOM 2890 O O . ALA A 1 359 ? 10.198 -12.568 -11.410 1.00 91.50 359 ALA A O 1
ATOM 2891 N N . ILE A 1 360 ? 10.723 -10.442 -11.888 1.00 90.19 360 ILE A N 1
ATOM 2892 C CA . ILE A 1 360 ? 10.944 -10.688 -13.318 1.00 90.19 360 ILE A CA 1
ATOM 2893 C C . ILE A 1 360 ? 12.244 -11.499 -13.503 1.00 90.19 360 ILE A C 1
ATOM 2895 O O . ILE A 1 360 ? 13.296 -11.056 -13.043 1.00 90.19 360 ILE A O 1
ATOM 2899 N N . PRO A 1 361 ? 12.214 -12.653 -14.205 1.00 87.31 361 PRO A N 1
ATOM 2900 C CA . PRO A 1 361 ? 13.412 -13.454 -14.460 1.00 87.31 361 PRO A CA 1
ATOM 2901 C C . PRO A 1 361 ? 14.452 -12.702 -15.298 1.00 87.31 361 PRO A C 1
ATOM 2903 O O . PRO A 1 361 ? 14.107 -12.113 -16.325 1.00 87.31 361 PRO A O 1
ATOM 2906 N N . SER A 1 362 ? 15.721 -12.785 -14.891 1.00 82.56 362 SER A N 1
ATOM 2907 C CA . SER A 1 362 ? 16.856 -12.078 -15.511 1.00 82.56 362 SER A CA 1
ATOM 2908 C C . SER A 1 362 ? 17.669 -12.940 -16.491 1.00 82.56 362 SER A C 1
ATOM 2910 O O . SER A 1 362 ? 18.835 -12.639 -16.728 1.00 82.56 362 SER A O 1
ATOM 2912 N N . ASP A 1 363 ? 17.086 -14.011 -17.040 1.00 79.62 363 ASP A N 1
ATOM 2913 C CA . ASP A 1 363 ? 17.816 -14.990 -17.864 1.00 79.62 363 ASP A CA 1
ATOM 2914 C C . ASP A 1 363 ? 18.341 -14.386 -19.177 1.00 79.62 363 ASP A C 1
ATOM 2916 O O . ASP A 1 363 ? 19.501 -14.573 -19.539 1.00 79.62 363 ASP A O 1
ATOM 2920 N N . ASP A 1 364 ? 17.485 -13.637 -19.880 1.00 87.06 364 ASP A N 1
ATOM 2921 C CA . ASP A 1 364 ? 17.796 -12.986 -21.154 1.00 87.06 364 ASP A CA 1
ATOM 2922 C C . ASP A 1 364 ? 17.527 -11.470 -21.066 1.00 87.06 364 ASP A C 1
ATOM 2924 O O . ASP A 1 364 ? 16.383 -11.079 -20.800 1.00 87.06 364 ASP A O 1
ATOM 2928 N N . PRO A 1 365 ? 18.527 -10.596 -21.320 1.00 86.75 365 PRO A N 1
ATOM 2929 C CA . PRO A 1 365 ? 18.365 -9.143 -21.250 1.00 86.75 365 PRO A CA 1
ATOM 2930 C C . PRO A 1 365 ? 17.244 -8.582 -22.136 1.00 86.75 365 PRO A C 1
ATOM 2932 O O . PRO A 1 365 ? 16.572 -7.631 -21.730 1.00 86.75 365 PRO A O 1
ATOM 2935 N N . TYR A 1 366 ? 17.012 -9.153 -23.324 1.00 88.62 366 TYR A N 1
ATOM 2936 C CA . TYR A 1 366 ? 15.945 -8.699 -24.225 1.00 88.62 366 TYR A CA 1
ATOM 2937 C C . TYR A 1 366 ? 14.559 -9.044 -23.665 1.00 88.62 366 TYR A C 1
ATOM 2939 O O . TYR A 1 366 ? 13.692 -8.173 -23.549 1.00 88.62 366 TYR A O 1
ATOM 2947 N N . THR A 1 367 ? 14.363 -10.297 -23.254 1.00 89.12 367 THR A N 1
ATOM 2948 C CA . THR A 1 367 ? 13.112 -10.775 -22.650 1.00 89.12 367 THR A CA 1
ATOM 2949 C C . THR A 1 367 ? 12.824 -10.079 -21.320 1.00 89.12 367 THR A C 1
ATOM 2951 O O . THR A 1 367 ? 11.675 -9.718 -21.053 1.00 89.12 367 THR A O 1
ATOM 2954 N N . TYR A 1 368 ? 13.855 -9.840 -20.506 1.00 91.12 368 TYR A N 1
ATOM 2955 C CA . TYR A 1 368 ? 13.753 -9.069 -19.270 1.00 91.12 368 TYR A CA 1
ATOM 2956 C C . TYR A 1 368 ? 13.265 -7.644 -19.546 1.00 91.12 368 TYR A C 1
ATOM 2958 O O . TYR A 1 368 ? 12.298 -7.208 -18.928 1.00 91.12 368 TYR A O 1
ATOM 2966 N N . LEU A 1 369 ? 13.867 -6.930 -20.507 1.00 91.00 369 LEU A N 1
ATOM 2967 C CA . LEU A 1 369 ? 13.444 -5.571 -20.860 1.00 91.00 369 LEU A CA 1
ATOM 2968 C C . LEU A 1 369 ? 12.022 -5.522 -21.419 1.00 91.00 369 LEU A C 1
ATOM 2970 O O . LEU A 1 369 ? 11.251 -4.653 -21.018 1.00 91.00 369 LEU A O 1
ATOM 2974 N N . GLY A 1 370 ? 11.649 -6.460 -22.292 1.00 91.12 370 GLY A N 1
ATOM 2975 C CA . GLY A 1 370 ? 10.280 -6.553 -22.804 1.00 91.12 370 GLY A CA 1
ATOM 2976 C C . GLY A 1 370 ? 9.260 -6.746 -21.675 1.00 91.12 370 GLY A C 1
ATOM 2977 O O . GLY A 1 370 ? 8.269 -6.018 -21.596 1.00 91.12 370 GLY A O 1
ATOM 2978 N N . LYS A 1 371 ? 9.542 -7.666 -20.740 1.00 92.31 371 LYS A N 1
ATOM 2979 C CA . LYS A 1 371 ? 8.710 -7.876 -19.545 1.00 92.31 371 LYS A CA 1
ATOM 2980 C C . LYS A 1 371 ? 8.707 -6.659 -18.624 1.00 92.31 371 LYS A C 1
ATOM 2982 O O . LYS A 1 371 ? 7.647 -6.315 -18.113 1.00 92.31 371 LYS A O 1
ATOM 2987 N N . LEU A 1 372 ? 9.843 -5.991 -18.428 1.00 93.44 372 LEU A N 1
ATOM 2988 C CA . LEU A 1 372 ? 9.961 -4.786 -17.605 1.00 93.44 372 LEU A CA 1
ATOM 2989 C C . LEU A 1 372 ? 9.087 -3.655 -18.156 1.00 93.44 372 LEU A C 1
ATOM 2991 O O . LEU A 1 372 ? 8.354 -3.037 -17.386 1.00 93.44 372 LEU A O 1
ATOM 2995 N N . ILE A 1 373 ? 9.142 -3.403 -19.469 1.00 93.69 373 ILE A N 1
ATOM 2996 C CA . ILE A 1 373 ? 8.332 -2.380 -20.145 1.00 93.69 373 ILE A CA 1
ATOM 2997 C C . ILE A 1 373 ? 6.846 -2.687 -19.960 1.00 93.69 373 ILE A C 1
ATOM 2999 O O . ILE A 1 373 ? 6.093 -1.826 -19.507 1.00 93.69 373 ILE A O 1
ATOM 3003 N N . GLU A 1 374 ? 6.427 -3.915 -20.264 1.00 92.75 374 GLU A N 1
ATOM 3004 C CA . GLU A 1 374 ? 5.014 -4.291 -20.229 1.00 92.75 374 GLU A CA 1
ATOM 3005 C C . GLU A 1 374 ? 4.450 -4.318 -18.801 1.00 92.75 374 GLU A C 1
ATOM 3007 O O . GLU A 1 374 ? 3.406 -3.724 -18.532 1.00 92.75 374 GLU A O 1
ATOM 3012 N N . THR A 1 375 ? 5.179 -4.923 -17.862 1.00 93.19 375 THR A N 1
ATOM 3013 C CA . THR A 1 375 ? 4.796 -5.003 -16.443 1.00 93.19 375 THR A CA 1
ATOM 3014 C C . THR A 1 375 ? 4.722 -3.610 -15.819 1.00 93.19 375 THR A C 1
ATOM 3016 O O . THR A 1 375 ? 3.754 -3.287 -15.129 1.00 93.19 375 THR A O 1
ATOM 3019 N N . SER A 1 376 ? 5.702 -2.743 -16.108 1.00 93.69 376 SER A N 1
ATOM 3020 C CA . SER A 1 376 ? 5.685 -1.352 -15.638 1.00 93.69 376 SER A CA 1
ATOM 3021 C C . SER A 1 376 ? 4.499 -0.591 -16.221 1.00 93.69 376 SER A C 1
ATOM 3023 O O . SER A 1 376 ? 3.796 0.087 -15.478 1.00 93.69 376 SER A O 1
ATOM 3025 N N . ARG A 1 377 ? 4.238 -0.725 -17.528 1.00 93.31 377 ARG A N 1
ATOM 3026 C CA . ARG A 1 377 ? 3.127 -0.055 -18.214 1.00 93.31 377 ARG A CA 1
ATOM 3027 C C . ARG A 1 377 ? 1.780 -0.428 -17.608 1.00 93.31 377 ARG A C 1
ATOM 3029 O O . ARG A 1 377 ? 1.028 0.469 -17.236 1.00 93.31 377 ARG A O 1
ATOM 3036 N N . VAL A 1 378 ? 1.483 -1.725 -17.516 1.00 92.62 378 VAL A N 1
ATOM 3037 C CA . VAL A 1 378 ? 0.194 -2.229 -17.021 1.00 92.62 378 VAL A CA 1
ATOM 3038 C C . VAL A 1 378 ? -0.016 -1.811 -15.568 1.00 92.62 378 VAL A C 1
ATOM 3040 O O . VAL A 1 378 ? -1.002 -1.149 -15.253 1.00 92.62 378 VAL A O 1
ATOM 3043 N N . HIS A 1 379 ? 0.939 -2.102 -14.685 1.00 92.56 379 HIS A N 1
ATOM 3044 C CA . HIS A 1 379 ? 0.737 -1.876 -13.255 1.00 92.56 379 HIS A CA 1
ATOM 3045 C C . HIS A 1 379 ? 0.802 -0.403 -12.851 1.00 92.56 379 HIS A C 1
ATOM 3047 O O . HIS A 1 379 ? 0.040 0.013 -11.980 1.00 92.56 379 HIS A O 1
ATOM 3053 N N . LEU A 1 380 ? 1.650 0.421 -13.480 1.00 93.25 380 LEU A N 1
ATOM 3054 C CA . LEU A 1 380 ? 1.615 1.866 -13.235 1.00 93.25 380 LEU A CA 1
ATOM 3055 C C . LEU A 1 380 ? 0.297 2.472 -13.727 1.00 93.25 380 LEU A C 1
ATOM 3057 O O . LEU A 1 380 ? -0.263 3.320 -13.034 1.00 93.25 380 LEU A O 1
ATOM 3061 N N . PHE A 1 381 ? -0.222 2.025 -14.876 1.00 91.06 381 PHE A N 1
ATOM 3062 C CA . PHE A 1 381 ? -1.513 2.486 -15.387 1.00 91.06 381 PHE A CA 1
ATOM 3063 C C . PHE A 1 381 ? -2.663 2.103 -14.449 1.00 91.06 381 PHE A C 1
ATOM 3065 O O . PHE A 1 381 ? -3.511 2.946 -14.147 1.00 91.06 381 PHE A O 1
ATOM 3072 N N . ASP A 1 382 ? -2.662 0.875 -13.925 1.00 90.75 382 ASP A N 1
ATOM 3073 C CA . ASP A 1 382 ? -3.650 0.420 -12.945 1.00 90.75 382 ASP A CA 1
ATOM 3074 C C . ASP A 1 382 ? -3.592 1.252 -11.662 1.00 90.75 382 ASP A C 1
ATOM 3076 O O . ASP A 1 382 ? -4.624 1.725 -11.192 1.00 90.75 382 ASP A O 1
ATOM 3080 N N . ILE A 1 383 ? -2.396 1.495 -11.112 1.00 92.69 383 ILE A N 1
ATOM 3081 C CA . ILE A 1 383 ? -2.225 2.311 -9.899 1.00 92.69 383 ILE A CA 1
ATOM 3082 C C . ILE A 1 383 ? -2.705 3.747 -10.136 1.00 92.69 383 ILE A C 1
ATOM 3084 O O . ILE A 1 383 ? -3.380 4.312 -9.279 1.00 92.69 383 ILE A O 1
ATOM 3088 N N . ILE A 1 384 ? -2.397 4.333 -11.295 1.00 90.81 384 ILE A N 1
ATOM 3089 C CA . ILE A 1 384 ? -2.850 5.679 -11.669 1.00 90.81 384 ILE A CA 1
ATOM 3090 C C . ILE A 1 384 ? -4.373 5.734 -11.788 1.00 90.81 384 ILE A C 1
ATOM 3092 O O . ILE A 1 384 ? -5.003 6.645 -11.251 1.00 90.81 384 ILE A O 1
ATOM 3096 N N . THR A 1 385 ? -4.967 4.753 -12.461 1.00 89.31 385 THR A N 1
ATOM 3097 C CA . THR A 1 385 ? -6.419 4.665 -12.641 1.00 89.31 385 THR A CA 1
ATOM 3098 C C . THR A 1 385 ? -7.118 4.479 -11.295 1.00 89.31 385 THR A C 1
ATOM 3100 O O . THR A 1 385 ? -8.102 5.160 -11.010 1.00 89.31 385 THR A O 1
ATOM 3103 N N . GLN A 1 386 ? -6.567 3.627 -10.426 1.00 91.38 386 GLN A N 1
ATOM 3104 C CA . GLN A 1 386 ? -7.035 3.440 -9.053 1.00 91.38 386 GLN A CA 1
ATOM 3105 C C . GLN A 1 386 ? -6.945 4.730 -8.244 1.00 91.38 386 GLN A C 1
ATOM 3107 O O . GLN A 1 386 ? -7.934 5.133 -7.640 1.00 91.38 386 GLN A O 1
ATOM 3112 N N . TYR A 1 387 ? -5.801 5.414 -8.282 1.00 90.81 387 TYR A N 1
ATOM 3113 C CA . TYR A 1 387 ? -5.609 6.674 -7.572 1.00 90.81 387 TYR A CA 1
ATOM 3114 C C . TYR A 1 387 ? -6.638 7.722 -8.000 1.00 90.81 387 TYR A C 1
ATOM 3116 O O . TYR A 1 387 ? -7.313 8.293 -7.149 1.00 90.81 387 TYR A O 1
ATOM 3124 N N . ARG A 1 388 ? -6.811 7.934 -9.311 1.00 87.56 388 ARG A N 1
ATOM 3125 C CA . ARG A 1 388 ? -7.781 8.905 -9.841 1.00 87.56 388 ARG A CA 1
ATOM 3126 C C . ARG A 1 388 ? -9.224 8.543 -9.492 1.00 87.56 388 ARG A C 1
ATOM 3128 O O . ARG A 1 388 ? -10.007 9.434 -9.186 1.00 87.56 388 ARG A O 1
ATOM 3135 N N . GLY A 1 389 ? -9.567 7.253 -9.496 1.00 87.44 389 GLY A N 1
ATOM 3136 C CA . GLY A 1 389 ? -10.898 6.785 -9.101 1.00 87.44 389 GLY A CA 1
ATOM 3137 C C . GLY A 1 389 ? -11.197 6.959 -7.607 1.00 87.44 389 GLY A C 1
ATOM 3138 O O . GLY A 1 389 ? -12.338 7.213 -7.236 1.00 87.44 389 GLY A O 1
ATOM 3139 N N . ILE A 1 390 ? -10.183 6.839 -6.746 1.00 88.38 390 ILE A N 1
ATOM 3140 C CA . ILE A 1 390 ? -10.316 6.963 -5.285 1.00 88.38 390 ILE A CA 1
ATOM 3141 C C . ILE A 1 390 ? -10.236 8.431 -4.833 1.00 88.38 390 ILE A C 1
ATOM 3143 O O . ILE A 1 390 ? -10.913 8.828 -3.881 1.00 88.38 390 ILE A O 1
ATOM 3147 N N . PHE A 1 391 ? -9.420 9.235 -5.520 1.00 87.31 391 PHE A N 1
ATOM 3148 C CA . PHE A 1 391 ? -9.095 10.620 -5.180 1.00 87.31 391 PHE A CA 1
ATOM 3149 C C . PHE A 1 391 ? -9.374 11.571 -6.366 1.00 87.31 391 PHE A C 1
ATOM 3151 O O . PHE A 1 391 ? -8.439 12.115 -6.956 1.00 87.31 391 PHE A O 1
ATOM 3158 N N . PRO A 1 392 ? -10.649 11.825 -6.720 1.00 75.12 392 PRO A N 1
ATOM 3159 C CA . PRO A 1 392 ? -11.012 12.641 -7.887 1.00 75.12 392 PRO A CA 1
ATOM 3160 C C . PRO A 1 392 ? -10.672 14.137 -7.741 1.00 75.12 392 PRO A C 1
ATOM 3162 O O . PRO A 1 392 ? -10.621 14.862 -8.729 1.00 75.12 392 PRO A O 1
ATOM 3165 N N . ASN A 1 393 ? -10.396 14.609 -6.520 1.00 62.47 393 ASN A N 1
ATOM 3166 C CA . ASN A 1 393 ? -10.166 16.027 -6.205 1.00 62.47 393 ASN A CA 1
ATOM 3167 C C . ASN A 1 393 ? -8.852 16.616 -6.773 1.00 62.47 393 ASN A C 1
ATOM 3169 O O . ASN A 1 393 ? -8.573 17.788 -6.527 1.00 62.47 393 ASN A O 1
ATOM 3173 N N . ASP A 1 394 ? -8.048 15.825 -7.491 1.00 56.66 394 ASP A N 1
ATOM 3174 C CA . ASP A 1 394 ? -6.758 16.237 -8.067 1.00 56.66 394 ASP A CA 1
ATOM 3175 C C . ASP A 1 394 ? -6.822 16.564 -9.570 1.00 56.66 394 ASP A C 1
ATOM 3177 O O . ASP A 1 394 ? -5.777 16.812 -10.177 1.00 56.66 394 ASP A O 1
ATOM 3181 N N . ASP A 1 395 ? -8.014 16.585 -10.182 1.00 53.84 395 ASP A N 1
ATOM 3182 C CA . ASP A 1 395 ? -8.152 16.983 -11.585 1.00 53.84 395 ASP A CA 1
ATOM 3183 C C . ASP A 1 395 ? -8.042 18.522 -11.723 1.00 53.84 395 ASP A C 1
ATOM 3185 O O . ASP A 1 395 ? -8.900 19.252 -11.209 1.00 53.84 395 ASP A O 1
ATOM 3189 N N . PRO A 1 396 ? -7.004 19.061 -12.400 1.00 52.06 396 PRO A N 1
ATOM 3190 C CA . PRO A 1 396 ? -6.776 20.509 -12.511 1.00 52.06 396 PRO A CA 1
ATOM 3191 C C . PRO A 1 396 ? -7.932 21.265 -13.183 1.00 52.06 396 PRO A C 1
ATOM 3193 O O . PRO A 1 396 ? -8.082 22.470 -12.995 1.00 52.06 396 PRO A O 1
ATOM 3196 N N . SER A 1 397 ? -8.754 20.553 -13.957 1.00 49.03 397 SER A N 1
ATOM 3197 C CA . SER A 1 397 ? -9.920 21.061 -14.685 1.00 49.03 397 SER A CA 1
ATOM 3198 C C . SER A 1 397 ? -11.089 21.456 -13.774 1.00 49.03 397 SER A C 1
ATOM 3200 O O . SER A 1 397 ? -11.815 22.392 -14.097 1.00 49.03 397 SER A O 1
ATOM 3202 N N . ILE A 1 398 ? -11.247 20.811 -12.612 1.00 50.53 398 ILE A N 1
ATOM 3203 C CA . ILE A 1 398 ? -12.358 21.066 -11.674 1.00 50.53 398 ILE A CA 1
ATOM 3204 C C . ILE A 1 398 ? -12.094 22.325 -10.829 1.00 50.53 398 ILE A C 1
ATOM 3206 O O . ILE A 1 398 ? -13.016 22.968 -10.330 1.00 50.53 398 ILE A O 1
ATOM 3210 N N . VAL A 1 399 ? -10.826 22.724 -10.690 1.00 48.03 399 VAL A N 1
ATOM 3211 C CA . VAL A 1 399 ? -10.427 23.882 -9.877 1.00 48.03 399 VAL A CA 1
ATOM 3212 C C . VAL A 1 399 ? -10.763 25.212 -10.567 1.00 48.03 399 VAL A C 1
ATOM 3214 O O . VAL A 1 399 ? -11.033 26.191 -9.877 1.00 48.03 399 VAL A O 1
ATOM 3217 N N . MET A 1 400 ? -10.811 25.256 -11.905 1.00 46.66 400 MET A N 1
ATOM 3218 C CA . MET A 1 400 ? -11.107 26.490 -12.652 1.00 46.66 400 MET A CA 1
ATOM 3219 C C . MET A 1 400 ? -12.600 26.847 -12.714 1.00 46.66 400 MET A C 1
ATOM 3221 O O . MET A 1 400 ? -12.922 28.002 -12.975 1.00 46.66 400 MET A O 1
ATOM 3225 N N . THR A 1 401 ? -13.511 25.903 -12.465 1.00 46.81 401 THR A N 1
ATOM 3226 C CA . THR A 1 401 ? -14.965 26.129 -12.598 1.00 46.81 401 THR A CA 1
ATOM 3227 C C . THR A 1 401 ? -15.678 26.458 -11.287 1.00 46.81 401 THR A C 1
ATOM 3229 O O . THR A 1 401 ? -16.824 26.890 -11.318 1.00 46.81 401 THR A O 1
ATOM 3232 N N . SER A 1 402 ? -15.034 26.275 -10.131 1.00 42.97 402 SER A N 1
ATOM 3233 C CA . SER A 1 402 ? -15.625 26.569 -8.818 1.00 42.97 402 SER A CA 1
ATOM 3234 C C . SER A 1 402 ? -14.911 27.753 -8.160 1.00 42.97 402 SER A C 1
ATOM 3236 O O . SER A 1 402 ? -14.118 27.578 -7.233 1.00 42.97 402 SER A O 1
ATOM 3238 N N . SER A 1 403 ? -15.157 28.956 -8.674 1.00 42.34 403 SER A N 1
ATOM 3239 C CA . SER A 1 403 ? -14.632 30.228 -8.167 1.00 42.34 403 SER A CA 1
ATOM 3240 C C . SER A 1 403 ? -15.436 30.769 -6.981 1.00 42.34 403 SER A C 1
ATOM 3242 O O . SER A 1 403 ? -15.736 31.956 -6.947 1.00 42.34 403 SER A O 1
ATOM 3244 N N . GLU A 1 404 ? -15.813 29.924 -6.021 1.00 45.00 404 GLU A N 1
ATOM 3245 C CA . GLU A 1 404 ? -16.597 30.356 -4.863 1.00 45.00 404 GLU A CA 1
ATOM 3246 C C . GLU A 1 404 ? -16.289 29.491 -3.618 1.00 45.00 404 GLU A C 1
ATOM 3248 O O . GLU A 1 404 ? -16.517 28.284 -3.593 1.00 45.00 404 GLU A O 1
ATOM 3253 N N . TYR A 1 405 ? -15.771 30.177 -2.589 1.00 39.84 405 TYR A N 1
ATOM 3254 C CA . TYR A 1 405 ? -15.686 29.836 -1.157 1.00 39.84 405 TYR A CA 1
ATOM 3255 C C . TYR A 1 405 ? -14.495 29.023 -0.580 1.00 39.84 405 TYR A C 1
ATOM 3257 O O . TYR A 1 405 ? -14.227 27.869 -0.898 1.00 39.84 405 TYR A O 1
ATOM 3265 N N . THR A 1 406 ? -13.891 29.659 0.440 1.00 37.84 406 THR A N 1
ATOM 3266 C CA . THR A 1 406 ? -13.011 29.189 1.539 1.00 37.84 406 THR A CA 1
ATOM 3267 C C . THR A 1 406 ? -11.529 28.883 1.254 1.00 37.84 406 THR A C 1
ATOM 3269 O O . THR A 1 406 ? -11.142 27.844 0.731 1.00 37.84 406 THR A O 1
ATOM 3272 N N . HIS A 1 407 ? -10.679 29.807 1.719 1.00 42.09 407 HIS A N 1
ATOM 3273 C CA . HIS A 1 407 ? -9.217 29.855 1.591 1.00 42.09 407 HIS A CA 1
ATOM 3274 C C . HIS A 1 407 ? -8.423 28.853 2.465 1.00 42.09 407 HIS A C 1
ATOM 3276 O O . HIS A 1 407 ? -7.198 28.934 2.494 1.00 42.09 407 HIS A O 1
ATOM 3282 N N . GLU A 1 408 ? -9.060 27.885 3.137 1.00 39.44 408 GLU A N 1
ATOM 3283 C CA . GLU A 1 408 ? -8.367 26.985 4.086 1.00 39.44 408 GLU A CA 1
ATOM 3284 C C . GLU A 1 408 ? -8.424 25.480 3.743 1.00 39.44 408 GLU A C 1
ATOM 3286 O O . GLU A 1 408 ? -7.705 24.698 4.360 1.00 39.44 408 GLU A O 1
ATOM 3291 N N . SER A 1 409 ? -9.180 25.037 2.725 1.00 45.38 409 SER A N 1
ATOM 3292 C CA . SER A 1 409 ? -9.455 23.592 2.520 1.00 45.38 409 SER A CA 1
ATOM 3293 C C . SER A 1 409 ? -9.014 22.962 1.191 1.00 45.38 409 SER A C 1
ATOM 3295 O O . SER A 1 409 ? -9.454 21.862 0.867 1.00 45.38 409 SER A O 1
ATOM 3297 N N . LYS A 1 410 ? -8.106 23.566 0.419 1.00 48.44 410 LYS A N 1
ATOM 3298 C CA . LYS A 1 410 ? -7.529 22.893 -0.765 1.00 48.44 410 LYS A CA 1
ATOM 3299 C C . LYS A 1 410 ? -6.003 22.966 -0.773 1.00 48.44 410 LYS A C 1
ATOM 3301 O O . LYS A 1 410 ? -5.403 23.604 -1.634 1.00 48.44 410 LYS A O 1
ATOM 3306 N N . ARG A 1 411 ? -5.344 22.256 0.156 1.00 53.53 411 ARG A N 1
ATOM 3307 C CA . ARG A 1 411 ? -3.986 21.758 -0.129 1.00 53.53 411 ARG A CA 1
ATOM 3308 C C . ARG A 1 411 ? -4.122 20.841 -1.343 1.00 53.53 411 ARG A C 1
ATOM 3310 O O . ARG A 1 411 ? -4.657 19.747 -1.231 1.00 53.53 411 ARG A O 1
ATOM 3317 N N . SER A 1 412 ? -3.725 21.319 -2.519 1.00 60.34 412 SER A N 1
ATOM 3318 C CA . SER A 1 412 ? -3.730 20.498 -3.728 1.00 60.34 412 SER A CA 1
ATOM 3319 C C . SER A 1 412 ? -2.701 19.390 -3.543 1.00 60.34 412 SER A C 1
ATOM 3321 O O . SER A 1 412 ? -1.507 19.664 -3.603 1.00 60.34 412 SER A O 1
ATOM 3323 N N . TYR A 1 413 ? -3.128 18.156 -3.274 1.00 71.50 413 TYR A N 1
ATOM 3324 C CA . TYR A 1 413 ? -2.223 17.005 -3.148 1.00 71.50 413 TYR A CA 1
ATOM 3325 C C . TYR A 1 413 ? -1.820 16.431 -4.515 1.00 71.50 413 TYR A C 1
ATOM 3327 O O . TYR A 1 413 ? -1.034 15.485 -4.575 1.00 71.50 413 TYR A O 1
ATOM 3335 N N . ALA A 1 414 ? -2.266 17.059 -5.607 1.00 72.31 414 ALA A N 1
ATOM 3336 C CA . ALA A 1 414 ? -1.895 16.715 -6.972 1.00 72.31 414 ALA A CA 1
ATOM 3337 C C . ALA A 1 414 ? -0.368 16.624 -7.162 1.00 72.31 414 ALA A C 1
ATOM 3339 O O . ALA A 1 414 ? 0.123 15.742 -7.864 1.00 72.31 414 ALA A O 1
ATOM 3340 N N . HIS A 1 415 ? 0.412 17.478 -6.488 1.00 81.31 415 HIS A N 1
ATOM 3341 C CA . HIS A 1 415 ? 1.878 17.445 -6.553 1.00 81.31 415 HIS A CA 1
ATOM 3342 C C . HIS A 1 415 ? 2.485 16.136 -6.019 1.00 81.31 415 HIS A C 1
ATOM 3344 O O . HIS A 1 415 ? 3.501 15.688 -6.546 1.00 81.31 415 HIS A O 1
ATOM 3350 N N . VAL A 1 416 ? 1.868 15.494 -5.018 1.00 86.19 416 VAL A N 1
ATOM 3351 C CA . VAL A 1 416 ? 2.322 14.197 -4.486 1.00 86.19 416 VAL A CA 1
ATOM 3352 C C . VAL A 1 416 ? 2.155 13.119 -5.552 1.00 86.19 416 VAL A C 1
ATOM 3354 O O . VAL A 1 416 ? 3.067 12.329 -5.794 1.00 86.19 416 VAL A O 1
ATOM 3357 N N . PHE A 1 417 ? 1.010 13.123 -6.232 1.00 87.62 417 PHE A N 1
ATOM 3358 C CA . PHE A 1 417 ? 0.700 12.176 -7.293 1.00 87.62 417 PHE A CA 1
ATOM 3359 C C . PHE A 1 417 ? 1.595 12.364 -8.525 1.00 87.62 417 PHE A C 1
ATOM 3361 O O . PHE A 1 417 ? 2.268 11.425 -8.950 1.00 87.62 417 PHE A O 1
ATOM 3368 N N . TYR A 1 418 ? 1.676 13.583 -9.068 1.00 87.88 418 TYR A N 1
ATOM 3369 C CA . TYR A 1 418 ? 2.517 13.869 -10.236 1.00 87.88 418 TYR A CA 1
ATOM 3370 C C . TYR A 1 418 ? 4.016 13.742 -9.924 1.00 87.88 418 TYR A C 1
ATOM 3372 O O . TYR A 1 418 ? 4.783 13.265 -10.766 1.00 87.88 418 TYR A O 1
ATOM 3380 N N . GLY A 1 419 ? 4.440 14.085 -8.703 1.00 88.94 419 GLY A N 1
ATOM 3381 C CA . GLY A 1 419 ? 5.799 13.841 -8.220 1.00 88.94 419 GLY A CA 1
ATOM 3382 C C . GLY A 1 419 ? 6.125 12.348 -8.155 1.00 88.94 419 GLY A C 1
ATOM 3383 O O . GLY A 1 419 ? 7.190 11.929 -8.614 1.00 88.94 419 GLY A O 1
ATOM 3384 N N . TRP A 1 420 ? 5.186 11.525 -7.676 1.00 92.19 420 TRP A N 1
ATOM 3385 C CA . TRP A 1 420 ? 5.329 10.069 -7.675 1.00 92.19 420 TRP A CA 1
ATOM 3386 C C . TRP A 1 420 ? 5.427 9.501 -9.097 1.00 92.19 420 TRP A C 1
ATOM 3388 O O . TRP A 1 420 ? 6.361 8.746 -9.366 1.00 92.19 420 TRP A O 1
ATOM 3398 N N . ILE A 1 421 ? 4.553 9.911 -10.028 1.00 92.06 421 ILE A N 1
ATOM 3399 C CA . ILE A 1 421 ? 4.626 9.484 -11.441 1.00 92.06 421 ILE A CA 1
ATOM 3400 C C . ILE A 1 421 ? 5.987 9.844 -12.039 1.00 92.06 421 ILE A C 1
ATOM 3402 O O . ILE A 1 421 ? 6.649 8.987 -12.622 1.00 92.06 421 ILE A O 1
ATOM 3406 N N . THR A 1 422 ? 6.428 11.091 -11.862 1.00 91.62 422 THR A N 1
ATOM 3407 C CA . THR A 1 422 ? 7.720 11.567 -12.378 1.00 91.62 422 THR A CA 1
ATOM 3408 C C . THR A 1 422 ? 8.875 10.730 -11.828 1.00 91.62 422 THR A C 1
ATOM 3410 O O . THR A 1 422 ? 9.775 10.337 -12.571 1.00 91.62 422 THR A O 1
ATOM 3413 N N . CYS A 1 423 ? 8.827 10.391 -10.537 1.00 93.69 423 CYS A N 1
ATOM 3414 C CA . CYS A 1 423 ? 9.802 9.514 -9.901 1.00 93.69 423 CYS A CA 1
ATOM 3415 C C . CYS A 1 423 ? 9.797 8.105 -10.521 1.00 93.69 423 CYS A C 1
ATOM 3417 O O . CYS A 1 423 ? 10.859 7.615 -10.905 1.00 93.69 423 CYS A O 1
ATOM 3419 N N . LYS A 1 424 ? 8.621 7.480 -10.691 1.00 93.12 424 LYS A N 1
ATOM 3420 C CA . LYS A 1 424 ? 8.487 6.137 -11.286 1.00 93.12 424 LYS A CA 1
ATOM 3421 C C . LYS A 1 424 ? 8.956 6.091 -12.742 1.00 93.12 424 LYS A C 1
ATOM 3423 O O . LYS A 1 424 ? 9.697 5.185 -13.115 1.00 93.12 424 LYS A O 1
ATOM 3428 N N . VAL A 1 425 ? 8.582 7.084 -13.550 1.00 93.44 425 VAL A N 1
ATOM 3429 C CA . VAL A 1 425 ? 9.065 7.218 -14.933 1.00 93.44 425 VAL A CA 1
ATOM 3430 C C . VAL A 1 425 ? 10.586 7.386 -14.944 1.00 93.44 425 VAL A C 1
ATOM 3432 O O . VAL A 1 425 ? 11.272 6.712 -15.706 1.00 93.44 425 VAL A O 1
ATOM 3435 N N . GLY A 1 426 ? 11.140 8.216 -14.056 1.00 93.38 426 GLY A N 1
ATOM 3436 C CA . GLY A 1 426 ? 12.587 8.380 -13.916 1.00 93.38 426 GLY A CA 1
ATOM 3437 C C . GLY A 1 426 ? 13.315 7.093 -13.507 1.00 93.38 426 GLY A C 1
ATOM 3438 O O . GLY A 1 426 ? 14.379 6.797 -14.044 1.00 93.38 426 GLY A O 1
ATOM 3439 N N . GLU A 1 427 ? 12.764 6.307 -12.579 1.00 93.31 427 GLU A N 1
ATOM 3440 C CA . GLU A 1 427 ? 13.298 4.989 -12.204 1.00 93.31 427 GLU A CA 1
ATOM 3441 C C . GLU A 1 427 ? 13.309 4.020 -13.392 1.00 93.31 427 GLU A C 1
ATOM 3443 O O . GLU A 1 427 ? 14.341 3.402 -13.656 1.00 93.31 427 GLU A O 1
ATOM 3448 N N . PHE A 1 428 ? 12.209 3.951 -14.147 1.00 94.50 428 PHE A N 1
ATOM 3449 C CA . PHE A 1 428 ? 12.118 3.142 -15.363 1.00 94.50 428 PHE A CA 1
ATOM 3450 C C . PHE A 1 428 ? 13.159 3.562 -16.411 1.00 94.50 428 PHE A C 1
ATOM 3452 O O . PHE A 1 428 ? 13.891 2.715 -16.920 1.00 94.50 428 PHE A O 1
ATOM 3459 N N . LEU A 1 429 ? 13.286 4.865 -16.693 1.00 94.19 429 LEU A N 1
ATOM 3460 C CA . LEU A 1 429 ? 14.255 5.382 -17.665 1.00 94.19 429 LEU A CA 1
ATOM 3461 C C . LEU A 1 429 ? 15.702 5.063 -17.263 1.00 94.19 429 LEU A C 1
ATOM 3463 O O . LEU A 1 429 ? 16.486 4.638 -18.109 1.00 94.19 429 LEU A O 1
ATOM 3467 N N . ARG A 1 430 ? 16.051 5.198 -15.975 1.00 93.81 430 ARG A N 1
ATOM 3468 C CA . ARG A 1 430 ? 17.386 4.824 -15.469 1.00 93.81 430 ARG A CA 1
ATOM 3469 C C . ARG A 1 430 ? 17.640 3.322 -15.572 1.00 93.81 430 ARG A C 1
ATOM 3471 O O . ARG A 1 430 ? 18.746 2.921 -15.926 1.00 93.81 430 ARG A O 1
ATOM 3478 N N . ALA A 1 431 ? 16.643 2.490 -15.265 1.00 91.25 431 ALA A N 1
ATOM 3479 C CA . ALA A 1 431 ? 16.756 1.040 -15.404 1.00 91.25 431 ALA A CA 1
ATOM 3480 C C . ALA A 1 431 ? 16.968 0.637 -16.874 1.00 91.25 431 ALA A C 1
ATOM 3482 O O . ALA A 1 431 ? 17.854 -0.164 -17.172 1.00 91.25 431 ALA A O 1
ATOM 3483 N N . LEU A 1 432 ? 16.217 1.255 -17.790 1.00 92.81 432 LEU A N 1
ATOM 3484 C CA . LEU A 1 432 ? 16.346 1.060 -19.231 1.00 92.81 432 LEU A CA 1
ATOM 3485 C C . LEU A 1 432 ? 17.734 1.487 -19.740 1.00 92.81 432 LEU A C 1
ATOM 3487 O O . LEU A 1 432 ? 18.408 0.701 -20.402 1.00 92.81 432 LEU A O 1
ATOM 3491 N N . GLU A 1 433 ? 18.201 2.690 -19.389 1.00 92.12 433 GLU A N 1
ATOM 3492 C CA . GLU A 1 433 ? 19.521 3.201 -19.791 1.00 92.12 433 GLU A CA 1
ATOM 3493 C C . GLU A 1 433 ? 20.667 2.333 -19.246 1.00 92.12 433 GLU A C 1
ATOM 3495 O O . GLU A 1 433 ? 21.605 2.002 -19.976 1.00 92.12 433 GLU A O 1
ATOM 3500 N N . LYS A 1 434 ? 20.582 1.893 -17.984 1.00 90.94 434 LYS A N 1
ATOM 3501 C CA . LYS A 1 434 ? 21.578 1.002 -17.369 1.00 90.94 434 LYS A CA 1
ATOM 3502 C C . LYS A 1 434 ? 21.676 -0.338 -18.104 1.00 90.94 434 LYS A C 1
ATOM 3504 O O . LYS A 1 434 ? 22.776 -0.826 -18.351 1.00 90.94 434 LYS A O 1
ATOM 3509 N N . MET A 1 435 ? 20.544 -0.929 -18.476 1.00 88.38 435 MET A N 1
ATOM 3510 C CA . MET A 1 435 ? 20.539 -2.212 -19.180 1.00 88.38 435 MET A CA 1
ATOM 3511 C C . MET A 1 435 ? 21.054 -2.092 -20.613 1.00 88.38 435 MET A C 1
ATOM 3513 O O . MET A 1 435 ? 21.912 -2.879 -21.013 1.00 88.38 435 MET A O 1
ATOM 3517 N N . LEU A 1 436 ? 20.596 -1.071 -21.344 1.00 88.69 436 LEU A N 1
ATOM 3518 C CA . LEU A 1 436 ? 21.013 -0.800 -22.722 1.00 88.69 436 LEU A CA 1
ATOM 3519 C C . LEU A 1 436 ? 22.492 -0.402 -22.839 1.00 88.69 436 LEU A C 1
ATOM 3521 O O . LEU A 1 436 ? 23.107 -0.626 -23.875 1.00 88.69 436 LEU A O 1
ATOM 3525 N N . SER A 1 437 ? 23.076 0.210 -21.806 1.00 86.50 437 SER A N 1
ATOM 3526 C CA . SER A 1 437 ? 24.496 0.591 -21.811 1.00 86.50 437 SER A CA 1
ATOM 3527 C C . SER A 1 437 ? 25.444 -0.565 -21.475 1.00 86.50 437 SER A C 1
ATOM 3529 O O . SER A 1 437 ? 26.604 -0.527 -21.898 1.00 86.50 437 SER A O 1
ATOM 3531 N N . SER A 1 438 ? 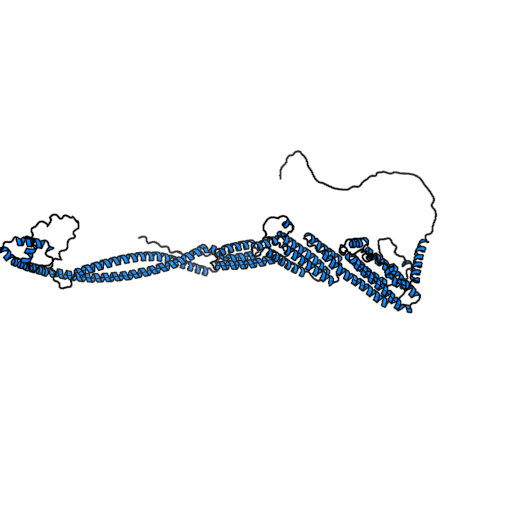24.957 -1.572 -20.738 1.00 84.56 438 SER A N 1
ATOM 3532 C CA . SER A 1 438 ? 25.742 -2.706 -20.235 1.00 84.56 438 SER A CA 1
ATOM 3533 C C . SER A 1 438 ? 25.685 -3.953 -21.122 1.00 84.56 438 SER A C 1
ATOM 3535 O O . SER A 1 438 ? 26.587 -4.781 -21.027 1.00 84.56 438 SER A O 1
ATOM 3537 N N . HIS A 1 439 ? 24.650 -4.120 -21.949 1.00 82.62 439 HIS A N 1
ATOM 3538 C CA . HIS A 1 439 ? 24.449 -5.327 -22.757 1.00 82.62 439 HIS A CA 1
ATOM 3539 C C . HIS A 1 439 ? 24.165 -4.965 -24.214 1.00 82.62 439 HIS A C 1
ATOM 3541 O O . HIS A 1 439 ? 23.422 -4.025 -24.494 1.00 82.62 439 HIS A O 1
ATOM 3547 N N . TYR A 1 440 ? 24.726 -5.738 -25.146 1.00 80.44 440 TYR A N 1
ATOM 3548 C CA . TYR A 1 440 ? 24.319 -5.679 -26.547 1.00 80.44 440 TYR A CA 1
ATOM 3549 C C . TYR A 1 440 ? 22.986 -6.413 -26.706 1.00 80.44 440 TYR A C 1
ATOM 3551 O O . TYR A 1 440 ? 22.868 -7.580 -26.334 1.00 80.44 440 TYR A O 1
ATOM 3559 N N . ILE A 1 441 ? 21.980 -5.720 -27.235 1.00 80.25 441 ILE A N 1
ATOM 3560 C CA . ILE A 1 441 ? 20.626 -6.246 -27.402 1.00 80.25 441 ILE A CA 1
ATOM 3561 C C . ILE A 1 441 ? 20.260 -6.194 -28.880 1.00 80.25 441 ILE A C 1
ATOM 3563 O O . ILE A 1 441 ? 20.295 -5.135 -29.506 1.00 80.25 441 ILE A O 1
ATOM 3567 N N . GLN A 1 442 ? 19.882 -7.349 -29.421 1.00 74.50 442 GLN A N 1
ATOM 3568 C CA . GLN A 1 442 ? 19.374 -7.470 -30.784 1.00 74.50 442 GLN A CA 1
ATOM 3569 C C . GLN A 1 442 ? 17.912 -6.986 -30.843 1.00 74.50 442 GLN A C 1
ATOM 3571 O O . GLN A 1 442 ? 17.167 -7.129 -29.874 1.00 74.50 442 GLN A O 1
ATOM 3576 N N . ARG A 1 443 ? 17.488 -6.423 -31.984 1.00 82.31 443 ARG A N 1
ATOM 3577 C CA . ARG A 1 443 ? 16.130 -5.873 -32.214 1.00 82.31 443 ARG A CA 1
ATOM 3578 C C . ARG A 1 443 ? 15.719 -4.727 -31.275 1.00 82.31 443 ARG A C 1
ATOM 3580 O O . ARG A 1 443 ? 14.683 -4.770 -30.600 1.00 82.31 443 ARG A O 1
ATOM 3587 N N . LEU A 1 444 ? 16.534 -3.672 -31.239 1.00 86.75 444 LEU A N 1
ATOM 3588 C CA . LEU A 1 444 ? 16.215 -2.431 -30.518 1.00 86.75 444 LEU A CA 1
ATOM 3589 C C . LEU A 1 444 ? 14.953 -1.732 -31.049 1.00 86.75 444 LEU A C 1
ATOM 3591 O O . LEU A 1 444 ? 14.302 -1.011 -30.300 1.00 86.75 444 LEU A O 1
ATOM 3595 N N . ASP A 1 445 ? 14.591 -1.963 -32.309 1.00 86.81 445 ASP A N 1
ATOM 3596 C CA . ASP A 1 445 ? 13.384 -1.465 -32.974 1.00 86.81 445 ASP A CA 1
ATOM 3597 C C . ASP A 1 445 ? 12.095 -1.901 -32.256 1.00 86.81 445 ASP A C 1
ATOM 3599 O O . ASP A 1 445 ? 11.214 -1.082 -31.970 1.00 86.81 445 ASP A O 1
ATOM 3603 N N . SER A 1 446 ? 12.017 -3.179 -31.875 1.00 90.94 446 SER A N 1
ATOM 3604 C CA . SER A 1 446 ? 10.880 -3.730 -31.139 1.00 90.94 446 SER A CA 1
ATOM 3605 C C . SER A 1 446 ? 10.780 -3.128 -29.736 1.00 90.94 446 SER A C 1
ATOM 3607 O O . SER A 1 446 ? 9.683 -2.781 -29.295 1.00 90.94 446 SER A O 1
ATOM 3609 N N . LEU A 1 447 ? 11.908 -2.978 -29.031 1.00 91.56 447 LEU A N 1
ATOM 3610 C CA . LEU A 1 447 ? 11.941 -2.394 -27.683 1.00 91.56 447 LEU A CA 1
ATOM 3611 C C . LEU A 1 447 ? 11.630 -0.895 -27.698 1.00 91.56 447 LEU A C 1
ATOM 3613 O O . LEU A 1 447 ? 10.921 -0.405 -26.815 1.00 91.56 447 LEU A O 1
ATOM 3617 N N . LEU A 1 448 ? 12.114 -0.166 -28.708 1.00 91.12 448 LEU A N 1
ATOM 3618 C CA . LEU A 1 448 ? 11.773 1.237 -28.919 1.00 91.12 448 LEU A CA 1
ATOM 3619 C C . LEU A 1 448 ? 10.272 1.386 -29.169 1.00 91.12 448 LEU A C 1
ATOM 3621 O O . LEU A 1 448 ? 9.637 2.217 -28.528 1.00 91.12 448 LEU A O 1
ATOM 3625 N N . SER A 1 449 ? 9.690 0.553 -30.035 1.00 91.50 449 SER A N 1
ATOM 3626 C CA . SER A 1 449 ? 8.253 0.580 -30.339 1.00 91.50 449 SER A CA 1
ATOM 3627 C C . SER A 1 449 ? 7.400 0.310 -29.096 1.00 91.50 449 SER A C 1
ATOM 3629 O O . SER A 1 449 ? 6.467 1.061 -28.810 1.00 91.50 449 SER A O 1
ATOM 3631 N N . GLN A 1 450 ? 7.760 -0.704 -28.302 1.00 93.00 450 GLN A N 1
ATOM 3632 C CA . GLN A 1 450 ? 7.090 -1.012 -27.031 1.00 93.00 450 GLN A CA 1
ATOM 3633 C C . GLN A 1 450 ? 7.224 0.133 -26.015 1.00 93.00 450 GLN A C 1
ATOM 3635 O O . GLN A 1 450 ? 6.243 0.517 -25.378 1.00 93.00 450 GLN A O 1
ATOM 3640 N N . SER A 1 451 ? 8.411 0.734 -25.900 1.00 93.50 451 SER A N 1
ATOM 3641 C CA . SER A 1 451 ? 8.654 1.868 -24.997 1.00 93.50 451 SER A CA 1
ATOM 3642 C C . SER A 1 451 ? 7.895 3.125 -25.439 1.00 93.50 451 SER A C 1
ATOM 3644 O O . SER A 1 451 ? 7.346 3.851 -24.612 1.00 93.50 451 SER A O 1
ATOM 3646 N N . MET A 1 452 ? 7.814 3.376 -26.748 1.00 92.38 452 MET A N 1
ATOM 3647 C CA . MET A 1 452 ? 7.038 4.475 -27.326 1.00 92.38 452 MET A CA 1
ATOM 3648 C C . MET A 1 452 ? 5.542 4.293 -27.089 1.00 92.38 452 MET A C 1
ATOM 3650 O O . MET A 1 452 ? 4.862 5.260 -26.744 1.00 92.38 452 MET A O 1
ATOM 3654 N N . TYR A 1 453 ? 5.037 3.064 -27.221 1.00 93.25 453 TYR A N 1
ATOM 3655 C CA . TYR A 1 453 ? 3.658 2.730 -26.878 1.00 93.25 453 TYR A CA 1
ATOM 3656 C C . TYR A 1 453 ? 3.378 2.940 -25.385 1.00 93.25 453 TYR A C 1
ATOM 3658 O O . TYR A 1 453 ? 2.355 3.525 -25.027 1.00 93.25 453 TYR A O 1
ATOM 3666 N N . PHE A 1 454 ? 4.310 2.552 -24.510 1.00 93.81 454 PHE A N 1
ATOM 3667 C CA . PHE A 1 454 ? 4.223 2.851 -23.082 1.00 93.81 454 PHE A CA 1
ATOM 3668 C C . PHE A 1 454 ? 4.138 4.371 -22.835 1.00 93.81 454 PHE A C 1
ATOM 3670 O O . PHE A 1 454 ? 3.173 4.828 -22.220 1.00 93.81 454 PHE A O 1
ATOM 3677 N N . GLY A 1 455 ? 5.044 5.174 -23.399 1.00 93.12 455 GLY A N 1
ATOM 3678 C CA . GLY A 1 455 ? 4.983 6.638 -23.282 1.00 93.12 455 GLY A CA 1
ATOM 3679 C C . GLY A 1 455 ? 3.685 7.247 -23.831 1.00 93.12 455 GLY A C 1
ATOM 3680 O O . GLY A 1 455 ? 3.090 8.116 -23.197 1.00 93.12 455 GLY A O 1
ATOM 3681 N N . LEU A 1 456 ? 3.182 6.737 -24.961 1.00 91.19 456 LEU A N 1
ATOM 3682 C CA . LEU A 1 456 ? 1.906 7.158 -25.544 1.00 91.19 456 LEU A CA 1
ATOM 3683 C C . LEU A 1 456 ? 0.716 6.824 -24.634 1.00 91.19 456 LEU A C 1
ATOM 3685 O O . LEU A 1 456 ? -0.184 7.642 -24.477 1.00 91.19 456 LEU A O 1
ATOM 3689 N N . SER A 1 457 ? 0.701 5.650 -24.001 1.00 90.12 457 SER A N 1
ATOM 3690 C CA . SER A 1 457 ? -0.385 5.285 -23.081 1.00 90.12 457 SER A CA 1
ATOM 3691 C C . SER A 1 457 ? -0.489 6.241 -21.883 1.00 90.12 457 SER A C 1
ATOM 3693 O O . SER A 1 457 ? -1.583 6.471 -21.368 1.00 90.12 457 SER A O 1
ATOM 3695 N N . PHE A 1 458 ? 0.625 6.877 -21.503 1.00 90.06 458 PHE A N 1
ATOM 3696 C CA . PHE A 1 458 ? 0.705 7.845 -20.407 1.00 90.06 458 PHE A CA 1
ATOM 3697 C C . PHE A 1 458 ? 0.484 9.295 -20.862 1.00 90.06 458 PHE A C 1
ATOM 3699 O O . PHE A 1 458 ? 0.233 10.165 -20.023 1.00 90.06 458 PHE A O 1
ATOM 3706 N N . SER A 1 459 ? 0.464 9.573 -22.172 1.00 86.88 459 SER A N 1
ATOM 3707 C CA . SER A 1 459 ? 0.159 10.915 -22.688 1.00 86.88 459 SER A CA 1
ATOM 3708 C C . SER A 1 459 ? -1.267 11.350 -22.334 1.00 86.88 459 SER A C 1
ATOM 3710 O O . SER A 1 459 ? -1.488 12.508 -21.996 1.00 86.88 459 SER A O 1
ATOM 3712 N N . ARG A 1 460 ? -2.218 10.403 -22.297 1.00 80.94 460 ARG A N 1
ATOM 3713 C CA . ARG A 1 460 ? -3.610 10.632 -21.860 1.00 80.94 460 ARG A CA 1
ATOM 3714 C C . ARG A 1 460 ? -3.719 11.070 -20.397 1.00 80.94 460 ARG A C 1
ATOM 3716 O O . ARG A 1 460 ? -4.687 11.710 -20.011 1.00 80.94 460 ARG A O 1
ATOM 3723 N N . ILE A 1 461 ? -2.732 10.702 -19.584 1.00 79.38 461 ILE A N 1
ATOM 3724 C CA . ILE A 1 461 ? -2.651 11.025 -18.155 1.00 79.38 461 ILE A CA 1
ATOM 3725 C C . ILE A 1 461 ? -1.903 12.358 -17.945 1.00 79.38 461 ILE A C 1
ATOM 3727 O O . ILE A 1 461 ? -1.988 12.936 -16.863 1.00 79.38 461 ILE A O 1
ATOM 3731 N N . GLY A 1 462 ? -1.225 12.875 -18.978 1.00 80.50 462 GLY A N 1
ATOM 3732 C CA . GLY A 1 462 ? -0.390 14.077 -18.916 1.00 80.50 462 GLY A CA 1
ATOM 3733 C C . GLY A 1 462 ? 1.085 13.802 -18.601 1.00 80.50 462 GLY A C 1
ATOM 3734 O O . GLY A 1 462 ? 1.804 14.722 -18.229 1.00 80.50 462 GLY A O 1
ATOM 3735 N N . ALA A 1 463 ? 1.550 12.554 -18.736 1.00 84.94 463 ALA A N 1
ATOM 3736 C CA . ALA A 1 463 ? 2.919 12.137 -18.420 1.00 84.94 463 ALA A CA 1
ATOM 3737 C C . ALA A 1 463 ? 3.635 11.547 -19.651 1.00 84.94 463 ALA A C 1
ATOM 3739 O O . ALA A 1 463 ? 4.037 10.385 -19.654 1.00 84.94 463 ALA A O 1
ATOM 3740 N N . ASP A 1 464 ? 3.775 12.333 -20.721 1.00 89.56 464 ASP A N 1
ATOM 3741 C CA . ASP A 1 464 ? 4.474 11.895 -21.935 1.00 89.56 464 ASP A CA 1
ATOM 3742 C C . ASP A 1 464 ? 6.001 12.005 -21.787 1.00 89.56 464 ASP A C 1
ATOM 3744 O O . ASP A 1 464 ? 6.561 13.098 -21.715 1.00 89.56 464 ASP A O 1
ATOM 3748 N N . PHE A 1 465 ? 6.683 10.859 -21.772 1.00 92.69 465 PHE A N 1
ATOM 3749 C CA . PHE A 1 465 ? 8.142 10.763 -21.652 1.00 92.69 465 PHE A CA 1
ATOM 3750 C C . PHE A 1 465 ? 8.834 10.255 -22.927 1.00 92.69 465 PHE A C 1
ATOM 3752 O O . PHE A 1 465 ? 10.037 9.974 -22.913 1.00 92.69 465 PHE A O 1
ATOM 3759 N N . ARG A 1 466 ? 8.119 10.171 -24.060 1.00 91.44 466 ARG A N 1
ATOM 3760 C CA . ARG A 1 466 ? 8.687 9.733 -25.351 1.00 91.44 466 ARG A CA 1
ATOM 3761 C C . ARG A 1 466 ? 9.933 10.516 -25.790 1.00 91.44 466 ARG A C 1
ATOM 3763 O O . ARG A 1 466 ? 10.878 9.869 -26.244 1.00 91.44 466 ARG A O 1
ATOM 3770 N N . PRO A 1 467 ? 10.028 11.851 -25.608 1.00 89.12 467 PRO A N 1
ATOM 3771 C CA . PRO A 1 467 ? 11.244 12.592 -25.956 1.00 89.12 467 PRO A CA 1
ATOM 3772 C C . PRO A 1 467 ? 12.491 12.108 -25.201 1.00 89.12 467 PRO A C 1
ATOM 3774 O O . PRO A 1 467 ? 13.592 12.102 -25.750 1.00 89.12 467 PRO A O 1
ATOM 3777 N N . MET A 1 468 ? 12.327 11.652 -23.955 1.00 90.25 468 MET A N 1
ATOM 3778 C CA . MET A 1 468 ? 13.432 11.134 -23.144 1.00 90.25 468 MET A CA 1
ATOM 3779 C C . MET A 1 468 ? 13.901 9.760 -23.638 1.00 90.25 468 MET A C 1
ATOM 3781 O O . MET A 1 468 ? 15.100 9.487 -23.627 1.00 90.25 468 MET A O 1
ATOM 3785 N N . LEU A 1 469 ? 12.980 8.923 -24.132 1.00 91.19 469 LEU A N 1
ATOM 3786 C CA . LEU A 1 469 ? 13.309 7.621 -24.723 1.00 91.19 469 LEU A CA 1
ATOM 3787 C C . LEU A 1 469 ? 14.191 7.771 -25.963 1.00 91.19 469 LEU A C 1
ATOM 3789 O O . LEU A 1 469 ? 15.187 7.060 -26.085 1.00 91.19 469 LEU A O 1
ATOM 3793 N N . VAL A 1 470 ? 13.870 8.719 -26.854 1.00 88.31 470 VAL A N 1
ATOM 3794 C CA . VAL A 1 470 ? 14.646 8.952 -28.087 1.00 88.31 470 VAL A CA 1
ATOM 3795 C C . VAL A 1 470 ? 16.121 9.187 -27.770 1.00 88.31 470 VAL A C 1
ATOM 3797 O O . VAL A 1 470 ? 16.983 8.621 -28.437 1.00 88.31 470 VAL A O 1
ATOM 3800 N N . ASN A 1 471 ? 16.422 9.962 -26.726 1.00 87.31 471 ASN A N 1
ATOM 3801 C CA . ASN A 1 471 ? 17.799 10.253 -26.329 1.00 87.31 471 ASN A CA 1
ATOM 3802 C C . ASN A 1 471 ? 18.551 9.008 -25.833 1.00 87.31 471 ASN A C 1
ATOM 3804 O O . ASN A 1 471 ? 19.724 8.837 -26.167 1.00 87.31 471 ASN A O 1
ATOM 3808 N N . ILE A 1 472 ? 17.891 8.130 -25.071 1.00 90.25 472 ILE A N 1
ATOM 3809 C CA . ILE A 1 472 ? 18.496 6.887 -24.567 1.00 90.25 472 ILE A CA 1
ATOM 3810 C C . ILE A 1 472 ? 18.817 5.954 -25.740 1.00 90.25 472 ILE A C 1
ATOM 3812 O O . ILE A 1 472 ? 19.961 5.531 -25.904 1.00 90.25 472 ILE A O 1
ATOM 3816 N N . PHE A 1 473 ? 17.833 5.695 -26.607 1.00 90.06 473 PHE A N 1
ATOM 3817 C CA . PHE A 1 473 ? 18.012 4.809 -27.758 1.00 90.06 473 PHE A CA 1
ATOM 3818 C C . PHE A 1 473 ? 18.993 5.378 -28.790 1.00 90.06 473 PHE A C 1
ATOM 3820 O O . PHE A 1 473 ? 19.792 4.617 -29.331 1.00 90.06 473 PHE A O 1
ATOM 3827 N N . HIS A 1 474 ? 19.008 6.698 -29.014 1.00 89.19 474 HIS A N 1
ATOM 3828 C CA . HIS A 1 474 ? 20.017 7.356 -29.850 1.00 89.19 474 HIS A CA 1
ATOM 3829 C C . HIS A 1 474 ? 21.427 7.057 -29.339 1.00 89.19 474 HIS A C 1
ATOM 3831 O O . HIS A 1 474 ? 22.281 6.644 -30.118 1.00 89.19 474 HIS A O 1
ATOM 3837 N N . ARG A 1 475 ? 21.691 7.264 -28.040 1.00 89.31 475 ARG A N 1
ATOM 3838 C CA . ARG A 1 475 ? 23.028 7.065 -27.456 1.00 89.31 475 ARG A CA 1
ATOM 3839 C C . ARG A 1 475 ? 23.488 5.618 -27.579 1.00 89.31 475 ARG A C 1
ATOM 3841 O O . ARG A 1 475 ? 24.624 5.379 -27.986 1.00 89.31 475 ARG A O 1
ATOM 3848 N N . THR A 1 476 ? 22.614 4.666 -27.258 1.00 89.19 476 THR A N 1
ATOM 3849 C CA . THR A 1 476 ? 22.924 3.237 -27.367 1.00 89.19 476 THR A CA 1
ATOM 3850 C C . THR A 1 476 ? 23.187 2.840 -28.813 1.00 89.19 476 THR A C 1
ATOM 3852 O O . THR A 1 476 ? 24.220 2.241 -29.098 1.00 89.19 476 THR A O 1
ATOM 3855 N N . LEU A 1 477 ? 22.300 3.222 -29.736 1.00 88.81 477 LEU A N 1
ATOM 3856 C CA . LEU A 1 477 ? 22.431 2.868 -31.144 1.00 88.81 477 LEU A CA 1
ATOM 3857 C C . LEU A 1 477 ? 23.683 3.510 -31.758 1.00 88.81 477 LEU A C 1
ATOM 3859 O O . LEU A 1 477 ? 24.479 2.813 -32.374 1.00 88.81 477 LEU A O 1
ATOM 3863 N N . PHE A 1 478 ? 23.940 4.797 -31.508 1.00 89.50 478 PHE A N 1
ATOM 3864 C CA . PHE A 1 478 ? 25.148 5.465 -31.997 1.00 89.50 478 PHE A CA 1
ATOM 3865 C C . PHE A 1 478 ? 26.439 4.817 -31.479 1.00 89.50 478 PHE A C 1
ATOM 3867 O O . PHE A 1 478 ? 27.381 4.636 -32.252 1.00 89.50 478 PHE A O 1
ATOM 3874 N N . LYS A 1 479 ? 26.486 4.439 -30.193 1.00 89.50 479 LYS A N 1
ATOM 3875 C CA . LYS A 1 479 ? 27.640 3.750 -29.593 1.00 89.50 479 LYS A CA 1
ATOM 3876 C C . LYS A 1 479 ? 27.904 2.409 -30.283 1.00 89.50 479 LYS A C 1
ATOM 3878 O O . LYS A 1 479 ? 29.046 2.135 -30.642 1.00 89.50 479 LYS A O 1
ATOM 3883 N N . THR A 1 480 ? 26.860 1.608 -30.492 1.00 88.00 480 THR A N 1
ATOM 3884 C CA . THR A 1 480 ? 26.948 0.306 -31.170 1.00 88.00 480 THR A CA 1
ATOM 3885 C C . THR A 1 480 ? 27.413 0.460 -32.616 1.00 88.00 480 THR A C 1
ATOM 3887 O O . THR A 1 480 ? 28.404 -0.149 -33.009 1.00 88.00 480 THR A O 1
ATOM 3890 N N . LEU A 1 481 ? 26.768 1.343 -33.385 1.00 89.44 481 LEU A N 1
ATOM 3891 C CA . LEU A 1 481 ? 27.098 1.583 -34.793 1.00 89.44 481 LEU A CA 1
ATOM 3892 C C . LEU A 1 481 ? 28.523 2.115 -34.968 1.00 89.44 481 LEU A C 1
ATOM 3894 O O . LEU A 1 481 ? 29.253 1.650 -35.836 1.00 89.44 481 LEU A O 1
ATOM 3898 N N . SER A 1 482 ? 28.943 3.059 -34.122 1.00 91.06 482 SER A N 1
ATOM 3899 C CA . SER A 1 482 ? 30.317 3.577 -34.141 1.00 91.06 482 SER A CA 1
ATOM 3900 C C . SER A 1 482 ? 31.327 2.480 -33.800 1.00 91.06 482 SER A C 1
ATOM 3902 O O . SER A 1 482 ? 32.397 2.425 -34.397 1.00 91.06 482 SER A O 1
ATOM 3904 N N . GLY A 1 483 ? 30.980 1.576 -32.876 1.00 90.12 483 GLY A N 1
ATOM 3905 C CA . GLY A 1 483 ? 31.771 0.385 -32.572 1.00 90.12 483 GLY A CA 1
ATOM 3906 C C . GLY A 1 483 ? 31.932 -0.537 -33.782 1.00 90.12 483 GLY A C 1
ATOM 3907 O O . GLY A 1 483 ? 33.055 -0.921 -34.098 1.00 90.12 483 GLY A O 1
ATOM 3908 N N . HIS A 1 484 ? 30.842 -0.833 -34.498 1.00 89.44 484 HIS A N 1
ATOM 3909 C CA . HIS A 1 484 ? 30.873 -1.656 -35.712 1.00 89.44 484 HIS A CA 1
ATOM 3910 C C . HIS A 1 484 ? 31.700 -1.009 -36.834 1.00 89.44 484 HIS A C 1
ATOM 3912 O O . HIS A 1 484 ? 32.539 -1.679 -37.434 1.00 89.44 484 HIS A O 1
ATOM 3918 N N . ILE A 1 485 ? 31.546 0.300 -37.062 1.00 92.25 485 ILE A N 1
ATOM 3919 C CA . ILE A 1 485 ? 32.334 1.053 -38.052 1.00 92.25 485 ILE A CA 1
ATOM 3920 C C . ILE A 1 485 ? 33.828 1.041 -37.697 1.00 92.25 485 ILE A C 1
ATOM 3922 O O . ILE A 1 485 ? 34.667 0.761 -38.552 1.00 92.25 485 ILE A O 1
ATOM 3926 N N . ASN A 1 486 ? 34.174 1.298 -36.433 1.00 92.94 486 ASN A N 1
ATOM 3927 C CA . ASN A 1 486 ? 35.566 1.296 -35.980 1.00 92.94 486 ASN A CA 1
ATOM 3928 C C . ASN A 1 486 ? 36.191 -0.102 -36.056 1.00 92.94 486 ASN A C 1
ATOM 3930 O O . ASN A 1 486 ? 37.354 -0.230 -36.436 1.00 92.94 486 ASN A O 1
ATOM 3934 N N . SER A 1 487 ? 35.422 -1.147 -35.731 1.00 92.44 487 SER A N 1
ATOM 3935 C CA . SER A 1 487 ? 35.853 -2.536 -35.902 1.00 92.44 487 SER A CA 1
ATOM 3936 C C . SER A 1 487 ? 36.108 -2.853 -37.372 1.00 92.44 487 SER A C 1
ATOM 3938 O O . SER A 1 487 ? 37.107 -3.494 -37.671 1.00 92.44 487 SER A O 1
ATOM 3940 N N . ALA A 1 488 ? 35.267 -2.362 -38.288 1.00 92.62 488 ALA A N 1
ATOM 3941 C CA . ALA A 1 488 ? 35.467 -2.569 -39.719 1.00 92.62 488 ALA A CA 1
ATOM 3942 C C . ALA A 1 488 ? 36.717 -1.870 -40.254 1.00 92.62 488 ALA A C 1
ATOM 3944 O O . ALA A 1 488 ? 37.496 -2.462 -41.002 1.00 92.62 488 ALA A O 1
ATOM 3945 N N . SER A 1 489 ? 36.954 -0.635 -39.814 1.00 91.62 489 SER A N 1
ATOM 3946 C CA . SER A 1 489 ? 38.197 0.090 -40.079 1.00 91.62 489 SER A CA 1
ATOM 3947 C C . SER A 1 489 ? 39.435 -0.646 -39.540 1.00 91.62 489 SER A C 1
ATOM 3949 O O . SER A 1 489 ? 40.447 -0.741 -40.235 1.00 91.62 489 SER A O 1
ATOM 3951 N N . ALA A 1 490 ? 39.368 -1.205 -38.326 1.00 92.06 490 ALA A N 1
ATOM 3952 C CA . ALA A 1 490 ? 40.470 -1.963 -37.730 1.00 92.06 490 ALA A CA 1
ATOM 3953 C C . ALA A 1 490 ? 40.736 -3.289 -38.466 1.00 92.06 490 ALA A C 1
ATOM 3955 O O . ALA A 1 490 ? 41.880 -3.560 -38.829 1.00 92.06 490 ALA A O 1
ATOM 3956 N N . ASP A 1 491 ? 39.684 -4.058 -38.760 1.00 90.00 491 ASP A N 1
ATOM 3957 C CA . ASP A 1 491 ? 39.751 -5.303 -39.533 1.00 90.00 491 ASP A CA 1
ATOM 3958 C C . ASP A 1 491 ? 40.359 -5.070 -40.920 1.00 90.00 491 ASP A C 1
ATOM 3960 O O . ASP A 1 491 ? 41.161 -5.881 -41.389 1.00 90.00 491 ASP A O 1
ATOM 3964 N N . LEU A 1 492 ? 40.002 -3.964 -41.581 1.00 89.88 492 LEU A N 1
ATOM 3965 C CA . LEU A 1 492 ? 40.600 -3.569 -42.853 1.00 89.88 492 LEU A CA 1
ATOM 3966 C C . LEU A 1 492 ? 42.092 -3.271 -42.684 1.00 89.88 492 LEU A C 1
ATOM 3968 O O . LEU A 1 492 ? 42.903 -3.795 -43.447 1.00 89.88 492 LEU A O 1
ATOM 3972 N N . ARG A 1 493 ? 42.464 -2.467 -41.681 1.00 89.19 493 ARG A N 1
ATOM 3973 C CA . ARG A 1 493 ? 43.865 -2.128 -41.399 1.00 89.19 493 ARG A CA 1
ATOM 3974 C C . ARG A 1 493 ? 44.709 -3.373 -41.148 1.00 89.19 493 ARG A C 1
ATOM 3976 O O . ARG A 1 493 ? 45.821 -3.463 -41.662 1.00 89.19 493 ARG A O 1
ATOM 3983 N N . ASP A 1 494 ? 44.186 -4.337 -40.401 1.00 88.31 494 ASP A N 1
ATOM 3984 C CA . ASP A 1 494 ? 44.875 -5.597 -40.126 1.00 88.31 494 ASP A CA 1
ATOM 3985 C C . ASP A 1 494 ? 44.902 -6.528 -41.342 1.00 88.31 494 ASP A C 1
ATOM 3987 O O . ASP A 1 494 ? 45.938 -7.131 -41.626 1.00 88.31 494 ASP A O 1
ATOM 3991 N N . SER A 1 495 ? 43.817 -6.585 -42.120 1.00 86.62 495 SER A N 1
ATOM 3992 C CA . SER A 1 495 ? 43.775 -7.346 -43.376 1.00 86.62 495 SER A CA 1
ATOM 3993 C C . SER A 1 495 ? 44.804 -6.820 -44.378 1.00 86.62 495 SER A C 1
ATOM 3995 O O . SER A 1 495 ? 45.488 -7.615 -45.014 1.00 86.62 495 SER A O 1
ATOM 3997 N N . MET A 1 496 ? 44.966 -5.497 -44.472 1.00 84.81 496 MET A N 1
ATOM 3998 C CA . MET A 1 496 ? 45.927 -4.848 -45.369 1.00 84.81 496 MET A CA 1
ATOM 3999 C C . MET A 1 496 ? 47.392 -5.067 -44.959 1.00 84.81 496 MET A C 1
ATOM 4001 O O . MET A 1 496 ? 48.258 -5.024 -45.824 1.00 84.81 496 MET A O 1
ATOM 4005 N N . LYS A 1 497 ? 47.703 -5.347 -43.681 1.00 84.00 497 LYS A N 1
ATOM 4006 C CA . LYS A 1 497 ? 49.085 -5.652 -43.243 1.00 84.00 497 LYS A CA 1
ATOM 4007 C C . LYS A 1 497 ? 49.624 -6.961 -43.823 1.00 84.00 497 LYS A C 1
ATOM 4009 O O . LYS A 1 497 ? 50.818 -7.060 -44.062 1.00 84.00 497 LYS A O 1
ATOM 4014 N N . ASN A 1 498 ? 48.750 -7.948 -44.015 1.00 79.00 498 ASN A N 1
ATOM 4015 C CA . ASN A 1 498 ? 49.110 -9.287 -44.496 1.00 79.00 498 ASN A CA 1
ATOM 4016 C C . ASN A 1 498 ? 48.647 -9.530 -45.943 1.00 79.00 498 ASN A C 1
ATOM 4018 O O . ASN A 1 498 ? 48.660 -10.666 -46.416 1.00 79.00 498 ASN A O 1
ATOM 4022 N N . TYR A 1 499 ? 48.161 -8.489 -46.622 1.00 80.69 499 TYR A N 1
ATOM 4023 C CA . TYR A 1 499 ? 47.579 -8.607 -47.949 1.00 80.69 499 TYR A CA 1
ATOM 4024 C C . TYR A 1 499 ? 48.663 -8.666 -49.024 1.00 80.69 499 TYR A C 1
ATOM 4026 O O . TYR A 1 499 ? 49.577 -7.848 -49.036 1.00 80.69 499 TYR A O 1
ATOM 4034 N N . ILE A 1 500 ? 48.519 -9.606 -49.958 1.00 75.56 500 ILE A N 1
ATOM 4035 C CA . ILE A 1 500 ? 49.382 -9.725 -51.133 1.00 75.56 500 ILE A CA 1
ATOM 4036 C C . ILE A 1 500 ? 48.521 -9.458 -52.367 1.00 75.56 500 ILE A C 1
ATOM 4038 O O . ILE A 1 500 ? 47.487 -10.108 -52.554 1.00 75.56 500 ILE A O 1
ATOM 4042 N N . LEU A 1 501 ? 48.958 -8.522 -53.214 1.00 73.75 501 LEU A N 1
ATOM 4043 C CA . LEU A 1 501 ? 48.359 -8.215 -54.518 1.00 73.75 501 LEU A CA 1
ATOM 4044 C C . LEU A 1 501 ? 48.507 -9.417 -55.462 1.00 73.75 501 LEU A C 1
ATOM 4046 O O . LEU A 1 501 ? 49.417 -9.495 -56.276 1.00 73.75 501 LEU A O 1
ATOM 4050 N N . THR A 1 502 ? 47.602 -10.384 -55.346 1.00 64.81 502 THR A N 1
ATOM 4051 C CA . THR A 1 502 ? 47.555 -11.572 -56.205 1.00 64.81 502 THR A CA 1
ATOM 4052 C C . THR A 1 502 ? 46.289 -11.560 -57.051 1.00 64.81 502 THR A C 1
ATOM 4054 O O . THR A 1 502 ? 45.231 -11.125 -56.598 1.00 64.81 502 THR A O 1
ATOM 4057 N N . LEU A 1 503 ? 46.385 -12.035 -58.298 1.00 57.28 503 LEU A N 1
ATOM 4058 C CA . LEU A 1 503 ? 45.195 -12.292 -59.109 1.00 57.28 503 LEU A CA 1
ATOM 4059 C C . LEU A 1 503 ? 44.347 -13.385 -58.433 1.00 57.28 503 LEU A C 1
ATOM 4061 O O . LEU A 1 503 ? 44.895 -14.436 -58.086 1.00 57.28 503 LEU A O 1
ATOM 4065 N N . PRO A 1 504 ? 43.022 -13.207 -58.292 1.00 53.03 504 PRO A N 1
ATOM 4066 C CA . PRO A 1 504 ? 42.157 -14.278 -57.823 1.00 53.03 504 PRO A CA 1
ATOM 4067 C C . PRO A 1 504 ? 42.244 -15.484 -58.768 1.00 53.03 504 PRO A C 1
ATOM 4069 O O . PRO A 1 504 ? 42.047 -15.359 -59.975 1.00 53.03 504 PRO A O 1
ATOM 4072 N N . TYR A 1 505 ? 42.462 -16.677 -58.213 1.00 46.09 505 TYR A N 1
ATOM 4073 C CA . TYR A 1 505 ? 42.489 -17.963 -58.931 1.00 46.09 505 TYR A CA 1
ATOM 4074 C C . TYR A 1 505 ? 41.127 -18.356 -59.565 1.00 46.09 505 TYR A C 1
ATOM 4076 O O . TYR A 1 505 ? 41.004 -19.406 -60.187 1.00 46.09 505 TYR A O 1
ATOM 4084 N N . GLN A 1 506 ? 40.088 -17.521 -59.460 1.00 47.25 506 GLN A N 1
ATOM 4085 C CA . GLN A 1 506 ? 38.759 -17.760 -60.036 1.00 47.25 506 GLN A CA 1
ATOM 4086 C C . GLN A 1 506 ? 38.471 -16.859 -61.248 1.00 47.25 506 GLN A C 1
ATOM 4088 O O . GLN A 1 506 ? 37.449 -16.189 -61.312 1.00 47.25 506 GLN A O 1
ATOM 4093 N N . ALA A 1 507 ? 39.345 -16.875 -62.255 1.00 44.38 507 ALA A N 1
ATOM 4094 C CA . ALA A 1 507 ? 39.033 -16.356 -63.588 1.00 44.38 507 ALA A CA 1
ATOM 4095 C C . ALA A 1 507 ? 38.489 -17.487 -64.482 1.00 44.38 507 ALA A C 1
ATOM 4097 O O . ALA A 1 507 ? 39.144 -17.926 -65.421 1.00 44.38 507 ALA A O 1
ATOM 4098 N N . SER A 1 508 ? 37.298 -18.004 -64.167 1.00 42.69 508 SER A N 1
ATOM 4099 C CA . SER A 1 508 ? 36.509 -18.814 -65.120 1.00 42.69 508 SER A CA 1
ATOM 4100 C C . SER A 1 508 ? 35.339 -18.033 -65.730 1.00 42.69 508 SER A C 1
ATOM 4102 O O . SER A 1 508 ? 34.627 -18.559 -66.581 1.00 42.69 508 SER A O 1
ATOM 4104 N N . GLN A 1 509 ? 35.185 -16.754 -65.375 1.00 42.03 509 GLN A N 1
ATOM 4105 C CA . GLN A 1 509 ? 34.344 -15.811 -66.108 1.00 42.03 509 GLN A CA 1
ATOM 4106 C C . GLN A 1 509 ? 35.207 -14.708 -66.732 1.00 42.03 509 GLN A C 1
ATOM 4108 O O . GLN A 1 509 ? 36.175 -14.267 -66.105 1.00 42.03 509 GLN A O 1
ATOM 4113 N N . PRO A 1 510 ? 34.906 -14.281 -67.973 1.00 36.53 510 PRO A N 1
ATOM 4114 C CA . PRO A 1 510 ? 35.701 -13.276 -68.663 1.00 36.53 510 PRO A CA 1
ATOM 4115 C C . PRO A 1 510 ? 35.696 -11.946 -67.886 1.00 36.53 510 PRO A C 1
ATOM 4117 O O . PRO A 1 510 ? 34.666 -11.587 -67.311 1.00 36.53 510 PRO A O 1
ATOM 4120 N N . PRO A 1 511 ? 36.798 -11.167 -67.918 1.00 44.03 511 PRO A N 1
ATOM 4121 C CA . PRO A 1 511 ? 36.929 -9.900 -67.190 1.00 44.03 511 PRO A CA 1
ATOM 4122 C C . PRO A 1 511 ? 35.770 -8.925 -67.446 1.00 44.03 511 PRO A C 1
ATOM 4124 O O . PRO A 1 511 ? 35.358 -8.203 -66.548 1.00 44.03 511 PRO A O 1
ATOM 4127 N N . ALA A 1 512 ? 35.180 -8.956 -68.645 1.00 39.56 512 ALA A N 1
ATOM 4128 C CA . ALA A 1 512 ? 34.054 -8.109 -69.038 1.00 39.56 512 ALA A CA 1
ATOM 4129 C C . ALA A 1 512 ? 32.764 -8.324 -68.215 1.00 39.56 512 ALA A C 1
ATOM 4131 O O . ALA A 1 512 ? 31.945 -7.412 -68.144 1.00 39.56 512 ALA A O 1
ATOM 4132 N N . ALA A 1 513 ? 32.579 -9.486 -67.574 1.00 37.72 513 ALA A N 1
ATOM 4133 C CA . ALA A 1 513 ? 31.400 -9.765 -66.746 1.00 37.72 513 ALA A CA 1
ATOM 4134 C C . ALA A 1 513 ? 31.448 -9.060 -65.375 1.00 37.72 513 ALA A C 1
ATOM 4136 O O . ALA A 1 513 ? 30.407 -8.750 -64.805 1.00 37.72 513 ALA A O 1
ATOM 4137 N N . TYR A 1 514 ? 32.650 -8.751 -64.873 1.00 40.88 514 TYR A N 1
ATOM 4138 C CA . TYR A 1 514 ? 32.858 -8.029 -63.611 1.00 40.88 514 TYR A CA 1
ATOM 4139 C C . TYR A 1 514 ? 32.816 -6.501 -63.773 1.00 40.88 514 TYR A C 1
ATOM 4141 O O . TYR A 1 514 ? 32.796 -5.787 -62.779 1.00 40.88 514 TYR A O 1
ATOM 4149 N N . PHE A 1 515 ? 32.804 -5.993 -65.010 1.00 40.69 515 PHE A N 1
ATOM 4150 C CA . PHE A 1 515 ? 32.927 -4.568 -65.345 1.00 40.69 515 PHE A CA 1
ATOM 4151 C C . PHE A 1 515 ? 31.672 -3.976 -66.001 1.00 40.69 515 PHE A C 1
ATOM 4153 O O . PHE A 1 515 ? 31.754 -3.000 -66.748 1.00 40.69 515 PHE A O 1
ATOM 4160 N N . GLN A 1 516 ? 30.491 -4.526 -65.719 1.00 38.41 516 GLN A N 1
ATOM 4161 C CA . GLN A 1 516 ? 29.258 -3.793 -65.990 1.00 38.41 516 GLN A CA 1
ATOM 4162 C C . GLN A 1 516 ? 28.961 -2.880 -64.794 1.00 38.41 516 GLN A C 1
ATOM 4164 O O . GLN A 1 516 ? 28.688 -3.393 -63.708 1.00 38.41 516 GLN A O 1
ATOM 4169 N N . PRO A 1 517 ? 28.998 -1.540 -64.938 1.00 37.06 517 PRO A N 1
ATOM 4170 C CA . PRO A 1 517 ? 28.398 -0.683 -63.929 1.00 37.06 517 PRO A CA 1
ATOM 4171 C C . PRO A 1 517 ? 26.918 -1.061 -63.872 1.00 37.06 517 PRO A C 1
ATOM 4173 O O . PRO A 1 517 ? 26.225 -0.927 -64.880 1.00 37.06 517 PRO A O 1
ATOM 4176 N N . SER A 1 518 ? 26.435 -1.558 -62.729 1.00 38.28 518 SER A N 1
ATOM 4177 C CA . SER A 1 518 ? 25.008 -1.797 -62.501 1.00 38.28 518 SER A CA 1
ATOM 4178 C C . SER A 1 518 ? 24.259 -0.462 -62.599 1.00 38.28 518 SER A C 1
ATOM 4180 O O . SER A 1 518 ? 23.992 0.203 -61.603 1.00 38.28 518 SER A O 1
ATOM 4182 N N . ARG A 1 519 ? 23.934 -0.045 -63.824 1.00 40.34 519 ARG A N 1
ATOM 4183 C CA . ARG A 1 519 ? 22.987 1.024 -64.154 1.00 40.34 519 ARG A CA 1
ATOM 4184 C C . ARG A 1 519 ? 21.584 0.444 -64.332 1.00 40.34 519 ARG A C 1
ATOM 4186 O O . ARG A 1 519 ? 20.820 0.914 -65.169 1.00 40.34 519 ARG A O 1
ATOM 4193 N N . ASP A 1 520 ? 21.230 -0.553 -63.527 1.00 34.56 520 ASP A N 1
ATOM 4194 C CA . ASP A 1 520 ? 19.860 -1.039 -63.475 1.00 34.56 520 ASP A CA 1
ATOM 4195 C C . ASP A 1 520 ? 19.022 -0.065 -62.646 1.00 34.56 520 ASP A C 1
ATOM 4197 O O . ASP A 1 520 ? 19.099 0.004 -61.420 1.00 34.56 520 ASP A O 1
ATOM 4201 N N . SER A 1 521 ? 18.249 0.741 -63.370 1.00 37.81 521 SER A N 1
ATOM 4202 C CA . SER A 1 521 ? 16.952 1.306 -62.989 1.00 37.81 521 SER A CA 1
ATOM 4203 C C . SER A 1 521 ? 16.539 1.150 -61.510 1.00 37.81 521 SER A C 1
ATOM 4205 O O . SER A 1 521 ? 15.765 0.279 -61.125 1.00 37.81 521 SER A O 1
ATOM 4207 N N . GLY A 1 522 ? 16.991 2.090 -60.684 1.00 43.56 522 GLY A N 1
ATOM 4208 C CA . GLY A 1 522 ? 16.149 2.830 -59.741 1.00 43.56 522 GLY A CA 1
ATOM 4209 C C . GLY A 1 522 ? 15.565 2.156 -58.493 1.00 43.56 522 GLY A C 1
ATOM 4210 O O . GLY A 1 522 ? 14.985 2.900 -57.707 1.00 43.56 522 GLY A O 1
ATOM 4211 N N . LYS A 1 523 ? 15.658 0.838 -58.244 1.00 44.44 523 LYS A N 1
ATOM 4212 C CA . LYS A 1 523 ? 15.001 0.255 -57.039 1.00 44.44 523 LYS A CA 1
ATOM 4213 C C . LYS A 1 523 ? 15.745 -0.825 -56.246 1.00 44.44 523 LYS A C 1
ATOM 4215 O O . LYS A 1 523 ? 15.326 -1.104 -55.125 1.00 44.44 523 LYS A O 1
ATOM 4220 N N . THR A 1 524 ? 16.855 -1.381 -56.724 1.00 47.91 524 THR A N 1
ATOM 4221 C CA . THR A 1 524 ? 17.615 -2.396 -55.965 1.00 47.91 524 THR A CA 1
ATOM 4222 C C . THR A 1 524 ? 19.107 -2.106 -56.008 1.00 47.91 524 THR A C 1
ATOM 4224 O O . THR A 1 524 ? 19.776 -2.381 -56.997 1.00 47.91 524 THR A O 1
ATOM 4227 N N . LEU A 1 525 ? 19.624 -1.537 -54.917 1.00 62.62 525 LEU A N 1
ATOM 4228 C CA . LEU A 1 525 ? 21.052 -1.306 -54.721 1.00 62.62 525 LEU A CA 1
ATOM 4229 C C . LEU A 1 525 ? 21.731 -2.658 -54.422 1.00 62.62 525 LEU A C 1
ATOM 4231 O O . LEU A 1 525 ? 21.638 -3.161 -53.304 1.00 62.62 525 LEU A O 1
ATOM 4235 N N . ALA A 1 526 ? 22.349 -3.278 -55.429 1.00 66.25 526 ALA A N 1
ATOM 4236 C CA . ALA A 1 526 ? 23.096 -4.529 -55.277 1.00 66.25 526 ALA A CA 1
ATOM 4237 C C . ALA A 1 526 ? 24.588 -4.244 -55.010 1.00 66.25 526 ALA A C 1
ATOM 4239 O O . ALA A 1 526 ? 25.136 -3.326 -55.625 1.00 66.25 526 ALA A O 1
ATOM 4240 N N . PRO A 1 527 ? 25.264 -4.998 -54.118 1.00 71.44 527 PRO A N 1
ATOM 4241 C CA . PRO A 1 527 ? 26.677 -4.775 -53.820 1.00 71.44 527 PRO A CA 1
ATOM 4242 C C . PRO A 1 527 ? 27.552 -5.001 -55.072 1.00 71.44 527 PRO A C 1
ATOM 4244 O O . PRO A 1 527 ? 27.333 -5.996 -55.777 1.00 71.44 527 PRO A O 1
ATOM 4247 N N . PRO A 1 528 ? 28.548 -4.131 -55.350 1.00 73.25 528 PRO A N 1
ATOM 4248 C CA . PRO A 1 528 ? 29.372 -4.227 -56.555 1.00 73.25 528 PRO A CA 1
ATOM 4249 C C . PRO A 1 528 ? 30.167 -5.539 -56.596 1.00 73.25 528 PRO A C 1
ATOM 4251 O O . PRO A 1 528 ? 31.051 -5.769 -55.768 1.00 73.25 528 PRO A O 1
ATOM 4254 N N . GLN A 1 529 ? 29.879 -6.397 -57.580 1.00 68.69 529 GLN A N 1
ATOM 4255 C CA . GLN A 1 529 ? 30.564 -7.689 -57.750 1.00 68.69 529 GLN A CA 1
ATOM 4256 C C . GLN A 1 529 ? 32.049 -7.515 -58.108 1.00 68.69 529 GLN A C 1
ATOM 4258 O O . GLN A 1 529 ? 32.871 -8.370 -57.781 1.00 68.69 529 GLN A O 1
ATOM 4263 N N . SER A 1 530 ? 32.411 -6.369 -58.692 1.00 68.62 530 SER A N 1
ATOM 4264 C CA . SER A 1 530 ? 33.780 -5.959 -59.024 1.00 68.62 530 SER A CA 1
ATOM 4265 C C . SER A 1 530 ? 34.710 -5.913 -57.807 1.00 68.62 530 SER A C 1
ATOM 4267 O O . SER A 1 530 ? 35.916 -6.066 -57.958 1.00 68.62 530 SER A O 1
ATOM 4269 N N . LEU A 1 531 ? 34.177 -5.724 -56.591 1.00 74.19 531 LEU A N 1
ATOM 4270 C CA . LEU A 1 531 ? 34.966 -5.657 -55.353 1.00 74.19 531 LEU A CA 1
ATOM 4271 C C . LEU A 1 531 ? 35.394 -7.037 -54.833 1.00 74.19 531 LEU A C 1
ATOM 4273 O O . LEU A 1 531 ? 36.315 -7.113 -54.022 1.00 74.19 531 LEU A O 1
ATOM 4277 N N . LEU A 1 532 ? 34.777 -8.128 -55.305 1.00 75.75 532 LEU A N 1
ATOM 4278 C CA . LEU A 1 532 ? 35.097 -9.495 -54.865 1.00 75.75 532 LEU A CA 1
ATOM 4279 C C . LEU A 1 532 ? 36.515 -9.927 -55.238 1.00 75.75 532 LEU A C 1
ATOM 4281 O O . LEU A 1 532 ? 37.090 -10.783 -54.571 1.00 75.75 532 LEU A O 1
ATOM 4285 N N . GLN A 1 533 ? 37.097 -9.308 -56.266 1.00 72.31 533 GLN A N 1
ATOM 4286 C CA . GLN A 1 533 ? 38.487 -9.543 -56.647 1.00 72.31 533 GLN A CA 1
ATOM 4287 C C . GLN A 1 533 ? 39.488 -9.056 -55.581 1.00 72.31 533 GLN A C 1
ATOM 4289 O O . GLN A 1 533 ? 40.653 -9.440 -55.620 1.00 72.31 533 GLN A O 1
ATOM 4294 N N . PHE A 1 534 ? 39.041 -8.228 -54.628 1.00 80.12 534 PHE A N 1
ATOM 4295 C CA . PHE A 1 534 ? 39.857 -7.665 -53.557 1.00 80.12 534 PHE A CA 1
ATOM 4296 C C . PHE A 1 534 ? 39.235 -7.951 -52.185 1.00 80.12 534 PHE A C 1
ATOM 4298 O O . PHE A 1 534 ? 38.418 -7.186 -51.665 1.00 80.12 534 PHE A O 1
ATOM 4305 N N . THR A 1 535 ? 39.675 -9.045 -51.560 1.00 81.44 535 THR A N 1
ATOM 4306 C CA . THR A 1 535 ? 39.161 -9.538 -50.270 1.00 81.44 535 THR A CA 1
ATOM 4307 C C . THR A 1 535 ? 39.077 -8.473 -49.162 1.00 81.44 535 THR A C 1
ATOM 4309 O O . THR A 1 535 ? 38.046 -8.437 -48.484 1.00 81.44 535 THR A O 1
ATOM 4312 N N . PRO A 1 536 ? 40.074 -7.579 -48.961 1.00 84.69 536 PRO A N 1
ATOM 4313 C CA . PRO A 1 536 ? 39.999 -6.561 -47.908 1.00 84.69 536 PRO A CA 1
ATOM 4314 C C . PRO A 1 536 ? 38.840 -5.570 -48.099 1.00 84.69 536 PRO A C 1
ATOM 4316 O O . PRO A 1 536 ? 38.122 -5.277 -47.143 1.00 84.69 536 PRO A O 1
ATOM 4319 N N . LEU A 1 537 ? 38.598 -5.109 -49.334 1.00 84.25 537 LEU A N 1
ATOM 4320 C CA . LEU A 1 537 ? 37.508 -4.174 -49.647 1.00 84.25 537 LEU A CA 1
ATOM 4321 C C . LEU A 1 537 ? 36.139 -4.852 -49.558 1.00 84.25 537 LEU A C 1
ATOM 4323 O O . LEU A 1 537 ? 35.204 -4.274 -49.006 1.00 84.25 537 LEU A O 1
ATOM 4327 N N . ALA A 1 538 ? 36.024 -6.089 -50.050 1.00 83.50 538 ALA A N 1
ATOM 4328 C CA . ALA A 1 538 ? 34.789 -6.863 -49.953 1.00 83.50 538 ALA A CA 1
ATOM 4329 C C . ALA A 1 538 ? 34.399 -7.137 -48.489 1.00 83.50 538 ALA A C 1
ATOM 4331 O O . ALA A 1 538 ? 33.235 -6.984 -48.113 1.00 83.50 538 ALA A O 1
ATOM 4332 N N . ARG A 1 539 ? 35.370 -7.490 -47.633 1.00 84.75 539 ARG A N 1
ATOM 4333 C CA . ARG A 1 539 ? 35.142 -7.710 -46.195 1.00 84.75 539 ARG A CA 1
ATOM 4334 C C . ARG A 1 539 ? 34.715 -6.425 -45.484 1.00 84.75 539 ARG A C 1
ATOM 4336 O O . ARG A 1 539 ? 33.746 -6.458 -44.728 1.00 84.75 539 ARG A O 1
ATOM 4343 N N . TYR A 1 540 ? 35.389 -5.311 -45.765 1.00 88.94 540 TYR A N 1
ATOM 4344 C CA . TYR A 1 540 ? 35.037 -3.999 -45.221 1.00 88.94 540 TYR A CA 1
ATOM 4345 C C . TYR A 1 540 ? 33.619 -3.571 -45.630 1.00 88.94 540 TYR A C 1
ATOM 4347 O O . TYR A 1 540 ? 32.806 -3.221 -44.773 1.00 88.94 540 TYR A O 1
ATOM 4355 N N . LEU A 1 541 ? 33.272 -3.695 -46.918 1.00 87.88 541 LEU A N 1
ATOM 4356 C CA . LEU A 1 541 ? 31.930 -3.385 -47.415 1.00 87.88 541 LEU A CA 1
ATOM 4357 C C . LEU A 1 541 ? 30.852 -4.248 -46.747 1.00 87.88 541 LEU A C 1
ATOM 4359 O O . LEU A 1 541 ? 29.812 -3.725 -46.356 1.00 87.88 541 LEU A O 1
ATOM 4363 N N . ASN A 1 542 ? 31.091 -5.549 -46.575 1.00 88.19 542 ASN A N 1
ATOM 4364 C CA . ASN A 1 542 ? 30.127 -6.446 -45.936 1.00 88.19 542 ASN A CA 1
ATOM 4365 C C . ASN A 1 542 ? 29.872 -6.086 -44.463 1.00 88.19 542 ASN A C 1
ATOM 4367 O O . ASN A 1 542 ? 28.727 -6.128 -44.011 1.00 88.19 542 ASN A O 1
ATOM 4371 N N . GLN A 1 543 ? 30.910 -5.692 -43.719 1.00 87.38 543 GLN A N 1
ATOM 4372 C CA . GLN A 1 543 ? 30.769 -5.250 -42.326 1.00 87.38 543 GLN A CA 1
ATOM 4373 C C . GLN A 1 543 ? 30.044 -3.902 -42.218 1.00 87.38 543 GLN A C 1
ATOM 4375 O O . GLN A 1 543 ? 29.169 -3.729 -41.362 1.00 87.38 543 GLN A O 1
ATOM 4380 N N . LEU A 1 544 ? 30.326 -2.966 -43.131 1.00 89.00 544 LEU A N 1
ATOM 4381 C CA . LEU A 1 544 ? 29.537 -1.742 -43.229 1.00 89.00 544 LEU A CA 1
ATOM 4382 C C . LEU A 1 544 ? 28.081 -2.066 -43.569 1.00 89.00 544 LEU A C 1
ATOM 4384 O O . LEU A 1 544 ? 27.192 -1.591 -42.875 1.00 89.00 544 LEU A O 1
ATOM 4388 N N . LEU A 1 545 ? 27.803 -2.921 -44.555 1.00 87.44 545 LEU A N 1
ATOM 4389 C CA . LEU A 1 545 ? 26.438 -3.311 -44.923 1.00 87.44 545 LEU A CA 1
ATOM 4390 C C . LEU A 1 545 ? 25.662 -3.957 -43.770 1.00 87.44 545 LEU A C 1
ATOM 4392 O O . LEU A 1 545 ? 24.477 -3.666 -43.605 1.00 87.44 545 LEU A O 1
ATOM 4396 N N . ALA A 1 546 ? 26.317 -4.769 -42.937 1.00 86.56 546 ALA A N 1
ATOM 4397 C CA . ALA A 1 546 ? 25.720 -5.263 -41.697 1.00 86.56 546 ALA A CA 1
ATOM 4398 C C . ALA A 1 546 ? 25.311 -4.102 -40.770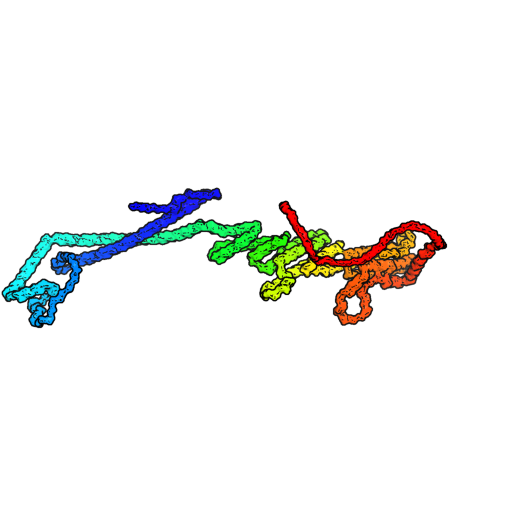 1.00 86.56 546 ALA A C 1
ATOM 4400 O O . ALA A 1 546 ? 24.188 -4.078 -40.269 1.00 86.56 546 ALA A O 1
ATOM 4401 N N . THR A 1 547 ? 26.166 -3.084 -40.644 1.00 88.25 547 THR A N 1
ATOM 4402 C CA . THR A 1 547 ? 25.870 -1.849 -39.900 1.00 88.25 547 THR A CA 1
ATOM 4403 C C . THR A 1 547 ? 24.694 -1.074 -40.517 1.00 88.25 547 THR A C 1
ATOM 4405 O O . THR A 1 547 ? 23.786 -0.668 -39.798 1.00 88.25 547 THR A O 1
ATOM 4408 N N . PHE A 1 548 ? 24.638 -0.912 -41.847 1.00 86.44 548 PHE A N 1
ATOM 4409 C CA . PHE A 1 548 ? 23.504 -0.280 -42.545 1.00 86.44 548 PHE A CA 1
ATOM 4410 C C . PHE A 1 548 ? 22.187 -1.035 -42.304 1.00 86.44 548 PHE A C 1
ATOM 4412 O O . PHE A 1 548 ? 21.143 -0.407 -42.121 1.00 86.44 548 PHE A O 1
ATOM 4419 N N . ASN A 1 549 ? 22.222 -2.369 -42.257 1.00 85.94 549 ASN A N 1
ATOM 4420 C CA . ASN A 1 549 ? 21.045 -3.183 -41.957 1.00 85.94 549 ASN A CA 1
ATOM 4421 C C . ASN A 1 549 ? 20.533 -2.960 -40.525 1.00 85.94 549 ASN A C 1
ATOM 4423 O O . ASN A 1 549 ? 19.321 -2.890 -40.331 1.00 85.94 549 ASN A O 1
ATOM 4427 N N . GLU A 1 550 ? 21.420 -2.788 -39.541 1.00 83.69 550 GLU A N 1
ATOM 4428 C CA . GLU A 1 550 ? 21.028 -2.438 -38.168 1.00 83.69 550 GLU A CA 1
ATOM 4429 C C . GLU A 1 550 ? 20.412 -1.032 -38.081 1.00 83.69 550 GLU A C 1
ATOM 4431 O O . GLU A 1 550 ? 19.377 -0.854 -37.439 1.00 83.69 550 GLU A O 1
ATOM 4436 N N . VAL A 1 551 ? 20.978 -0.035 -38.778 1.00 86.44 551 VAL A N 1
ATOM 4437 C CA . VAL A 1 551 ? 20.381 1.317 -38.846 1.00 86.44 551 VAL A CA 1
ATOM 4438 C C . VAL A 1 551 ? 18.999 1.274 -39.486 1.00 86.44 551 VAL A C 1
ATOM 4440 O O . VAL A 1 551 ? 18.073 1.930 -39.014 1.00 86.44 551 VAL A O 1
ATOM 4443 N N . LYS A 1 552 ? 18.836 0.484 -40.551 1.00 85.00 552 LYS A N 1
ATOM 4444 C CA . LYS A 1 552 ? 17.564 0.350 -41.265 1.00 85.00 552 LYS A CA 1
ATOM 4445 C C . LYS A 1 552 ? 16.449 -0.206 -40.376 1.00 85.00 552 LYS A C 1
ATOM 4447 O O . LYS A 1 552 ? 15.293 0.158 -40.576 1.00 85.00 552 LYS A O 1
ATOM 4452 N N . GLN A 1 553 ? 16.775 -1.065 -39.410 1.00 83.50 553 GLN A N 1
ATOM 4453 C CA . GLN A 1 553 ? 15.794 -1.586 -38.453 1.00 83.50 553 GLN A CA 1
ATOM 4454 C C . GLN A 1 553 ? 15.269 -0.483 -37.520 1.00 83.50 553 GLN A C 1
ATOM 4456 O O . GLN A 1 553 ? 14.110 -0.529 -37.121 1.00 83.50 553 GLN A O 1
ATOM 4461 N N . CYS A 1 554 ? 16.078 0.536 -37.208 1.00 83.31 554 CYS A N 1
ATOM 4462 C CA . CYS A 1 554 ? 15.704 1.635 -36.317 1.00 83.31 554 CYS A CA 1
ATOM 4463 C C . CYS A 1 554 ? 16.214 2.999 -36.842 1.00 83.31 554 CYS A C 1
ATOM 4465 O O . CYS A 1 554 ? 17.196 3.545 -36.322 1.00 83.31 554 CYS A O 1
ATOM 4467 N N . PRO A 1 555 ? 15.568 3.578 -37.876 1.00 81.31 555 PRO A N 1
ATOM 4468 C CA . PRO A 1 555 ? 16.036 4.801 -38.519 1.00 81.31 555 PRO A CA 1
ATOM 4469 C C . PRO A 1 555 ? 15.652 6.040 -37.697 1.00 81.31 555 PRO A C 1
ATOM 4471 O O . PRO A 1 555 ? 14.631 6.689 -37.923 1.00 81.31 555 PRO A O 1
ATOM 4474 N N . LEU A 1 556 ? 16.487 6.394 -36.719 1.00 84.50 556 LEU A N 1
ATOM 4475 C CA . LEU A 1 556 ? 16.344 7.645 -35.973 1.00 84.50 556 LEU A CA 1
ATOM 4476 C C . LEU A 1 556 ? 16.916 8.807 -36.793 1.00 84.50 556 LEU A C 1
ATOM 4478 O O . LEU A 1 556 ? 18.114 8.848 -37.058 1.00 84.50 556 LEU A O 1
ATOM 4482 N N . ILE A 1 557 ? 16.087 9.800 -37.131 1.00 83.25 557 ILE A N 1
ATOM 4483 C CA . ILE A 1 557 ? 16.513 10.994 -37.894 1.00 83.25 557 ILE A CA 1
ATOM 4484 C C . ILE A 1 557 ? 17.674 11.721 -37.198 1.00 83.25 557 ILE A C 1
ATOM 4486 O O . ILE A 1 557 ? 18.586 12.221 -37.853 1.00 83.25 557 ILE A O 1
ATOM 4490 N N . SER A 1 558 ? 17.697 11.716 -35.861 1.00 82.06 558 SER A N 1
ATOM 4491 C CA . SER A 1 558 ? 18.782 12.305 -35.070 1.00 82.06 558 SER A CA 1
ATOM 4492 C C . SER A 1 558 ? 20.149 11.643 -35.301 1.00 82.06 558 SER A C 1
ATOM 4494 O O . SER A 1 558 ? 21.168 12.274 -35.030 1.00 82.06 558 SER A O 1
ATOM 4496 N N . LEU A 1 559 ? 20.200 10.413 -35.828 1.00 85.19 559 LEU A N 1
ATOM 4497 C CA . LEU A 1 559 ? 21.442 9.712 -36.166 1.00 85.19 559 LEU A CA 1
ATOM 4498 C C . LEU A 1 559 ? 21.975 10.036 -37.560 1.00 85.19 559 LEU A C 1
ATOM 4500 O O . LEU A 1 559 ? 23.136 9.733 -37.816 1.00 85.19 559 LEU A O 1
ATOM 4504 N N . ALA A 1 560 ? 21.194 10.666 -38.443 1.00 85.88 560 ALA A N 1
ATOM 4505 C CA . ALA A 1 560 ? 21.594 10.879 -39.834 1.00 85.88 560 ALA A CA 1
ATOM 4506 C C . ALA A 1 560 ? 22.958 11.590 -39.945 1.00 85.88 560 ALA A C 1
ATOM 4508 O O . ALA A 1 560 ? 23.872 11.090 -40.605 1.00 85.88 560 ALA A O 1
ATOM 4509 N N . LEU A 1 561 ? 23.129 12.721 -39.248 1.00 84.69 561 LEU A N 1
ATOM 4510 C CA . LEU A 1 561 ? 24.376 13.497 -39.247 1.00 84.69 561 LEU A CA 1
ATOM 4511 C C . LEU A 1 561 ? 25.536 12.781 -38.520 1.00 84.69 561 LEU A C 1
ATOM 4513 O O . LEU A 1 561 ? 26.591 12.629 -39.142 1.00 84.69 561 LEU A O 1
ATOM 4517 N N . PRO A 1 562 ? 25.383 12.298 -37.264 1.00 86.38 562 PRO A N 1
ATOM 4518 C CA . PRO A 1 562 ? 26.443 11.551 -36.583 1.00 86.38 562 PRO A CA 1
ATOM 4519 C C . PRO A 1 562 ? 26.901 10.297 -37.339 1.00 86.38 562 PRO A C 1
ATOM 4521 O O . PRO A 1 562 ? 28.098 10.039 -37.432 1.00 86.38 562 PRO A O 1
ATOM 4524 N N . PHE A 1 563 ? 25.967 9.534 -37.915 1.00 88.50 563 PHE A N 1
ATOM 4525 C CA . PHE A 1 563 ? 26.271 8.314 -38.663 1.00 88.50 563 PHE A CA 1
ATOM 4526 C C . PHE A 1 563 ? 26.997 8.618 -39.977 1.00 88.50 563 PHE A C 1
ATOM 4528 O O . PHE A 1 563 ? 28.011 7.987 -40.274 1.00 88.50 563 PHE A O 1
ATOM 4535 N N . ARG A 1 564 ? 26.550 9.640 -40.726 1.00 88.00 564 ARG A N 1
ATOM 4536 C CA . ARG A 1 564 ? 27.270 10.141 -41.910 1.00 88.00 564 ARG A CA 1
ATOM 4537 C C . ARG A 1 564 ? 28.708 10.515 -41.559 1.00 88.00 564 ARG A C 1
ATOM 4539 O O . ARG A 1 564 ? 29.620 10.150 -42.291 1.00 88.00 564 ARG A O 1
ATOM 4546 N N . TYR A 1 565 ? 28.904 11.256 -40.470 1.00 88.19 565 TYR A N 1
ATOM 4547 C CA . TYR A 1 565 ? 30.233 11.687 -40.042 1.00 88.19 565 TYR A CA 1
ATOM 4548 C C . TYR A 1 565 ? 31.125 10.497 -39.662 1.00 88.19 565 TYR A C 1
ATOM 4550 O O . TYR A 1 565 ? 32.260 10.419 -40.122 1.00 88.19 565 TYR A O 1
ATOM 4558 N N . ALA A 1 566 ? 30.602 9.526 -38.907 1.00 88.31 566 ALA A N 1
ATOM 4559 C CA . ALA A 1 566 ? 31.335 8.306 -38.564 1.00 88.31 566 ALA A CA 1
ATOM 4560 C C . ALA A 1 566 ? 31.751 7.503 -39.813 1.00 88.31 566 ALA A C 1
ATOM 4562 O O . ALA A 1 566 ? 32.901 7.077 -39.918 1.00 88.31 566 ALA A O 1
ATOM 4563 N N . LEU A 1 567 ? 30.850 7.358 -40.793 1.00 89.81 567 LEU A N 1
ATOM 4564 C CA . LEU A 1 567 ? 31.165 6.741 -42.085 1.00 89.81 567 LEU A CA 1
ATOM 4565 C C . LEU A 1 567 ? 32.226 7.529 -42.855 1.00 89.81 567 LEU A C 1
ATOM 4567 O O . LEU A 1 567 ? 33.144 6.932 -43.407 1.00 89.81 567 LEU A O 1
ATOM 4571 N N . GLN A 1 568 ? 32.127 8.860 -42.872 1.00 89.25 568 GLN A N 1
ATOM 4572 C CA . GLN A 1 568 ? 33.110 9.724 -43.519 1.00 89.25 568 GLN A CA 1
ATOM 4573 C C . GLN A 1 568 ? 34.509 9.508 -42.923 1.00 89.25 568 GLN A C 1
ATOM 4575 O O . GLN A 1 568 ? 35.456 9.282 -43.672 1.00 89.25 568 GLN A O 1
ATOM 4580 N N . CYS A 1 569 ? 34.634 9.500 -41.592 1.00 90.06 569 CYS A N 1
ATOM 4581 C CA . CYS A 1 569 ? 35.898 9.219 -40.911 1.00 90.06 569 CYS A CA 1
ATOM 4582 C C . CYS A 1 569 ? 36.437 7.816 -41.227 1.00 90.06 569 CYS A C 1
ATOM 4584 O O . CYS A 1 569 ? 37.631 7.668 -41.470 1.00 90.06 569 CYS A O 1
ATOM 4586 N N . SER A 1 570 ? 35.571 6.799 -41.263 1.00 92.12 570 SER A N 1
ATOM 4587 C CA . SER A 1 570 ? 35.969 5.425 -41.597 1.00 92.12 570 SER A CA 1
ATOM 4588 C C . SER A 1 570 ? 36.461 5.290 -43.040 1.00 92.12 570 SER A C 1
ATOM 4590 O O . SER A 1 570 ? 37.472 4.633 -43.278 1.00 92.12 570 SER A O 1
ATOM 4592 N N . ILE A 1 571 ? 35.815 5.972 -43.993 1.00 89.44 571 ILE A N 1
ATOM 4593 C CA . ILE A 1 571 ? 36.258 6.025 -45.394 1.00 89.44 571 ILE A CA 1
ATOM 4594 C C . ILE A 1 571 ? 37.607 6.747 -45.509 1.00 89.44 571 ILE A C 1
ATOM 4596 O O . ILE A 1 571 ? 38.483 6.282 -46.236 1.00 89.44 571 ILE A O 1
ATOM 4600 N N . SER A 1 572 ? 37.807 7.851 -44.783 1.00 88.31 572 SER A N 1
ATOM 4601 C CA . SER A 1 572 ? 39.101 8.546 -44.746 1.00 88.31 572 SER A CA 1
ATOM 4602 C C . SER A 1 572 ? 40.216 7.672 -44.155 1.00 88.31 572 SER A C 1
ATOM 4604 O O . SER A 1 572 ? 41.323 7.662 -44.687 1.00 88.31 572 SER A O 1
ATOM 4606 N N . ASP A 1 573 ? 39.930 6.898 -43.105 1.00 88.38 573 ASP A N 1
ATOM 4607 C CA . ASP A 1 573 ? 40.871 5.935 -42.514 1.00 88.38 573 ASP A CA 1
ATOM 4608 C C . ASP A 1 573 ? 41.182 4.765 -43.466 1.00 88.38 573 ASP A C 1
ATOM 4610 O O . ASP A 1 573 ? 42.337 4.356 -43.592 1.00 88.38 573 ASP A O 1
ATOM 4614 N N . MET A 1 574 ? 40.187 4.277 -44.217 1.00 91.19 574 MET A N 1
ATOM 4615 C CA . MET A 1 574 ? 40.397 3.319 -45.309 1.00 91.19 574 MET A CA 1
ATOM 4616 C C . MET A 1 574 ? 41.349 3.896 -46.362 1.00 91.19 574 MET A C 1
ATOM 4618 O O . MET A 1 574 ? 42.350 3.267 -46.690 1.00 91.19 574 MET A O 1
ATOM 4622 N N . VAL A 1 575 ? 41.071 5.098 -46.871 1.00 88.06 575 VAL A N 1
ATOM 4623 C CA . VAL A 1 575 ? 41.907 5.775 -47.876 1.00 88.06 575 VAL A CA 1
ATOM 4624 C C . VAL A 1 575 ? 43.344 5.952 -47.380 1.00 88.06 575 VAL A C 1
ATOM 4626 O O . VAL A 1 575 ? 44.293 5.653 -48.107 1.00 88.06 575 VAL A O 1
ATOM 4629 N N . GLN A 1 576 ? 43.515 6.360 -46.123 1.00 87.75 576 GLN A N 1
ATOM 4630 C CA . GLN A 1 576 ? 44.830 6.498 -45.506 1.00 87.75 576 GLN A CA 1
ATOM 4631 C C . GLN A 1 576 ? 45.547 5.147 -45.360 1.00 87.75 576 GLN A C 1
ATOM 4633 O O . GLN A 1 576 ? 46.728 5.045 -45.683 1.00 87.75 576 GLN A O 1
ATOM 4638 N N . THR A 1 577 ? 44.837 4.091 -44.959 1.00 87.19 577 THR A N 1
ATOM 4639 C CA . THR A 1 577 ? 45.380 2.725 -44.865 1.00 87.19 577 THR A CA 1
ATOM 4640 C C . THR A 1 577 ? 45.865 2.216 -46.227 1.00 87.19 577 THR A C 1
ATOM 4642 O O . THR A 1 577 ? 46.928 1.603 -46.320 1.00 87.19 577 THR A O 1
ATOM 4645 N N . ILE A 1 578 ? 45.121 2.498 -47.300 1.00 87.00 578 ILE A N 1
ATOM 4646 C CA . ILE A 1 578 ? 45.492 2.128 -48.674 1.00 87.00 578 ILE A CA 1
ATOM 4647 C C . ILE A 1 578 ? 46.745 2.890 -49.123 1.00 87.00 578 ILE A C 1
ATOM 4649 O O . ILE A 1 578 ? 47.641 2.307 -49.729 1.00 87.00 578 ILE A O 1
ATOM 4653 N N . ARG A 1 579 ? 46.849 4.178 -48.780 1.00 85.31 579 ARG A N 1
ATOM 4654 C CA . ARG A 1 579 ? 48.045 4.987 -49.050 1.00 85.31 579 ARG A CA 1
ATOM 4655 C C . ARG A 1 579 ? 49.270 4.479 -48.291 1.00 85.31 579 ARG A C 1
ATOM 4657 O O . ARG A 1 579 ? 50.355 4.414 -48.857 1.00 85.31 579 ARG A O 1
ATOM 4664 N N . GLU A 1 580 ? 49.114 4.120 -47.021 1.00 85.62 580 GLU A N 1
ATOM 4665 C CA . GLU A 1 580 ? 50.200 3.528 -46.233 1.00 85.62 580 GLU A CA 1
ATOM 4666 C C . GLU A 1 580 ? 50.670 2.194 -46.813 1.00 85.62 580 GLU A C 1
ATOM 4668 O O . GLU A 1 580 ? 51.863 1.905 -46.778 1.00 85.62 580 GLU A O 1
ATOM 4673 N N . PHE A 1 581 ? 49.749 1.397 -47.356 1.00 84.69 581 PHE A N 1
ATOM 4674 C CA . PHE A 1 581 ? 50.084 0.167 -48.062 1.00 84.69 581 PHE A CA 1
ATOM 4675 C C . PHE A 1 581 ? 50.880 0.445 -49.348 1.00 84.69 581 PHE A C 1
ATOM 4677 O O . PHE A 1 581 ? 51.930 -0.167 -49.529 1.00 84.69 581 PHE A O 1
ATOM 4684 N N . ASP A 1 582 ? 50.467 1.421 -50.173 1.00 83.25 582 ASP A N 1
ATOM 4685 C CA . ASP A 1 582 ? 51.244 1.849 -51.352 1.00 83.25 582 ASP A CA 1
ATOM 4686 C C . ASP A 1 582 ? 52.666 2.237 -50.956 1.00 83.25 582 ASP A C 1
ATOM 4688 O O . ASP A 1 582 ? 53.618 1.694 -51.496 1.00 83.25 582 ASP A O 1
ATOM 4692 N N . VAL A 1 583 ? 52.827 3.109 -49.956 1.00 82.31 583 VAL A N 1
ATOM 4693 C CA . VAL A 1 583 ? 54.148 3.583 -49.513 1.00 82.31 583 VAL A CA 1
ATOM 4694 C C . VAL A 1 583 ? 55.051 2.439 -49.032 1.00 82.31 583 VAL A C 1
ATOM 4696 O O . VAL A 1 583 ? 56.261 2.511 -49.242 1.00 82.31 583 VAL A O 1
ATOM 4699 N N . ARG A 1 584 ? 54.494 1.391 -48.407 1.00 81.06 584 ARG A N 1
ATOM 4700 C CA . ARG A 1 584 ? 55.257 0.218 -47.941 1.00 81.06 584 ARG A CA 1
ATOM 4701 C C . ARG A 1 584 ? 55.723 -0.678 -49.091 1.00 81.06 584 ARG A C 1
ATOM 4703 O O . ARG A 1 584 ? 56.865 -1.121 -49.067 1.00 81.06 584 ARG A O 1
ATOM 4710 N N . GLU A 1 585 ? 54.869 -0.919 -50.083 1.00 77.56 585 GLU A N 1
ATOM 4711 C CA . GLU A 1 585 ? 55.122 -1.885 -51.166 1.00 77.56 585 GLU A CA 1
ATOM 4712 C C . GLU A 1 585 ? 55.627 -1.239 -52.474 1.00 77.56 585 GLU A C 1
ATOM 4714 O O . GLU A 1 585 ? 56.014 -1.940 -53.409 1.00 77.56 585 GLU A O 1
ATOM 4719 N N . ARG A 1 586 ? 55.706 0.099 -52.550 1.00 72.94 586 ARG A N 1
ATOM 4720 C CA . ARG A 1 586 ? 56.064 0.860 -53.767 1.00 72.94 586 ARG A CA 1
ATOM 4721 C C . ARG A 1 586 ? 57.392 0.465 -54.410 1.00 72.94 586 ARG A C 1
ATOM 4723 O O . ARG A 1 586 ? 57.540 0.601 -55.621 1.00 72.94 586 ARG A O 1
ATOM 4730 N N . SER A 1 587 ? 58.370 0.021 -53.620 1.00 67.19 587 SER A N 1
ATOM 4731 C CA . SER A 1 587 ? 59.674 -0.442 -54.117 1.00 67.19 587 SER A CA 1
ATOM 4732 C C . SER A 1 587 ? 59.664 -1.885 -54.633 1.00 67.19 587 SER A C 1
ATOM 4734 O O . SER A 1 587 ? 60.636 -2.296 -55.263 1.00 67.19 587 SER A O 1
ATOM 4736 N N . SER A 1 588 ? 58.600 -2.642 -54.357 1.00 70.06 588 SER A N 1
ATOM 4737 C CA . SER A 1 588 ? 58.494 -4.087 -54.598 1.00 70.06 588 SER A CA 1
ATOM 4738 C C . SER A 1 588 ? 57.542 -4.452 -55.745 1.00 70.06 588 SER A C 1
ATOM 4740 O O . SER A 1 588 ? 57.517 -5.612 -56.142 1.00 70.06 588 SER A O 1
ATOM 4742 N N . TYR A 1 589 ? 56.781 -3.495 -56.293 1.00 77.25 589 TYR A N 1
ATOM 4743 C CA . TYR A 1 589 ? 55.776 -3.776 -57.322 1.00 77.25 589 TYR A CA 1
ATOM 4744 C C . TYR A 1 589 ? 56.359 -4.247 -58.662 1.00 77.25 589 TYR A C 1
ATOM 4746 O O . TYR A 1 589 ? 57.200 -3.587 -59.276 1.00 77.25 589 TYR A O 1
ATOM 4754 N N . SER A 1 590 ? 55.794 -5.331 -59.189 1.00 74.88 590 SER A N 1
ATOM 4755 C CA . SER A 1 590 ? 55.808 -5.661 -60.617 1.00 74.88 590 SER A CA 1
ATOM 4756 C C . SER A 1 590 ? 54.887 -4.719 -61.416 1.00 74.88 590 SER A C 1
ATOM 4758 O O . SER A 1 590 ? 53.900 -4.213 -60.881 1.00 74.88 590 SER A O 1
ATOM 4760 N N . GLU A 1 591 ? 55.124 -4.531 -62.724 1.00 72.00 591 GLU A N 1
ATOM 4761 C CA . GLU A 1 591 ? 54.226 -3.752 -63.606 1.00 72.00 591 GLU A CA 1
ATOM 4762 C C . GLU A 1 591 ? 52.763 -4.232 -63.522 1.00 72.00 591 GLU A C 1
ATOM 4764 O O . GLU A 1 591 ? 51.842 -3.420 -63.462 1.00 72.00 591 GLU A O 1
ATOM 4769 N N . LYS A 1 592 ? 52.544 -5.549 -63.399 1.00 70.81 592 LYS A N 1
ATOM 4770 C CA . LYS A 1 592 ? 51.204 -6.142 -63.234 1.00 70.81 592 LYS A CA 1
ATOM 4771 C C . LYS A 1 592 ? 50.572 -5.836 -61.874 1.00 70.81 592 LYS A C 1
ATOM 4773 O O . LYS A 1 592 ? 49.360 -5.670 -61.776 1.00 70.81 592 LYS A O 1
ATOM 4778 N N . GLU A 1 593 ? 51.374 -5.765 -60.816 1.00 75.50 593 GLU A N 1
ATOM 4779 C CA . GLU A 1 593 ? 50.896 -5.440 -59.465 1.00 75.50 593 GLU A CA 1
ATOM 4780 C C . GLU A 1 593 ? 50.547 -3.957 -59.357 1.00 75.50 593 GLU A C 1
ATOM 4782 O O . GLU A 1 593 ? 49.542 -3.609 -58.738 1.00 75.50 593 GLU A O 1
ATOM 4787 N N . LYS A 1 594 ? 51.301 -3.097 -60.053 1.00 75.75 594 LYS A N 1
ATOM 4788 C CA . LYS A 1 594 ? 50.979 -1.678 -60.212 1.00 75.75 594 LYS A CA 1
ATOM 4789 C C . LYS A 1 594 ? 49.627 -1.489 -60.910 1.00 75.75 594 LYS A C 1
ATOM 4791 O O . LYS A 1 594 ? 48.780 -0.753 -60.412 1.00 75.75 594 LYS A O 1
ATOM 4796 N N . GLU A 1 595 ? 49.368 -2.200 -62.010 1.00 76.00 595 GLU A N 1
ATOM 4797 C CA . GLU A 1 595 ? 48.071 -2.150 -62.708 1.00 76.00 595 GLU A CA 1
ATOM 4798 C C . GLU A 1 595 ? 46.896 -2.614 -61.830 1.00 76.00 595 GLU A C 1
ATOM 4800 O O . GLU A 1 595 ? 45.820 -1.995 -61.852 1.00 76.00 595 GLU A O 1
ATOM 4805 N N . LEU A 1 596 ? 47.095 -3.676 -61.040 1.00 77.00 596 LEU A N 1
ATOM 4806 C CA . LEU A 1 596 ? 46.112 -4.180 -60.076 1.00 77.00 596 LEU A CA 1
ATOM 4807 C C . LEU A 1 596 ? 45.884 -3.190 -58.928 1.00 77.00 596 LEU A C 1
ATOM 4809 O O . LEU A 1 596 ? 44.739 -2.981 -58.528 1.00 77.00 596 LEU A O 1
ATOM 4813 N N . PHE A 1 597 ? 46.928 -2.519 -58.442 1.00 81.44 597 PHE A N 1
ATOM 4814 C CA . PHE A 1 597 ? 46.800 -1.482 -57.419 1.00 81.44 597 PHE A CA 1
ATOM 4815 C C . PHE A 1 597 ? 46.050 -0.246 -57.942 1.00 81.44 597 PHE A C 1
ATOM 4817 O O . PHE A 1 597 ? 45.148 0.270 -57.282 1.00 81.44 597 PHE A O 1
ATOM 4824 N N . VAL A 1 598 ? 46.306 0.174 -59.185 1.00 80.00 598 VAL A N 1
ATOM 4825 C CA . VAL A 1 598 ? 45.521 1.233 -59.844 1.00 80.00 598 VAL A CA 1
ATOM 4826 C C . VAL A 1 598 ? 44.052 0.810 -59.997 1.00 80.00 598 VAL A C 1
ATOM 4828 O O . VAL A 1 598 ? 43.148 1.628 -59.822 1.00 80.00 598 VAL A O 1
ATOM 4831 N N . GLN A 1 599 ? 43.777 -0.472 -60.282 1.00 77.56 599 GLN A N 1
ATOM 4832 C CA . GLN A 1 599 ? 42.407 -1.010 -60.299 1.00 77.56 599 GLN A CA 1
ATOM 4833 C C . GLN A 1 599 ? 41.757 -0.974 -58.909 1.00 77.56 599 GLN A C 1
ATOM 4835 O O . GLN A 1 599 ? 40.588 -0.618 -58.787 1.00 77.56 599 GLN A O 1
ATOM 4840 N N . PHE A 1 600 ? 42.512 -1.306 -57.865 1.00 81.38 600 PHE A N 1
ATOM 4841 C CA . PHE A 1 600 ? 42.076 -1.263 -56.472 1.00 81.38 600 PHE A CA 1
ATOM 4842 C C . PHE A 1 600 ? 41.685 0.161 -56.038 1.00 81.38 600 PHE A C 1
ATOM 4844 O O . PHE A 1 600 ? 40.596 0.376 -55.495 1.00 81.38 600 PHE A O 1
ATOM 4851 N N . CYS A 1 601 ? 42.514 1.157 -56.361 1.00 81.75 601 CYS A N 1
ATOM 4852 C CA . CYS A 1 601 ? 42.218 2.572 -56.125 1.00 81.75 601 CYS A CA 1
ATOM 4853 C C . CYS A 1 601 ? 40.996 3.050 -56.924 1.00 81.75 601 CYS A C 1
ATOM 4855 O O . CYS A 1 601 ? 40.140 3.748 -56.380 1.00 81.75 601 CYS A O 1
ATOM 4857 N N . TYR A 1 602 ? 40.866 2.631 -58.188 1.00 81.94 602 TYR A N 1
ATOM 4858 C CA . TYR A 1 602 ? 39.709 2.964 -59.022 1.00 81.94 602 TYR A CA 1
ATOM 4859 C C . TYR A 1 602 ? 38.394 2.452 -58.412 1.00 81.94 602 TYR A C 1
ATOM 4861 O O . TYR A 1 602 ? 37.463 3.236 -58.227 1.00 81.94 602 TYR A O 1
ATOM 4869 N N . LEU A 1 603 ? 38.329 1.169 -58.033 1.00 80.75 603 LEU A N 1
ATOM 4870 C CA . LEU A 1 603 ? 37.124 0.588 -57.431 1.00 80.75 603 LEU A CA 1
ATOM 4871 C C . LEU A 1 603 ? 36.773 1.227 -56.081 1.00 80.75 603 LEU A C 1
ATOM 4873 O O . LEU A 1 603 ? 35.599 1.394 -55.756 1.00 80.75 603 LEU A O 1
ATOM 4877 N N . THR A 1 604 ? 37.779 1.636 -55.307 1.00 82.12 604 THR A N 1
ATOM 4878 C CA . THR A 1 604 ? 37.558 2.342 -54.038 1.00 82.12 604 THR A CA 1
ATOM 4879 C C . THR A 1 604 ? 36.873 3.696 -54.265 1.00 82.12 604 THR A C 1
ATOM 4881 O O . THR A 1 604 ? 35.905 4.024 -53.579 1.00 82.12 604 THR A O 1
ATOM 4884 N N . ILE A 1 605 ? 37.329 4.474 -55.254 1.00 80.19 605 ILE A N 1
ATOM 4885 C CA . ILE A 1 605 ? 36.826 5.833 -55.520 1.00 80.19 605 ILE A CA 1
ATOM 4886 C C . ILE A 1 605 ? 35.465 5.819 -56.225 1.00 80.19 605 ILE A C 1
ATOM 4888 O O . ILE A 1 605 ? 34.589 6.611 -55.872 1.00 80.19 605 ILE A O 1
ATOM 4892 N N . TYR A 1 606 ? 35.293 4.963 -57.234 1.00 80.56 606 TYR A N 1
ATOM 4893 C CA . TYR A 1 606 ? 34.160 5.054 -58.162 1.00 80.56 606 TYR A CA 1
ATOM 4894 C C . TYR A 1 606 ? 33.053 4.029 -57.918 1.00 80.56 606 TYR A C 1
ATOM 4896 O O . TYR A 1 606 ? 31.908 4.322 -58.254 1.00 80.56 606 TYR A O 1
ATOM 4904 N N . ASP A 1 607 ? 33.349 2.902 -57.268 1.00 78.69 607 ASP A N 1
ATOM 4905 C CA . ASP A 1 607 ? 32.335 1.880 -56.988 1.00 78.69 607 ASP A CA 1
ATOM 4906 C C . ASP A 1 607 ? 31.962 1.870 -55.499 1.00 78.69 607 ASP A C 1
ATOM 4908 O O . ASP A 1 607 ? 30.788 1.998 -55.152 1.00 78.69 607 ASP A O 1
ATOM 4912 N N . LEU A 1 608 ? 32.944 1.800 -54.594 1.00 83.12 608 LEU A N 1
ATOM 4913 C CA . LEU A 1 608 ? 32.696 1.654 -53.156 1.00 83.12 608 LEU A CA 1
ATOM 4914 C C . LEU A 1 608 ? 32.107 2.920 -52.505 1.00 83.12 608 LEU A C 1
ATOM 4916 O O . LEU A 1 608 ? 31.059 2.846 -51.860 1.00 83.12 608 LEU A O 1
ATOM 4920 N N . ILE A 1 609 ? 32.746 4.088 -52.663 1.00 84.94 609 ILE A N 1
ATOM 4921 C CA . ILE A 1 609 ? 32.274 5.336 -52.030 1.00 84.94 609 ILE A CA 1
ATOM 4922 C C . ILE A 1 609 ? 30.883 5.759 -52.551 1.00 84.94 609 ILE A C 1
ATOM 4924 O O . ILE A 1 609 ? 30.014 6.056 -51.724 1.00 84.94 609 ILE A O 1
ATOM 4928 N N . PRO A 1 610 ? 30.601 5.758 -53.872 1.00 83.88 610 PRO A N 1
ATOM 4929 C CA . PRO A 1 610 ? 29.275 6.108 -54.386 1.00 83.88 610 PRO A CA 1
ATOM 4930 C C . PRO A 1 610 ? 28.187 5.113 -53.975 1.00 83.88 610 PRO A C 1
ATOM 4932 O O . PRO A 1 610 ? 27.057 5.526 -53.699 1.00 83.88 610 PRO A O 1
ATOM 4935 N N . TYR A 1 611 ? 28.522 3.823 -53.862 1.00 84.00 611 TYR A N 1
ATOM 4936 C CA . TYR A 1 611 ? 27.605 2.812 -53.341 1.00 84.00 611 TYR A CA 1
ATOM 4937 C C . TYR A 1 611 ? 27.230 3.086 -51.877 1.00 84.00 611 TYR A C 1
ATOM 4939 O O . TYR A 1 611 ? 26.044 3.125 -51.549 1.00 84.00 611 TYR A O 1
ATOM 4947 N N . LEU A 1 612 ? 28.209 3.363 -51.007 1.00 85.25 612 LEU A N 1
ATOM 4948 C CA . LEU A 1 612 ? 27.958 3.718 -49.601 1.00 85.25 612 LEU A CA 1
ATOM 4949 C C . LEU A 1 612 ? 27.155 5.022 -49.468 1.00 85.25 612 LEU A C 1
ATOM 4951 O O . LEU A 1 612 ? 26.262 5.114 -48.627 1.00 85.25 612 LEU A O 1
ATOM 4955 N N . SER A 1 613 ? 27.428 6.010 -50.326 1.00 85.25 613 SER A N 1
ATOM 4956 C CA . SER A 1 613 ? 26.662 7.261 -50.409 1.00 85.25 613 SER A CA 1
ATOM 4957 C C . SER A 1 613 ? 25.197 7.002 -50.780 1.00 85.25 613 SER A C 1
ATOM 4959 O O . SER A 1 613 ? 24.285 7.507 -50.126 1.00 85.25 613 SER A O 1
ATOM 4961 N N . SER A 1 614 ? 24.958 6.142 -51.772 1.00 83.69 614 SER A N 1
ATOM 4962 C CA . SER A 1 614 ? 23.611 5.762 -52.215 1.00 83.69 614 SER A CA 1
ATOM 4963 C C . SER A 1 614 ? 22.863 4.950 -51.153 1.00 83.69 614 SER A C 1
ATOM 4965 O O . SER A 1 614 ? 21.684 5.200 -50.906 1.00 83.69 614 SER A O 1
ATOM 4967 N N . ALA A 1 615 ? 23.547 4.023 -50.473 1.00 84.06 615 ALA A N 1
ATOM 4968 C CA . ALA A 1 615 ? 22.987 3.256 -49.361 1.00 84.06 615 ALA A CA 1
ATOM 4969 C C . ALA A 1 615 ? 22.587 4.162 -48.186 1.00 84.06 615 ALA A C 1
ATOM 4971 O O . ALA A 1 615 ? 21.530 3.974 -47.585 1.00 84.06 615 ALA A O 1
ATOM 4972 N N . LEU A 1 616 ? 23.400 5.179 -47.887 1.00 85.19 616 LEU A N 1
ATOM 4973 C CA . LEU A 1 616 ? 23.121 6.165 -46.845 1.00 85.19 616 LEU A CA 1
ATOM 4974 C C . LEU A 1 616 ? 21.890 7.015 -47.177 1.00 85.19 616 LEU A C 1
ATOM 4976 O O . LEU A 1 616 ? 21.011 7.160 -46.329 1.00 85.19 616 LEU A O 1
ATOM 4980 N N . LEU A 1 617 ? 21.795 7.515 -48.411 1.00 85.38 617 LEU A N 1
ATOM 4981 C CA . LEU A 1 617 ? 20.648 8.302 -48.876 1.00 85.38 617 LEU A CA 1
ATOM 4982 C C . LEU A 1 617 ? 19.352 7.484 -48.970 1.00 85.38 617 LEU A C 1
ATOM 4984 O O . LEU A 1 617 ? 18.268 8.047 -48.841 1.00 85.38 617 LEU A O 1
ATOM 4988 N N . LEU A 1 618 ? 19.448 6.165 -49.165 1.00 84.31 618 LEU A N 1
ATOM 4989 C CA . LEU A 1 618 ? 18.288 5.273 -49.143 1.00 84.31 618 LEU A CA 1
ATOM 4990 C C . LEU A 1 618 ? 17.698 5.136 -47.731 1.00 84.31 618 LEU A C 1
ATOM 4992 O O . LEU A 1 618 ? 16.481 5.051 -47.584 1.00 84.31 618 LEU A O 1
ATOM 4996 N N . ILE A 1 619 ? 18.547 5.105 -46.698 1.00 84.12 619 ILE A N 1
ATOM 4997 C CA . ILE A 1 619 ? 18.103 5.046 -45.296 1.00 84.12 619 ILE A CA 1
ATOM 4998 C C . ILE A 1 619 ? 17.649 6.425 -44.807 1.00 84.12 619 ILE A C 1
ATOM 5000 O O . ILE A 1 619 ? 16.644 6.532 -44.106 1.00 84.12 619 ILE A O 1
ATOM 5004 N N . PHE A 1 620 ? 18.374 7.476 -45.186 1.00 85.88 620 PHE A N 1
ATOM 5005 C CA . PHE A 1 620 ? 18.109 8.854 -44.787 1.00 85.88 620 PHE A CA 1
ATOM 5006 C C . PHE A 1 620 ? 17.933 9.743 -46.027 1.00 85.88 620 PHE A C 1
ATOM 5008 O O . PHE A 1 620 ? 18.903 10.342 -46.501 1.00 85.88 620 PHE A O 1
ATOM 5015 N N . PRO A 1 621 ? 16.701 9.858 -46.559 1.00 84.50 621 PRO A N 1
ATOM 5016 C CA . PRO A 1 621 ? 16.429 10.710 -47.708 1.00 84.50 621 PRO A CA 1
ATOM 5017 C C . PRO A 1 621 ? 16.750 12.176 -47.416 1.00 84.50 621 PRO A C 1
ATOM 5019 O O . PRO A 1 621 ? 16.385 12.713 -46.366 1.00 84.50 621 PRO A O 1
ATOM 5022 N N . ILE A 1 622 ? 17.410 12.832 -48.371 1.00 77.94 622 ILE A N 1
ATOM 5023 C CA . ILE A 1 622 ? 17.930 14.194 -48.207 1.00 77.94 622 ILE A CA 1
ATOM 5024 C C . ILE A 1 622 ? 16.826 15.218 -47.923 1.00 77.94 622 ILE A C 1
ATOM 5026 O O . ILE A 1 622 ? 17.010 16.097 -47.083 1.00 77.94 622 ILE A O 1
ATOM 5030 N N . ASP A 1 623 ? 15.670 15.057 -48.568 1.00 77.44 623 ASP A N 1
ATOM 5031 C CA . ASP A 1 623 ? 14.533 15.970 -48.447 1.00 77.44 623 ASP A CA 1
ATOM 5032 C C . ASP A 1 623 ? 13.951 15.928 -47.032 1.00 77.44 623 ASP A C 1
ATOM 5034 O O . ASP A 1 623 ? 13.788 16.963 -46.390 1.00 77.44 623 ASP A O 1
ATOM 5038 N N . ILE A 1 624 ? 13.750 14.716 -46.504 1.00 78.81 624 ILE A N 1
ATOM 5039 C CA . ILE A 1 624 ? 13.185 14.487 -45.171 1.00 78.81 624 ILE A CA 1
ATOM 5040 C C . ILE A 1 624 ? 14.133 15.034 -44.100 1.00 78.81 624 ILE A C 1
ATOM 5042 O O . ILE A 1 624 ? 13.722 15.792 -43.224 1.00 78.81 624 ILE A O 1
ATOM 5046 N N . VAL A 1 625 ? 15.422 14.687 -44.161 1.00 79.50 625 VAL A N 1
ATOM 5047 C CA . VAL A 1 625 ? 16.383 15.109 -43.130 1.00 79.50 625 VAL A CA 1
ATOM 5048 C C . VAL A 1 625 ? 16.557 16.629 -43.121 1.00 79.50 625 VAL A C 1
ATOM 5050 O O . VAL A 1 625 ? 16.540 17.237 -42.050 1.00 79.50 625 VAL A O 1
ATOM 5053 N N . ASN A 1 626 ? 16.681 17.260 -44.291 1.00 76.75 626 ASN A N 1
ATOM 5054 C CA . ASN A 1 626 ? 16.848 18.711 -44.376 1.00 76.75 626 ASN A CA 1
ATOM 5055 C C . ASN A 1 626 ? 15.574 19.469 -43.975 1.00 76.75 626 ASN A C 1
ATOM 5057 O O . ASN A 1 626 ? 15.677 20.510 -43.324 1.00 76.75 626 ASN A O 1
ATOM 5061 N N . GLU A 1 627 ? 14.386 18.932 -44.265 1.00 75.88 627 GLU A N 1
ATOM 5062 C CA . GLU A 1 627 ? 13.124 19.489 -43.776 1.00 75.88 627 GLU A CA 1
ATOM 5063 C C . GLU A 1 627 ? 13.071 19.488 -42.238 1.00 75.88 627 GLU A C 1
ATOM 5065 O O . GLU A 1 627 ? 12.808 20.526 -41.627 1.00 75.88 627 GLU A O 1
ATOM 5070 N N . PHE A 1 628 ? 13.404 18.374 -41.581 1.00 70.31 628 PHE A N 1
ATOM 5071 C CA . PHE A 1 628 ? 13.426 18.307 -40.113 1.00 70.31 628 PHE A CA 1
ATOM 5072 C C . PHE A 1 628 ? 14.495 19.215 -39.484 1.00 70.31 628 PHE A C 1
ATOM 5074 O O . PHE A 1 628 ? 14.223 19.896 -38.489 1.00 70.31 628 PHE A O 1
ATOM 5081 N N . LEU A 1 629 ? 15.691 19.287 -40.075 1.00 69.19 629 LEU A N 1
ATOM 5082 C CA . LEU A 1 629 ? 16.756 20.187 -39.617 1.00 69.19 629 LEU A CA 1
ATOM 5083 C C . LEU A 1 629 ? 16.363 21.666 -39.763 1.00 69.19 629 LEU A C 1
ATOM 5085 O O . LEU A 1 629 ? 16.701 22.471 -38.897 1.00 69.19 629 LEU A O 1
ATOM 5089 N N . SER A 1 630 ? 15.601 22.018 -40.804 1.00 62.28 630 SER A N 1
ATOM 5090 C CA . SER A 1 630 ? 15.115 23.387 -41.033 1.00 62.28 630 SER A CA 1
ATOM 5091 C C . SER A 1 630 ? 14.008 23.831 -40.063 1.00 62.28 630 SER A C 1
ATOM 5093 O O . SER A 1 630 ? 13.854 25.024 -39.816 1.00 62.28 630 SER A O 1
ATOM 5095 N N . ARG A 1 631 ? 13.266 22.882 -39.472 1.00 57.09 631 ARG A N 1
ATOM 5096 C CA . ARG A 1 631 ? 12.135 23.137 -38.556 1.00 57.09 631 ARG A CA 1
ATOM 5097 C C . ARG A 1 631 ? 12.514 23.168 -37.066 1.00 57.09 631 ARG A C 1
ATOM 5099 O O . ARG A 1 631 ? 11.655 23.436 -36.230 1.00 57.09 631 ARG A O 1
ATOM 5106 N N . THR A 1 632 ? 13.767 22.884 -36.699 1.00 52.28 632 THR A N 1
ATOM 5107 C CA . THR A 1 632 ? 14.177 22.779 -35.284 1.00 52.28 632 THR A CA 1
ATOM 5108 C C . THR A 1 632 ? 14.570 24.161 -34.703 1.00 52.28 632 THR A C 1
ATOM 5110 O O . THR A 1 632 ? 15.483 24.790 -35.239 1.00 52.28 632 THR A O 1
ATOM 5113 N N . PRO A 1 633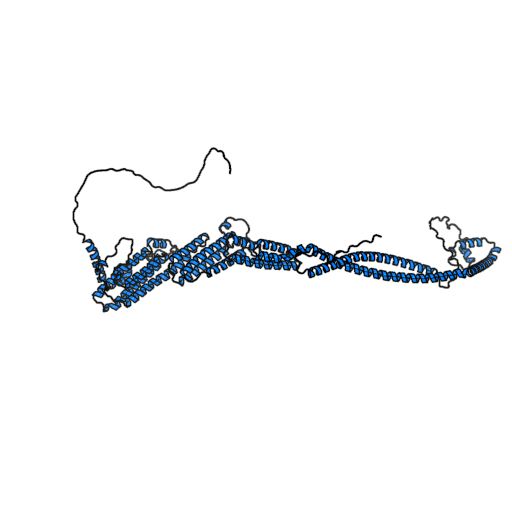 ? 13.976 24.650 -33.587 1.00 43.19 633 PRO A N 1
ATOM 5114 C CA . PRO A 1 633 ? 14.156 26.032 -33.094 1.00 43.19 633 PRO A CA 1
ATOM 5115 C C . PRO A 1 633 ? 15.535 26.389 -32.513 1.00 43.19 633 PRO A C 1
ATOM 5117 O O . PRO A 1 633 ? 15.754 27.540 -32.139 1.00 43.19 633 PRO A O 1
ATOM 5120 N N . CYS A 1 634 ? 16.493 25.458 -32.444 1.00 40.81 634 CYS A N 1
ATOM 5121 C CA . CYS A 1 634 ? 17.840 25.719 -31.909 1.00 40.81 634 CYS A CA 1
ATOM 5122 C C . CYS A 1 634 ? 18.680 26.713 -32.740 1.00 40.81 634 CYS A C 1
ATOM 5124 O O . CYS A 1 634 ? 19.848 26.934 -32.433 1.00 40.81 634 CYS A O 1
ATOM 5126 N N . VAL A 1 635 ? 18.115 27.317 -33.788 1.00 41.06 635 VAL A N 1
ATOM 5127 C CA . VAL A 1 635 ? 18.788 28.313 -34.635 1.00 41.06 635 VAL A CA 1
ATOM 5128 C C . VAL A 1 635 ? 18.249 29.736 -34.412 1.00 41.06 635 VAL A C 1
ATOM 5130 O O . VAL A 1 635 ? 18.830 30.678 -34.937 1.00 41.06 635 VAL A O 1
ATOM 5133 N N . MET A 1 636 ? 17.199 29.936 -33.604 1.00 34.19 636 MET A N 1
ATOM 5134 C CA . MET A 1 636 ? 16.600 31.271 -33.415 1.00 34.19 636 MET A CA 1
ATOM 5135 C C . MET A 1 636 ? 17.121 32.065 -32.203 1.00 34.19 636 MET A C 1
ATOM 5137 O O . MET A 1 636 ? 16.730 33.215 -32.040 1.00 34.19 636 MET A O 1
ATOM 5141 N N . SER A 1 637 ? 18.000 31.508 -31.357 1.00 33.88 637 SER A N 1
ATOM 5142 C CA . SER A 1 637 ? 18.462 32.189 -30.129 1.00 33.88 637 SER A CA 1
ATOM 5143 C C . SER A 1 637 ? 19.840 32.855 -30.216 1.00 33.88 637 SER A C 1
ATOM 5145 O O . SER A 1 637 ? 20.378 33.250 -29.187 1.00 33.88 637 SER A O 1
ATOM 5147 N N . ALA A 1 638 ? 20.431 32.984 -31.402 1.00 36.91 638 ALA A N 1
ATOM 5148 C CA . ALA A 1 638 ? 21.636 33.788 -31.587 1.00 36.91 638 ALA A CA 1
ATOM 5149 C C . ALA A 1 638 ? 21.345 34.832 -32.662 1.00 36.91 638 ALA A C 1
ATOM 5151 O O . ALA A 1 638 ? 21.326 34.518 -33.851 1.00 36.91 638 ALA A O 1
ATOM 5152 N N . GLY A 1 639 ? 21.043 36.053 -32.220 1.00 39.50 639 GLY A N 1
ATOM 5153 C CA . GLY A 1 639 ? 20.957 37.234 -33.072 1.00 39.50 639 GLY A CA 1
ATOM 5154 C C . GLY A 1 639 ? 22.340 37.621 -33.582 1.00 39.50 639 GLY A C 1
ATOM 5155 O O . GLY A 1 639 ? 22.902 38.609 -33.130 1.00 39.50 639 GLY A O 1
ATOM 5156 N N . GLU A 1 640 ? 22.884 36.818 -34.491 1.00 34.94 640 GLU A N 1
ATOM 5157 C CA . GLU A 1 640 ? 24.117 37.108 -35.214 1.00 34.94 640 GLU A CA 1
ATOM 5158 C C . GLU A 1 640 ? 23.920 36.794 -36.698 1.00 34.94 640 GLU A C 1
ATOM 5160 O O . GLU A 1 640 ? 23.330 35.776 -37.082 1.00 34.94 640 GLU A O 1
ATOM 5165 N N . ASP A 1 641 ? 24.380 37.735 -37.515 1.00 33.22 641 ASP A N 1
ATOM 5166 C CA . ASP A 1 641 ? 24.135 37.843 -38.942 1.00 33.22 641 ASP A CA 1
ATOM 5167 C C . ASP A 1 641 ? 24.461 36.567 -39.733 1.00 33.22 641 ASP A C 1
ATOM 5169 O O . ASP A 1 641 ? 25.417 35.830 -39.484 1.00 33.22 641 ASP A O 1
ATOM 5173 N N . PHE A 1 642 ? 23.632 36.313 -40.744 1.00 34.56 642 PHE A N 1
ATOM 5174 C CA . PHE A 1 642 ? 23.801 35.241 -41.718 1.00 34.56 642 PHE A CA 1
ATOM 5175 C C . PHE A 1 642 ? 25.079 35.455 -42.553 1.00 34.56 642 PHE A C 1
ATOM 5177 O O . PHE A 1 642 ? 25.049 36.119 -43.587 1.00 34.56 642 PHE A O 1
ATOM 5184 N N . THR A 1 643 ? 26.197 34.843 -42.157 1.00 33.16 643 THR A N 1
ATOM 5185 C CA . THR A 1 643 ? 27.371 34.668 -43.027 1.00 33.16 643 THR A CA 1
ATOM 5186 C C . THR A 1 643 ? 27.330 33.318 -43.768 1.00 33.16 643 THR A C 1
ATOM 5188 O O . THR A 1 643 ? 26.806 32.322 -43.251 1.00 33.16 643 THR A O 1
ATOM 5191 N N . PRO A 1 644 ? 27.882 33.242 -44.997 1.00 35.56 644 PRO A N 1
ATOM 5192 C CA . PRO A 1 644 ? 27.817 32.074 -45.886 1.00 35.56 644 PRO A CA 1
ATOM 5193 C C . PRO A 1 644 ? 28.753 30.912 -45.484 1.00 35.56 644 PRO A C 1
ATOM 5195 O O . PRO A 1 644 ? 29.102 30.076 -46.316 1.00 35.56 644 PRO A O 1
ATOM 5198 N N . GLU A 1 645 ? 29.128 30.809 -44.207 1.00 35.72 645 GLU A N 1
ATOM 5199 C CA . GLU A 1 645 ? 29.948 29.716 -43.659 1.00 35.72 645 GLU A CA 1
ATOM 5200 C C . GLU A 1 645 ? 29.098 28.550 -43.102 1.00 35.72 645 GLU A C 1
ATOM 5202 O O . GLU A 1 645 ? 29.612 27.496 -42.731 1.00 35.72 645 GLU A O 1
ATOM 5207 N N . LYS A 1 646 ? 27.759 28.653 -43.147 1.00 44.09 646 LYS A N 1
ATOM 5208 C CA . LYS A 1 646 ? 26.802 27.587 -42.765 1.00 44.09 646 LYS A CA 1
ATOM 5209 C C . LYS A 1 646 ? 26.651 26.444 -43.795 1.00 44.09 646 LYS A C 1
ATOM 5211 O O . LYS A 1 646 ? 25.649 25.731 -43.768 1.00 44.09 646 LYS A O 1
ATOM 5216 N N . LYS A 1 647 ? 27.639 26.187 -44.663 1.00 41.53 647 LYS A N 1
ATOM 5217 C CA . LYS A 1 647 ? 27.635 25.006 -45.563 1.00 41.53 647 LYS A CA 1
ATOM 5218 C C . LYS A 1 647 ? 27.722 23.661 -44.818 1.00 41.53 647 LYS A C 1
ATOM 5220 O O . LYS A 1 647 ? 27.360 22.638 -45.385 1.00 41.53 647 LYS A O 1
ATOM 5225 N N . ASN A 1 648 ? 28.100 23.663 -43.536 1.00 42.50 648 ASN A N 1
ATOM 5226 C CA . ASN A 1 648 ? 28.216 22.458 -42.701 1.00 42.50 648 ASN A CA 1
ATOM 5227 C C . ASN A 1 648 ? 26.917 21.994 -42.011 1.00 42.50 648 ASN A C 1
ATOM 5229 O O . ASN A 1 648 ? 26.962 21.073 -41.199 1.00 42.50 648 ASN A O 1
ATOM 5233 N N . ARG A 1 649 ? 25.761 22.616 -42.282 1.00 49.53 649 ARG A N 1
ATOM 5234 C CA . ARG A 1 649 ? 24.485 22.260 -41.618 1.00 49.53 649 ARG A CA 1
ATOM 5235 C C . ARG A 1 649 ? 23.449 21.605 -42.532 1.00 49.53 649 ARG A C 1
ATOM 5237 O O . ARG A 1 649 ? 22.334 21.349 -42.091 1.00 49.53 649 ARG A O 1
ATOM 5244 N N . VAL A 1 650 ? 23.819 21.320 -43.777 1.00 60.91 650 VAL A N 1
ATOM 5245 C CA . VAL A 1 650 ? 22.974 20.606 -44.738 1.00 60.91 650 VAL A CA 1
ATOM 5246 C C . VAL A 1 650 ? 23.398 19.142 -44.748 1.00 60.91 650 VAL A C 1
ATOM 5248 O O . VAL A 1 650 ? 24.590 18.835 -44.795 1.00 60.91 650 VAL A O 1
ATOM 5251 N N . TYR A 1 651 ? 22.437 18.225 -44.690 1.00 72.31 651 TYR A N 1
ATOM 5252 C CA . TYR A 1 651 ? 22.703 16.816 -44.937 1.00 72.31 651 TYR A CA 1
ATOM 5253 C C . TYR A 1 651 ? 23.046 16.647 -46.423 1.00 72.31 651 TYR A C 1
ATOM 5255 O O . TYR A 1 651 ? 22.192 16.862 -47.280 1.00 72.31 651 TYR A O 1
ATOM 5263 N N . VAL A 1 652 ? 24.311 16.344 -46.732 1.00 76.50 652 VAL A N 1
ATOM 5264 C CA . VAL A 1 652 ? 24.853 16.249 -48.104 1.00 76.50 652 VAL A CA 1
ATOM 5265 C C . VAL A 1 652 ? 25.341 14.817 -48.365 1.00 76.50 652 VAL A C 1
ATOM 5267 O O . VAL A 1 652 ? 25.872 14.199 -47.436 1.00 76.50 652 VAL A O 1
ATOM 5270 N N . PRO A 1 653 ? 25.234 14.280 -49.596 1.00 76.25 653 PRO A N 1
ATOM 5271 C CA . PRO A 1 653 ? 25.871 13.015 -49.969 1.00 76.25 653 PRO A CA 1
ATOM 5272 C C . PRO A 1 653 ? 27.362 12.953 -49.610 1.00 76.25 653 PRO A C 1
ATOM 5274 O O . PRO A 1 653 ? 28.050 13.973 -49.499 1.00 76.25 653 PRO A O 1
ATOM 5277 N N . LEU A 1 654 ? 27.883 11.735 -49.457 1.00 78.25 654 LEU A N 1
ATOM 5278 C CA . LEU A 1 654 ? 29.327 11.505 -49.435 1.00 78.25 654 LEU A CA 1
ATOM 5279 C C . LEU A 1 654 ? 29.859 11.779 -50.847 1.00 78.25 654 LEU A C 1
ATOM 5281 O O . LEU A 1 654 ? 29.415 11.147 -51.808 1.00 78.25 654 LEU A O 1
ATOM 5285 N N . LYS A 1 655 ? 30.771 12.745 -50.975 1.00 78.44 655 LYS A N 1
ATOM 5286 C CA . LYS A 1 655 ? 31.387 13.112 -52.252 1.00 78.44 655 LYS A CA 1
ATOM 5287 C C . LYS A 1 655 ? 32.627 12.254 -52.479 1.00 78.44 655 LYS A C 1
ATOM 5289 O O . LYS A 1 655 ? 33.601 12.363 -51.735 1.00 78.44 655 LYS A O 1
ATOM 5294 N N . SER A 1 656 ? 32.591 11.414 -53.510 1.00 72.62 656 SER A N 1
ATOM 5295 C CA . SER A 1 656 ? 33.724 10.566 -53.904 1.00 72.62 656 SER A CA 1
ATOM 5296 C C . SER A 1 656 ? 34.952 11.374 -54.316 1.00 72.62 656 SER A C 1
ATOM 5298 O O . SER A 1 656 ? 36.072 10.935 -54.081 1.00 72.62 656 SER A O 1
ATOM 5300 N N . GLU A 1 657 ? 34.746 12.565 -54.880 1.00 68.12 657 GLU A N 1
ATOM 5301 C CA . GLU A 1 657 ? 35.823 13.460 -55.310 1.00 68.12 657 GLU A CA 1
ATOM 5302 C C . GLU A 1 657 ? 36.640 14.001 -54.132 1.00 68.12 657 GLU A C 1
ATOM 5304 O O . GLU A 1 657 ? 37.859 13.991 -54.210 1.00 68.12 657 GLU A O 1
ATOM 5309 N N . GLU A 1 658 ? 35.988 14.395 -53.032 1.00 75.12 658 GLU A N 1
ATOM 5310 C CA . GLU A 1 658 ? 36.662 14.943 -51.841 1.00 75.12 658 GLU A CA 1
ATOM 5311 C C . GLU A 1 658 ? 37.304 13.835 -50.988 1.00 75.12 658 GLU A C 1
ATOM 5313 O O . GLU A 1 658 ? 38.406 13.992 -50.474 1.00 75.12 658 GLU A O 1
ATOM 5318 N N . LEU A 1 659 ? 36.635 12.686 -50.833 1.00 76.38 659 LEU A N 1
ATOM 5319 C CA . LEU A 1 659 ? 37.148 11.589 -50.000 1.00 76.38 659 LEU A CA 1
ATOM 5320 C C . LEU A 1 659 ? 38.210 10.740 -50.710 1.00 76.38 659 LEU A C 1
ATOM 5322 O O . LEU A 1 659 ? 39.050 10.139 -50.046 1.00 76.38 659 LEU A O 1
ATOM 5326 N N . GLY A 1 660 ? 38.170 10.678 -52.043 1.00 72.56 660 GLY A N 1
ATOM 5327 C CA . GLY A 1 660 ? 39.104 9.916 -52.872 1.00 72.56 660 GLY A CA 1
ATOM 5328 C C . GLY A 1 660 ? 40.318 10.706 -53.370 1.00 72.56 660 GLY A C 1
ATOM 5329 O O . GLY A 1 660 ? 41.219 10.098 -53.949 1.00 72.56 660 GLY A O 1
ATOM 5330 N N . GLU A 1 661 ? 40.364 12.027 -53.155 1.00 76.56 661 GLU A N 1
ATOM 5331 C CA . GLU A 1 661 ? 41.451 12.914 -53.604 1.00 76.56 661 GLU A CA 1
ATOM 5332 C C . GLU A 1 661 ? 42.855 12.399 -53.222 1.00 76.56 661 GLU A C 1
ATOM 5334 O O . GLU A 1 661 ? 43.684 12.273 -54.128 1.00 76.56 661 GLU A O 1
ATOM 5339 N N . PRO A 1 662 ? 43.119 11.939 -51.977 1.00 76.38 662 PRO A N 1
ATOM 5340 C CA . PRO A 1 662 ? 44.451 11.458 -51.595 1.00 76.38 662 PRO A CA 1
ATOM 5341 C C . PRO A 1 662 ? 44.927 10.215 -52.363 1.00 76.38 662 PRO A C 1
ATOM 5343 O O . PRO A 1 662 ? 46.129 9.989 -52.483 1.00 76.38 662 PRO A O 1
ATOM 5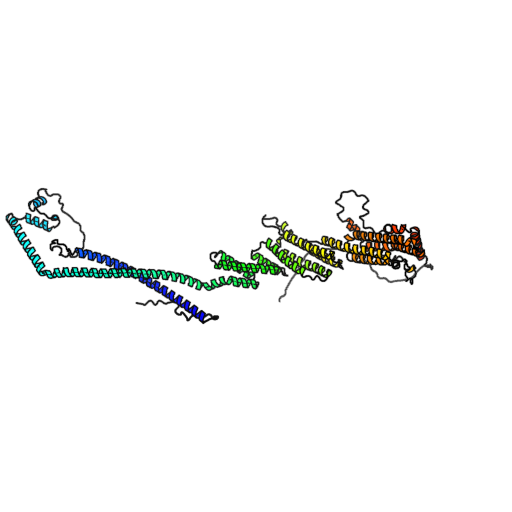346 N N . LEU A 1 663 ? 44.005 9.386 -52.875 1.00 73.38 663 LEU A N 1
ATOM 5347 C CA . LEU A 1 663 ? 44.342 8.241 -53.734 1.00 73.38 663 LEU A CA 1
ATOM 5348 C C . LEU A 1 663 ? 44.472 8.653 -55.200 1.00 73.38 663 LEU A C 1
ATOM 5350 O O . LEU A 1 663 ? 45.290 8.090 -55.927 1.00 73.38 663 LEU A O 1
ATOM 5354 N N . ARG A 1 664 ? 43.682 9.640 -55.637 1.00 70.38 664 ARG A N 1
ATOM 5355 C CA . ARG A 1 664 ? 43.753 10.183 -56.996 1.00 70.38 664 ARG A CA 1
ATOM 5356 C C . ARG A 1 664 ? 45.097 10.878 -57.242 1.00 70.38 664 ARG A C 1
ATOM 5358 O O . ARG A 1 664 ? 45.647 10.715 -58.324 1.00 70.38 664 ARG A O 1
ATOM 5365 N N . GLU A 1 665 ? 45.649 11.569 -56.242 1.00 73.25 665 GLU A N 1
ATOM 5366 C CA . GLU A 1 665 ? 46.970 12.220 -56.307 1.00 73.25 665 GLU A CA 1
ATOM 5367 C C . GLU A 1 665 ? 48.144 11.244 -56.511 1.00 73.25 665 GLU A C 1
ATOM 5369 O O . GLU A 1 665 ? 49.146 11.615 -57.120 1.00 73.25 665 GLU A O 1
ATOM 5374 N N . LEU A 1 666 ? 48.042 9.992 -56.042 1.00 66.62 666 LEU A N 1
ATOM 5375 C CA . LEU A 1 666 ? 49.131 9.009 -56.153 1.00 66.62 666 LEU A CA 1
ATOM 5376 C C . LEU A 1 666 ? 49.348 8.513 -57.593 1.00 66.62 666 LEU A C 1
ATOM 5378 O O . LEU A 1 666 ? 50.486 8.245 -57.972 1.00 66.62 666 LEU A O 1
ATOM 5382 N N . TYR A 1 667 ? 48.273 8.414 -58.385 1.00 67.00 667 TYR A N 1
ATOM 5383 C CA . TYR A 1 667 ? 48.270 7.834 -59.736 1.00 67.00 667 TYR A CA 1
ATOM 5384 C C . TYR A 1 667 ? 47.359 8.622 -60.694 1.00 67.00 667 TYR A C 1
ATOM 5386 O O . TYR A 1 667 ? 46.483 8.060 -61.354 1.00 67.00 667 TYR A O 1
ATOM 5394 N N . VAL A 1 668 ? 47.556 9.944 -60.763 1.00 62.41 668 VAL A N 1
ATOM 5395 C CA . VAL A 1 668 ? 46.702 10.878 -61.523 1.00 62.41 668 VAL A CA 1
ATOM 5396 C C . VAL A 1 668 ? 46.536 10.441 -62.985 1.00 62.41 668 VAL A C 1
ATOM 5398 O O . VAL A 1 668 ? 45.411 10.259 -63.447 1.00 62.41 668 VAL A O 1
ATOM 5401 N N . GLU A 1 669 ? 47.631 10.227 -63.720 1.00 59.06 669 GLU A N 1
ATOM 5402 C CA . GLU A 1 669 ? 47.575 9.908 -65.157 1.00 59.06 669 GLU A CA 1
ATOM 5403 C C . GLU A 1 669 ? 46.992 8.515 -65.444 1.00 59.06 669 GLU A C 1
ATOM 5405 O O . GLU A 1 669 ? 46.191 8.365 -66.366 1.00 59.06 669 GLU A O 1
ATOM 5410 N N . GLU A 1 670 ? 47.320 7.521 -64.617 1.00 64.31 670 GLU A N 1
ATOM 5411 C CA . GLU A 1 670 ? 46.940 6.112 -64.797 1.00 64.31 670 GLU A CA 1
ATOM 5412 C C . GLU A 1 670 ? 45.467 5.866 -64.422 1.00 64.31 670 GLU A C 1
ATOM 5414 O O . GLU A 1 670 ? 44.743 5.171 -65.137 1.00 64.31 670 GLU A O 1
ATOM 5419 N N . ILE A 1 671 ? 44.967 6.510 -63.358 1.00 60.88 671 ILE A N 1
ATOM 5420 C CA . ILE A 1 671 ? 43.543 6.470 -62.981 1.00 60.88 671 ILE A CA 1
ATOM 5421 C C . ILE A 1 671 ? 42.694 7.244 -64.006 1.00 60.88 671 ILE A C 1
ATOM 5423 O O . ILE A 1 671 ? 41.602 6.793 -64.367 1.00 60.88 671 ILE A O 1
ATOM 5427 N N . HIS A 1 672 ? 43.187 8.376 -64.531 1.00 60.47 672 HIS A N 1
ATOM 5428 C CA . HIS A 1 672 ? 42.511 9.111 -65.608 1.00 60.47 672 HIS A CA 1
ATOM 5429 C C . HIS A 1 672 ? 42.545 8.371 -66.957 1.00 60.47 672 HIS A C 1
ATOM 5431 O O . HIS A 1 672 ? 41.587 8.490 -67.726 1.00 60.47 672 HIS A O 1
ATOM 5437 N N . GLN A 1 673 ? 43.598 7.603 -67.258 1.00 59.62 673 GLN A N 1
ATOM 5438 C CA . GLN A 1 673 ? 43.641 6.706 -68.420 1.00 59.62 673 GLN A CA 1
ATOM 5439 C C . GLN A 1 673 ? 42.622 5.576 -68.285 1.00 59.62 673 GLN A C 1
ATOM 5441 O O . GLN A 1 673 ? 41.813 5.404 -69.193 1.00 59.62 673 GLN A O 1
ATOM 5446 N N . LYS A 1 674 ? 42.556 4.899 -67.133 1.00 59.34 674 LYS A N 1
ATOM 5447 C CA . LYS A 1 674 ? 41.547 3.857 -66.866 1.00 59.34 674 LYS A CA 1
ATOM 5448 C C . LYS A 1 674 ? 40.115 4.393 -66.956 1.00 59.34 674 LYS A C 1
ATOM 5450 O O . LYS A 1 674 ? 39.234 3.727 -67.492 1.00 59.34 674 LYS A O 1
ATOM 5455 N N . PHE A 1 675 ? 39.885 5.633 -66.512 1.00 55.34 675 PHE A N 1
ATOM 5456 C CA . PHE A 1 675 ? 38.609 6.335 -66.694 1.00 55.34 675 PHE A CA 1
ATOM 5457 C C . PHE A 1 675 ? 38.274 6.568 -68.180 1.00 55.34 675 PHE A C 1
ATOM 5459 O O . PHE A 1 675 ? 37.131 6.373 -68.592 1.00 55.34 675 PHE A O 1
ATOM 5466 N N . ARG A 1 676 ? 39.263 6.940 -69.008 1.00 55.09 676 ARG A N 1
ATOM 5467 C CA . ARG A 1 676 ? 39.084 7.074 -70.466 1.00 55.09 676 ARG A CA 1
ATOM 5468 C C . ARG A 1 676 ? 38.874 5.725 -71.158 1.00 55.09 676 ARG A C 1
ATOM 5470 O O . ARG A 1 676 ? 38.066 5.665 -72.078 1.00 55.09 676 ARG A O 1
ATOM 5477 N N . GLU A 1 677 ? 39.553 4.665 -70.728 1.00 56.16 677 GLU A N 1
ATOM 5478 C CA . GLU A 1 677 ? 39.410 3.305 -71.270 1.00 56.16 677 GLU A CA 1
ATOM 5479 C C . GLU A 1 677 ? 38.037 2.693 -70.958 1.00 56.16 677 GLU A C 1
ATOM 5481 O O . GLU A 1 677 ? 37.365 2.206 -71.867 1.00 56.16 677 GLU A O 1
ATOM 5486 N N . LEU A 1 678 ? 37.560 2.801 -69.713 1.00 50.66 678 LEU A N 1
ATOM 5487 C CA . LEU A 1 678 ? 36.210 2.370 -69.316 1.00 50.66 678 LEU A CA 1
ATOM 5488 C C . LEU A 1 678 ? 35.113 3.243 -69.947 1.00 50.66 678 LEU A C 1
ATOM 5490 O O . LEU A 1 678 ? 34.077 2.729 -70.373 1.00 50.66 678 LEU A O 1
ATOM 5494 N N . GLY A 1 679 ? 35.362 4.549 -70.102 1.00 43.19 679 GLY A N 1
ATOM 5495 C CA . GLY A 1 679 ? 34.502 5.443 -70.882 1.00 43.19 679 GLY A CA 1
ATOM 5496 C C . GLY A 1 679 ? 34.383 5.013 -72.351 1.00 43.19 679 GLY A C 1
ATOM 5497 O O . GLY A 1 679 ? 33.280 5.019 -72.901 1.00 43.19 679 GLY A O 1
ATOM 5498 N N . ARG A 1 680 ? 35.485 4.550 -72.959 1.00 43.38 680 ARG A N 1
ATOM 5499 C CA . ARG A 1 680 ? 35.530 4.007 -74.328 1.00 43.38 680 ARG A CA 1
ATOM 5500 C C . ARG A 1 680 ? 34.784 2.678 -74.472 1.00 43.38 680 ARG A C 1
ATOM 5502 O O . ARG A 1 680 ? 34.065 2.501 -75.452 1.00 43.38 680 ARG A O 1
ATOM 5509 N N . LEU A 1 681 ? 34.889 1.781 -73.491 1.00 38.25 681 LEU A N 1
ATOM 5510 C CA . LEU A 1 681 ? 34.158 0.504 -73.462 1.00 38.25 681 LEU A CA 1
ATOM 5511 C C . LEU A 1 681 ? 32.633 0.702 -73.344 1.00 38.25 681 LEU A C 1
ATOM 5513 O O . LEU A 1 681 ? 31.861 -0.057 -73.935 1.00 38.25 681 LEU A O 1
ATOM 5517 N N . SER A 1 682 ? 32.186 1.761 -72.657 1.00 36.22 682 SER A N 1
ATOM 5518 C CA . SER A 1 682 ? 30.762 2.138 -72.605 1.00 36.22 682 SER A CA 1
ATOM 5519 C C . SER A 1 682 ? 30.227 2.711 -73.927 1.00 36.22 682 SER A C 1
ATOM 5521 O O . SER A 1 682 ? 29.040 2.594 -74.208 1.00 36.22 682 SER A O 1
ATOM 5523 N N . GLN A 1 683 ? 31.094 3.301 -74.760 1.00 35.84 683 GLN A N 1
ATOM 5524 C CA . GLN A 1 683 ? 30.729 3.791 -76.096 1.00 35.84 683 GLN A CA 1
ATOM 5525 C C . GLN A 1 683 ? 30.763 2.672 -77.148 1.00 35.84 683 GLN A C 1
ATOM 5527 O O . GLN A 1 683 ? 29.883 2.613 -77.999 1.00 35.84 683 GLN A O 1
ATOM 5532 N N . GLN A 1 684 ? 31.704 1.726 -77.050 1.00 35.19 684 GLN A N 1
ATOM 5533 C CA . GLN A 1 684 ? 31.788 0.577 -77.966 1.00 35.19 684 GLN A CA 1
ATOM 5534 C C . GLN A 1 684 ? 30.623 -0.417 -77.818 1.00 35.19 684 GLN A C 1
ATOM 5536 O O . GLN A 1 684 ? 30.249 -1.079 -78.785 1.00 35.19 684 GLN A O 1
ATOM 5541 N N . SER A 1 685 ? 30.000 -0.495 -76.639 1.00 32.12 685 SER A N 1
ATOM 5542 C CA . SER A 1 685 ? 28.809 -1.327 -76.399 1.00 32.12 685 SER A CA 1
ATOM 5543 C C . SER A 1 685 ? 27.512 -0.740 -76.984 1.00 32.12 685 SER A C 1
ATOM 5545 O O . SER A 1 685 ? 26.519 -1.454 -77.086 1.00 32.12 685 SER A O 1
ATOM 5547 N N . LEU A 1 686 ? 27.523 0.521 -77.437 1.00 33.06 686 LEU A N 1
ATOM 5548 C CA . LEU A 1 686 ? 26.424 1.156 -78.180 1.00 33.06 686 LEU A CA 1
ATOM 5549 C C . LEU A 1 686 ? 26.548 1.005 -79.711 1.00 33.06 686 LEU A C 1
ATOM 5551 O O . LEU A 1 686 ? 25.567 1.227 -80.415 1.00 33.06 686 LEU A O 1
ATOM 5555 N N . GLU A 1 687 ? 27.709 0.596 -80.238 1.00 32.16 687 GLU A N 1
ATOM 5556 C CA . GLU A 1 687 ? 27.972 0.514 -81.691 1.00 32.16 687 GLU A CA 1
ATOM 5557 C C . GLU A 1 687 ? 27.785 -0.889 -82.303 1.00 32.16 687 GLU A C 1
ATOM 5559 O O . GLU A 1 687 ? 27.945 -1.070 -83.508 1.00 32.16 687 GLU A O 1
ATOM 5564 N N . THR A 1 688 ? 27.392 -1.894 -81.516 1.00 31.77 688 THR A N 1
ATOM 5565 C CA . THR A 1 688 ? 27.134 -3.265 -82.002 1.00 31.77 688 THR A CA 1
ATOM 5566 C C . THR A 1 688 ? 25.658 -3.645 -81.897 1.00 31.77 688 THR A C 1
ATOM 5568 O O . THR A 1 688 ? 25.271 -4.579 -81.203 1.00 31.77 688 THR A O 1
ATOM 5571 N N . ILE A 1 689 ? 24.813 -2.936 -82.647 1.00 29.53 689 ILE A N 1
ATOM 5572 C CA . ILE A 1 689 ? 23.510 -3.453 -83.090 1.00 29.53 689 ILE A CA 1
ATOM 5573 C C . ILE A 1 689 ? 23.469 -3.317 -84.622 1.00 29.53 689 ILE A C 1
ATOM 5575 O O . ILE A 1 689 ? 23.566 -2.196 -85.124 1.00 29.53 689 ILE A O 1
ATOM 5579 N N . PRO A 1 690 ? 23.354 -4.414 -85.398 1.00 28.22 690 PRO A N 1
ATOM 5580 C CA . PRO A 1 690 ? 23.293 -4.335 -86.851 1.00 28.22 690 PRO A CA 1
ATOM 5581 C C . PRO A 1 690 ? 21.965 -3.722 -87.298 1.00 28.22 690 PRO A C 1
ATOM 5583 O O . PRO A 1 690 ? 20.884 -4.209 -86.968 1.00 28.22 690 PRO A O 1
ATOM 5586 N N . VAL A 1 691 ? 22.065 -2.665 -88.098 1.00 32.28 691 VAL A N 1
ATOM 5587 C CA . VAL A 1 691 ? 20.955 -2.048 -88.823 1.00 32.28 691 VAL A CA 1
ATOM 5588 C C . VAL A 1 691 ? 20.516 -2.991 -89.947 1.00 32.28 691 VAL A C 1
ATOM 5590 O O . VAL A 1 691 ? 21.200 -3.101 -90.961 1.00 32.28 691 VAL A O 1
ATOM 5593 N N . HIS A 1 692 ? 19.351 -3.625 -89.804 1.00 28.08 692 HIS A N 1
ATOM 5594 C CA . HIS A 1 692 ? 18.593 -4.161 -90.937 1.00 28.08 692 HIS A CA 1
ATOM 5595 C C . HIS A 1 692 ? 17.268 -3.407 -91.100 1.00 28.08 692 HIS A C 1
ATOM 5597 O O . HIS A 1 692 ? 16.272 -3.671 -90.438 1.00 28.08 692 HIS A O 1
ATOM 5603 N N . SER A 1 693 ? 17.345 -2.426 -92.003 1.00 26.92 693 SER A N 1
ATOM 5604 C CA . SER A 1 693 ? 16.446 -2.181 -93.137 1.00 26.92 693 SER A CA 1
ATOM 5605 C C . SER A 1 693 ? 14.929 -2.024 -92.924 1.00 26.92 693 SER A C 1
ATOM 5607 O O . SER A 1 693 ? 14.202 -2.977 -92.670 1.00 26.92 693 SER A O 1
ATOM 5609 N N . SER A 1 694 ? 14.491 -0.818 -93.307 1.00 26.14 694 SER A N 1
ATOM 5610 C CA . SER A 1 694 ? 13.375 -0.528 -94.227 1.00 26.14 694 SER A CA 1
ATOM 5611 C C . SER A 1 694 ? 11.938 -0.823 -93.784 1.00 26.14 694 SER A C 1
ATOM 5613 O O . SER A 1 694 ? 11.449 -1.945 -93.867 1.00 26.14 694 SER A O 1
ATOM 5615 N N . LEU A 1 695 ? 11.220 0.268 -93.505 1.00 27.80 695 LEU A N 1
ATOM 5616 C CA . LEU A 1 695 ? 9.795 0.421 -93.821 1.00 27.80 695 LEU A CA 1
ATOM 5617 C C . LEU A 1 695 ? 9.519 0.096 -95.304 1.00 27.80 695 LEU A C 1
ATOM 5619 O O . LEU A 1 695 ? 10.334 0.444 -96.164 1.00 27.80 695 LEU A O 1
ATOM 5623 N N . PRO A 1 696 ? 8.322 -0.435 -95.612 1.00 29.55 696 PRO A N 1
ATOM 5624 C CA . PRO A 1 696 ? 7.433 0.366 -96.451 1.00 29.55 696 PRO A CA 1
ATOM 5625 C C . PRO A 1 696 ? 5.959 0.409 -95.993 1.00 29.55 696 PRO A C 1
ATOM 5627 O O . PRO A 1 696 ? 5.365 -0.574 -95.567 1.00 29.55 696 PRO A O 1
ATOM 5630 N N . ALA A 1 697 ? 5.432 1.628 -96.117 1.00 23.56 697 ALA A N 1
ATOM 5631 C CA . ALA A 1 697 ? 4.089 2.111 -96.455 1.00 23.56 697 ALA A CA 1
ATOM 5632 C C . ALA A 1 697 ? 2.836 1.187 -96.469 1.00 23.56 697 ALA A C 1
ATOM 5634 O O . ALA A 1 697 ? 2.734 0.255 -97.256 1.00 23.56 697 ALA A O 1
ATOM 5635 N N . ALA A 1 698 ? 1.825 1.673 -95.729 1.00 23.53 698 ALA A N 1
ATOM 5636 C CA . ALA A 1 698 ? 0.439 1.993 -96.136 1.00 23.53 698 ALA A CA 1
ATOM 5637 C C . ALA A 1 698 ? -0.589 0.891 -96.519 1.00 23.53 698 ALA A C 1
ATOM 5639 O O . ALA A 1 698 ? -0.589 0.421 -97.647 1.00 23.53 698 ALA A O 1
ATOM 5640 N N . SER A 1 699 ? -1.556 0.689 -95.593 1.00 26.53 699 SER A N 1
ATOM 5641 C CA . SER A 1 699 ? -3.041 0.830 -95.726 1.00 26.53 699 SER A CA 1
ATOM 5642 C C . SER A 1 699 ? -3.828 -0.008 -96.768 1.00 26.53 699 SER A C 1
ATOM 5644 O O . SER A 1 699 ? -3.249 -0.426 -97.759 1.00 26.53 699 SER A O 1
ATOM 5646 N N . PRO A 1 700 ? -5.185 -0.076 -96.741 1.00 38.84 700 PRO A N 1
ATOM 5647 C CA . PRO A 1 700 ? -6.205 -0.042 -95.665 1.00 38.84 700 PRO A CA 1
ATOM 5648 C C . PRO A 1 700 ? -7.281 -1.168 -95.819 1.00 38.84 700 PRO A C 1
ATOM 5650 O O . PRO A 1 700 ? -7.316 -1.855 -96.833 1.00 38.84 700 PRO A O 1
ATOM 5653 N N . GLY A 1 701 ? -8.233 -1.305 -94.879 1.00 25.05 701 GLY A N 1
ATOM 5654 C CA . GLY A 1 701 ? -9.530 -1.957 -95.173 1.00 25.05 701 GLY A CA 1
ATOM 5655 C C . GLY A 1 701 ? -10.245 -2.656 -94.008 1.00 25.05 701 GLY A C 1
ATOM 5656 O O . GLY A 1 701 ? -9.857 -3.760 -93.658 1.00 25.05 701 GLY A O 1
ATOM 5657 N N . GLU A 1 702 ? -11.295 -1.987 -93.498 1.00 25.14 702 GLU A N 1
ATOM 5658 C CA . GLU A 1 702 ? -12.611 -2.502 -93.025 1.00 25.14 702 GLU A CA 1
ATOM 5659 C C . GLU A 1 702 ? -12.686 -3.606 -91.941 1.00 25.14 702 GLU A C 1
ATOM 5661 O O . GLU A 1 702 ? -11.950 -4.577 -91.963 1.00 25.14 702 GLU A O 1
ATOM 5666 N N . ALA A 1 703 ? -13.642 -3.675 -91.008 1.00 24.86 703 ALA A N 1
ATOM 5667 C CA . ALA A 1 703 ? -14.658 -2.817 -90.377 1.00 24.86 703 ALA A CA 1
ATOM 5668 C C . ALA A 1 703 ? -15.289 -3.731 -89.274 1.00 24.86 703 ALA A C 1
ATOM 5670 O O . ALA A 1 703 ? -15.576 -4.883 -89.573 1.00 24.86 703 ALA A O 1
ATOM 5671 N N . ILE A 1 704 ? -15.303 -3.348 -87.979 1.00 27.95 704 ILE A N 1
ATOM 5672 C CA . ILE A 1 704 ? -16.491 -2.932 -87.165 1.00 27.95 704 ILE A CA 1
ATOM 5673 C C . ILE A 1 704 ? -17.442 -4.110 -86.768 1.00 27.95 704 ILE A C 1
ATOM 5675 O O . ILE A 1 704 ? -17.674 -4.968 -87.612 1.00 27.95 704 ILE A O 1
ATOM 5679 N N . PRO A 1 705 ? -18.051 -4.182 -85.546 1.00 36.59 705 PRO A N 1
ATOM 5680 C CA . PRO A 1 705 ? -18.522 -3.043 -84.750 1.00 36.59 705 PRO A CA 1
ATOM 5681 C C . PRO A 1 705 ? -18.236 -2.971 -83.247 1.00 36.59 705 PRO A C 1
ATOM 5683 O O . PRO A 1 705 ? -17.963 -3.930 -82.535 1.00 36.59 705 PRO A O 1
ATOM 5686 N N . SER A 1 706 ? -18.431 -1.725 -82.830 1.00 25.55 706 SER A N 1
ATOM 5687 C CA . SER A 1 706 ? -18.479 -1.071 -81.534 1.00 25.55 706 SER A CA 1
ATOM 5688 C C . SER A 1 706 ? -19.874 -1.079 -80.876 1.00 25.55 706 SER A C 1
ATOM 5690 O O . SER A 1 706 ? -20.893 -0.982 -81.553 1.00 25.55 706 SER A O 1
ATOM 5692 N N . GLN A 1 707 ? -19.882 -1.040 -79.538 1.00 26.05 707 GLN A N 1
ATOM 5693 C CA . GLN A 1 707 ? -20.809 -0.302 -78.651 1.00 26.05 707 GLN A CA 1
ATOM 5694 C C . GLN A 1 707 ? -19.931 0.173 -77.458 1.00 26.05 707 GLN A C 1
ATOM 5696 O O . GLN A 1 707 ? -19.276 -0.671 -76.859 1.00 26.05 707 GLN A O 1
ATOM 5701 N N . VAL A 1 708 ? -19.591 1.460 -77.225 1.00 28.58 708 VAL A N 1
ATOM 5702 C CA . VAL A 1 708 ? -20.380 2.655 -76.799 1.00 28.58 708 VAL A CA 1
ATOM 5703 C C . VAL A 1 708 ? -20.995 2.418 -75.399 1.00 28.58 708 VAL A C 1
ATOM 5705 O O . VAL A 1 708 ? -21.734 1.455 -75.268 1.00 28.58 708 VAL A O 1
ATOM 5708 N N . LYS A 1 709 ? -20.744 3.151 -74.292 1.00 27.03 709 LYS A N 1
ATOM 5709 C CA . LYS A 1 709 ? -20.661 4.603 -73.931 1.00 27.03 709 LYS A CA 1
ATOM 5710 C C . LYS A 1 709 ? -19.985 4.692 -72.526 1.00 27.03 709 LYS A C 1
ATOM 5712 O O . LYS A 1 709 ? -20.230 3.792 -71.734 1.00 27.03 709 LYS A O 1
ATOM 5717 N N . HIS A 1 710 ? -19.002 5.545 -72.213 1.00 25.34 710 HIS A N 1
ATOM 5718 C CA . HIS A 1 710 ? -18.981 6.995 -71.902 1.00 25.34 710 HIS A CA 1
ATOM 5719 C C . HIS A 1 710 ? -19.639 7.471 -70.585 1.00 25.34 710 HIS A C 1
ATOM 5721 O O . HIS A 1 710 ? -20.793 7.142 -70.336 1.00 25.34 710 HIS A O 1
ATOM 5727 N N . GLU A 1 711 ? -18.876 8.348 -69.895 1.00 25.30 711 GLU A N 1
ATOM 5728 C CA . GLU A 1 711 ? -19.242 9.383 -68.891 1.00 25.30 711 GLU A CA 1
ATOM 5729 C C . GLU A 1 711 ? -19.478 8.935 -67.431 1.00 25.30 711 GLU A C 1
ATOM 5731 O O . GLU A 1 711 ? -20.064 7.892 -67.186 1.00 25.30 711 GLU A O 1
ATOM 5736 N N . ASP A 1 712 ? -19.127 9.673 -66.371 1.00 25.30 712 ASP A N 1
ATOM 5737 C CA . ASP A 1 712 ? -18.194 10.783 -66.119 1.00 25.30 712 ASP A CA 1
ATOM 5738 C C . ASP A 1 712 ? -18.194 11.051 -64.587 1.00 25.30 712 ASP A C 1
ATOM 5740 O O . ASP A 1 712 ? -19.111 10.639 -63.878 1.00 25.30 712 ASP A O 1
ATOM 5744 N N . THR A 1 713 ? -17.230 11.843 -64.110 1.00 27.42 713 THR A N 1
ATOM 5745 C CA . THR A 1 713 ? -17.248 12.693 -62.886 1.00 27.42 713 THR A CA 1
ATOM 5746 C C . THR A 1 713 ? -17.000 12.157 -61.454 1.00 27.42 713 THR A C 1
ATOM 5748 O O . THR A 1 713 ? -17.699 11.326 -60.883 1.00 27.42 713 THR A O 1
ATOM 5751 N N . HIS A 1 714 ? -16.002 12.815 -60.843 1.00 26.53 714 HIS A N 1
ATOM 5752 C CA . HIS A 1 714 ? -15.745 13.064 -59.418 1.00 26.53 714 HIS A CA 1
ATOM 5753 C C . HIS A 1 714 ? -16.881 13.820 -58.693 1.00 26.53 714 HIS A C 1
ATOM 5755 O O . HIS A 1 714 ? -17.434 14.740 -59.282 1.00 26.53 714 HIS A O 1
ATOM 5761 N N . THR A 1 715 ? -17.085 13.600 -57.380 1.00 26.94 715 THR A N 1
ATOM 5762 C CA . THR A 1 715 ? -16.722 14.524 -56.258 1.00 26.94 715 THR A CA 1
ATOM 5763 C C . THR A 1 715 ? -17.339 14.127 -54.893 1.00 26.94 715 THR A C 1
ATOM 5765 O O . THR A 1 715 ? -18.512 13.811 -54.782 1.00 26.94 715 THR A O 1
ATOM 5768 N N . GLN A 1 716 ? -16.471 14.112 -53.873 1.00 26.08 716 GLN A N 1
ATOM 5769 C CA . GLN A 1 716 ? -16.558 14.650 -52.497 1.00 26.08 716 GLN A CA 1
ATOM 5770 C C . GLN A 1 716 ? -17.890 14.940 -51.744 1.00 26.08 716 GLN A C 1
ATOM 5772 O O . GLN A 1 716 ? -18.731 15.701 -52.195 1.00 26.08 716 GLN A O 1
ATOM 5777 N N . SER A 1 717 ? -17.846 14.526 -50.463 1.00 24.42 717 SER A N 1
ATOM 5778 C CA . SER A 1 717 ? -18.176 15.255 -49.211 1.00 24.42 717 SER A CA 1
ATOM 5779 C C . SER A 1 717 ? -19.615 15.354 -48.667 1.00 24.42 717 SER A C 1
ATOM 5781 O O . SER A 1 717 ? -20.480 16.007 -49.231 1.00 24.42 717 SER A O 1
ATOM 5783 N N . GLU A 1 718 ? -19.724 14.833 -47.436 1.00 26.73 718 GLU A N 1
ATOM 5784 C CA . GLU A 1 718 ? -20.277 15.471 -46.225 1.00 26.73 718 GLU A CA 1
ATOM 5785 C C . GLU A 1 718 ? -21.783 15.529 -45.894 1.00 26.73 718 GLU A C 1
ATOM 5787 O O . GLU A 1 718 ? -22.654 15.814 -46.702 1.00 26.73 718 GLU A O 1
ATOM 5792 N N . HIS A 1 719 ? -21.977 15.386 -44.573 1.00 26.91 719 HIS A N 1
ATOM 5793 C CA . HIS A 1 719 ? -23.064 15.841 -43.705 1.00 26.91 719 HIS A CA 1
ATOM 5794 C C . HIS A 1 719 ? -24.414 15.106 -43.715 1.00 26.91 719 HIS A C 1
ATOM 5796 O O . HIS A 1 719 ? -25.203 15.164 -44.650 1.00 26.91 719 HIS A O 1
ATOM 5802 N N . ILE A 1 720 ? -24.722 14.501 -42.559 1.00 28.39 720 ILE A N 1
ATOM 5803 C CA . ILE A 1 720 ? -26.069 14.089 -42.161 1.00 28.39 720 ILE A CA 1
ATOM 5804 C C . ILE A 1 720 ? -26.352 14.673 -40.776 1.00 28.39 720 ILE A C 1
ATOM 5806 O O . ILE A 1 720 ? -25.730 14.270 -39.792 1.00 28.39 720 ILE A O 1
ATOM 5810 N N . THR A 1 721 ? -27.340 15.562 -40.716 1.00 26.67 721 THR A N 1
ATOM 5811 C CA . THR A 1 721 ? -28.151 15.818 -39.524 1.00 26.67 721 THR A CA 1
ATOM 5812 C C . THR A 1 721 ? -29.575 16.158 -39.968 1.00 26.67 721 THR A C 1
ATOM 5814 O O . THR A 1 721 ? -29.776 17.074 -40.755 1.00 26.67 721 THR A O 1
ATOM 5817 N N . GLU A 1 722 ? -30.525 15.386 -39.429 1.00 27.44 722 GLU A N 1
ATOM 5818 C CA . GLU A 1 722 ? -31.759 15.866 -38.785 1.00 27.44 722 GLU A CA 1
ATOM 5819 C C . GLU A 1 722 ? -32.800 16.692 -39.579 1.00 27.44 722 GLU A C 1
ATOM 5821 O O . GLU A 1 722 ? -32.559 17.834 -39.944 1.00 27.44 722 GLU A O 1
ATOM 5826 N N . LEU A 1 723 ? -34.029 16.156 -39.733 1.00 28.02 723 LEU A N 1
ATOM 5827 C CA . LEU A 1 723 ? -35.206 16.440 -38.871 1.00 28.02 723 LEU A CA 1
ATOM 5828 C C . LEU A 1 723 ? -36.573 16.178 -39.567 1.00 28.02 723 LEU A C 1
ATOM 5830 O O . LEU A 1 723 ? -36.913 16.779 -40.578 1.00 28.02 723 LEU A O 1
ATOM 5834 N N . THR A 1 724 ? -37.370 15.331 -38.896 1.00 26.70 724 THR A N 1
ATOM 5835 C CA . THR A 1 724 ? -38.828 15.407 -38.598 1.00 26.70 724 THR A CA 1
ATOM 5836 C C . THR A 1 724 ? -39.938 15.425 -39.670 1.00 26.70 724 THR A C 1
ATOM 5838 O O . THR A 1 724 ? -40.173 16.452 -40.291 1.00 26.70 724 THR A O 1
ATOM 5841 N N . ASN A 1 725 ? -40.754 14.345 -39.602 1.00 25.77 725 ASN A N 1
ATOM 5842 C CA . ASN A 1 725 ? -42.232 14.253 -39.410 1.00 25.77 725 ASN A CA 1
ATOM 5843 C C . ASN A 1 725 ? -43.203 14.847 -40.468 1.00 25.77 725 ASN A C 1
ATOM 5845 O O . ASN A 1 725 ? -42.766 15.675 -41.258 1.00 25.77 725 ASN A O 1
ATOM 5849 N N . PRO A 1 726 ? -44.539 14.544 -40.450 1.00 46.72 726 PRO A N 1
ATOM 5850 C CA . PRO A 1 726 ? -45.336 13.727 -39.491 1.00 46.72 726 PRO A CA 1
ATOM 5851 C C . PRO A 1 726 ? -46.411 12.742 -40.073 1.00 46.72 726 PRO A C 1
ATOM 5853 O O . PRO A 1 726 ? -46.801 12.873 -41.224 1.00 46.72 726 PRO A O 1
ATOM 5856 N N . VAL A 1 727 ? -46.959 11.886 -39.170 1.00 31.64 727 VAL A N 1
ATOM 5857 C CA . VAL A 1 727 ? -48.392 11.456 -38.975 1.00 31.64 727 VAL A CA 1
ATOM 5858 C C . VAL A 1 727 ? -49.004 10.515 -40.054 1.00 31.64 727 VAL A C 1
ATOM 5860 O O . VAL A 1 727 ? -48.854 10.761 -41.237 1.00 31.64 727 VAL A O 1
ATOM 5863 N N . GLU A 1 728 ? -49.636 9.360 -39.760 1.00 29.50 728 GLU A N 1
ATOM 5864 C CA . GLU A 1 728 ? -50.833 9.138 -38.922 1.00 29.50 728 GLU A CA 1
ATOM 5865 C C . GLU A 1 728 ? -51.151 7.634 -38.654 1.00 29.50 728 GLU A C 1
ATOM 5867 O O . GLU A 1 728 ? -50.916 6.774 -39.500 1.00 29.50 728 GLU A O 1
ATOM 5872 N N . SER A 1 729 ? -51.831 7.384 -37.524 1.00 29.06 729 SER A N 1
ATOM 5873 C CA . SER A 1 729 ? -52.796 6.300 -37.202 1.00 29.06 729 SER A CA 1
ATOM 5874 C C . SER A 1 729 ? -52.357 4.857 -36.842 1.00 29.06 729 SER A C 1
ATOM 5876 O O . SER A 1 729 ? -51.829 4.089 -37.636 1.00 29.06 729 SER A O 1
ATOM 5878 N N . THR A 1 730 ? -52.698 4.522 -35.591 1.00 32.81 730 THR A N 1
ATOM 5879 C CA . THR A 1 730 ? -52.884 3.233 -34.879 1.00 32.81 730 THR A CA 1
ATOM 5880 C C . THR A 1 730 ? -54.119 2.445 -35.416 1.00 32.81 730 THR A C 1
ATOM 5882 O O . THR A 1 730 ? -54.781 3.004 -36.294 1.00 32.81 730 THR A O 1
ATOM 5885 N N . PRO A 1 731 ? -54.528 1.233 -34.927 1.00 51.91 731 PRO A N 1
ATOM 5886 C CA . PRO A 1 731 ? -54.215 0.604 -33.625 1.00 51.91 731 PRO A CA 1
ATOM 5887 C C . PRO A 1 731 ? -54.083 -0.952 -33.549 1.00 51.91 731 PRO A C 1
ATOM 5889 O O . PRO A 1 731 ? -54.220 -1.663 -34.538 1.00 51.91 731 PRO A O 1
ATOM 5892 N N . ASP A 1 732 ? -53.836 -1.407 -32.307 1.00 32.31 732 ASP A N 1
ATOM 5893 C CA . ASP A 1 732 ? -54.151 -2.699 -31.649 1.00 32.31 732 ASP A CA 1
ATOM 5894 C C . ASP A 1 732 ? -53.461 -4.019 -32.068 1.00 32.31 732 ASP A C 1
ATOM 5896 O O . ASP A 1 732 ? -53.713 -4.563 -33.138 1.00 32.31 732 ASP A O 1
ATOM 5900 N N . ASN A 1 733 ? -52.667 -4.615 -31.155 1.00 33.16 733 ASN A N 1
ATOM 5901 C CA . ASN A 1 733 ? -53.097 -5.772 -30.335 1.00 33.16 733 ASN A CA 1
ATOM 5902 C C . ASN A 1 733 ? -51.983 -6.344 -29.420 1.00 33.16 733 ASN A C 1
ATOM 5904 O O . ASN A 1 733 ? -50.913 -6.729 -29.880 1.00 33.16 733 ASN A O 1
ATOM 5908 N N . ASP A 1 734 ? -52.310 -6.407 -28.127 1.00 36.94 734 ASP A N 1
ATOM 5909 C CA . ASP A 1 734 ? -52.168 -7.505 -27.156 1.00 36.94 734 ASP A CA 1
ATOM 5910 C C . ASP A 1 734 ? -50.946 -8.459 -27.084 1.00 36.94 734 ASP A C 1
ATOM 5912 O O . ASP A 1 734 ? -50.663 -9.267 -27.962 1.00 36.94 734 ASP A O 1
ATOM 5916 N N . SER A 1 735 ? -50.408 -8.494 -25.852 1.00 40.72 735 SER A N 1
ATOM 5917 C CA . SER A 1 735 ? -49.999 -9.663 -25.043 1.00 40.72 735 SER A CA 1
ATOM 5918 C C . SER A 1 735 ? -48.876 -10.593 -25.532 1.00 40.72 735 SER A C 1
ATOM 5920 O O . SER A 1 735 ? -49.075 -11.450 -26.388 1.00 40.72 735 SER A O 1
ATOM 5922 N N . THR A 1 736 ? -47.724 -10.587 -24.856 1.00 40.78 736 THR A N 1
ATOM 5923 C CA . THR A 1 736 ? -47.381 -11.464 -23.707 1.00 40.78 736 THR A CA 1
ATOM 5924 C C . THR A 1 736 ? -46.015 -11.101 -23.138 1.00 40.78 736 THR A C 1
ATOM 5926 O O . THR A 1 736 ? -45.144 -10.672 -23.926 1.00 40.78 736 THR A O 1
#

Radius of gyration: 73.85 Å; chains: 1; bounding box: 128×84×236 Å

Sequence (736 aa):
MPIVKRSIEPIYVSRNKLPKDTKLELECTSTLTLAGVILQLSSLSKHAETLFGELFTEASDLGVRFGKMKDRMENLNSRMEKMNPEGDEEVGAHEITLKKFRSRQNAKQQILSRATLPPTLQLESISSWLMPDKPTSWHVEPDYISYLQELASYSLSQMQEEPERLRQDRAQLDADTQNLAYQNYRTFILTADCSSDILTQFDGVNFHLDSIMDRSTTVKRLCSEFVQRSAEVDEKRQKNSLVLTKHSELLEVLEIPQVMETCVRNGYYEEALELSHHVQRLSSRLNHIPIMQGIARDVSNTMELMQSQLLQLLGTNIQLPACLKTIGYLRRMGVFEEGELRIKFLQTRNCWLQQTLSAIPSDDPYTYLGKLIETSRVHLFDIITQYRGIFPNDDPSIVMTSSEYTHESKRSYAHVFYGWITCKVGEFLRALEKMLSSHYIQRLDSLLSQSMYFGLSFSRIGADFRPMLVNIFHRTLFKTLSGHINSASADLRDSMKNYILTLPYQASQPPAAYFQPSRDSGKTLAPPQSLLQFTPLARYLNQLLATFNEVKQCPLISLALPFRYALQCSISDMVQTIREFDVRERSSYSEKEKELFVQFCYLTIYDLIPYLSSALLLIFPIDIVNEFLSRTPCVMSAGEDFTPEKKNRVYVPLKSEELGEPLRELYVEEIHQKFRELGRLSQQSLETIPVHSSLPAASPGEAIPSQVKHEDTHTQSEHITELTNPVESTPDNDST